Protein AF-A0A952WKA3-F1 (afdb_monomer)

Foldseek 3Di:
DPPPPPVNVVVVVVVVVVVVVVVVVQVVVLVVCVVVVVDDLQDDDPPADVLSVVLNVCRVCSVVSLVVLVVVLVVCVVVLVLVVNLNSLSSSCSSCVQPLVSLLVNLCSQQPRVLVVDDDLVSSLVSNVVSLQSLQVRNCVSVVQALVSLLSSLCSLCPRQVHDPDPSNLVNLQVLLLLVCLLQNDQDDFAPVLVDLVVLLVSLLVSLVLLQPADQDVVVLCVVPVCLVVLQVLCCVQQVAGQDDDPDLVSNLVRLSVLSSLLRLLVLLVPFLCNVVVQVPDDSNSVSVNCLNPDPSCPSSCSRSSSNSSNSNCCNRRVHRSVLLSVCCVQQTNADSSHSLSSSLSSLVSSLVSNVVPDDPVCVVVDPLLSSVVSNLSSLLSCQAFRDWDFSNNCVVVVHAGFIDGDGDLSRVVSSVVCLVVNQVSDPQQHQPDLDGPSQVVNLVSLLVSLLVCVLLVVNVVSVVSLVCNLPPSSHNNPDPCSVVLSPDPSVVNNVVVCVVQCVPVVSLVVQLLVLLLQLLVCLLNVNPSSNVSSLVSSVVSLVVCCVPQQDADPVGNLDSPPPPAPNDVLVRSLVSLLVSLVSDDPVSNLSSLVSDDLSNLLSNLVVCCVVPPDPVDQQSQSNDNGPCRSNPNRPPSVVVVVVVVVVVVVVVVSVVVVVVVD

Structure (mmCIF, N/CA/C/O backbone):
data_AF-A0A952WKA3-F1
#
_entry.id   AF-A0A952WKA3-F1
#
loop_
_atom_site.group_PDB
_atom_site.id
_atom_site.type_symbol
_atom_site.label_atom_id
_atom_site.label_alt_id
_atom_site.label_comp_id
_atom_site.label_asym_id
_atom_site.label_entity_id
_atom_site.label_seq_id
_atom_site.pdbx_PDB_ins_code
_atom_site.Cartn_x
_atom_site.Cartn_y
_atom_site.Cartn_z
_atom_site.occupancy
_atom_site.B_iso_or_equiv
_atom_site.auth_seq_id
_atom_site.auth_comp_id
_atom_site.auth_asym_id
_atom_site.auth_atom_id
_atom_site.pdbx_PDB_model_num
ATOM 1 N N . MET A 1 1 ? -50.814 57.203 -11.820 1.00 44.84 1 MET A N 1
ATOM 2 C CA . MET A 1 1 ? -51.387 55.930 -11.328 1.00 44.84 1 MET A CA 1
ATOM 3 C C . MET A 1 1 ? -52.062 55.213 -12.488 1.00 44.84 1 MET A C 1
ATOM 5 O O . MET A 1 1 ? -53.184 55.545 -12.850 1.00 44.84 1 MET A O 1
ATOM 9 N N . THR A 1 2 ? -51.354 54.297 -13.146 1.00 53.69 2 THR A N 1
ATOM 10 C CA . THR A 1 2 ? -51.919 53.442 -14.196 1.00 53.69 2 THR A CA 1
ATOM 11 C C . THR A 1 2 ? -52.885 52.453 -13.548 1.00 53.69 2 THR A C 1
ATOM 13 O O . THR A 1 2 ? -52.509 51.707 -12.647 1.00 53.69 2 THR A O 1
ATOM 16 N N . ARG A 1 3 ? -54.160 52.487 -13.958 1.00 57.69 3 ARG A N 1
ATOM 17 C CA . ARG A 1 3 ? -55.196 51.559 -13.488 1.00 57.69 3 ARG A CA 1
ATOM 18 C C . ARG A 1 3 ? -54.732 50.133 -13.789 1.00 57.69 3 ARG A C 1
ATOM 20 O O . ARG A 1 3 ? -54.676 49.741 -14.953 1.00 57.69 3 ARG A O 1
ATOM 27 N N . PHE A 1 4 ? -54.376 49.367 -12.761 1.00 57.72 4 PHE A N 1
ATOM 28 C CA . PHE A 1 4 ? -54.222 47.924 -12.901 1.00 57.72 4 PHE A CA 1
ATOM 29 C C . PHE A 1 4 ? -55.569 47.377 -13.381 1.00 57.72 4 PHE A C 1
ATOM 31 O O . PHE A 1 4 ? -56.570 47.472 -12.675 1.00 57.72 4 PHE A O 1
ATOM 38 N N . THR A 1 5 ? -55.622 46.888 -14.621 1.00 74.00 5 THR A N 1
ATOM 39 C CA . THR A 1 5 ? -56.833 46.290 -15.186 1.00 74.00 5 THR A CA 1
ATOM 40 C C . THR A 1 5 ? -57.279 45.125 -14.295 1.00 74.00 5 THR A C 1
ATOM 42 O O . THR A 1 5 ? -56.412 44.378 -13.833 1.00 74.00 5 THR A O 1
ATOM 45 N N . PRO A 1 6 ? -58.590 44.911 -14.073 1.00 78.44 6 PRO A N 1
ATOM 46 C CA . PRO A 1 6 ? -59.103 43.821 -13.233 1.00 78.44 6 PRO A CA 1
ATOM 47 C C . PRO A 1 6 ? -58.492 42.456 -13.582 1.00 78.44 6 PRO A C 1
ATOM 49 O O . PRO A 1 6 ? -58.157 41.675 -12.698 1.00 78.44 6 PRO A O 1
ATOM 52 N N . ALA A 1 7 ? -58.223 42.222 -14.871 1.00 79.50 7 ALA A N 1
ATOM 53 C CA . ALA A 1 7 ? -57.543 41.030 -15.372 1.00 79.50 7 ALA A CA 1
ATOM 54 C C . ALA A 1 7 ? -56.129 40.816 -14.795 1.00 79.50 7 ALA A C 1
ATOM 56 O O . ALA A 1 7 ? -55.753 39.681 -14.524 1.00 79.50 7 ALA A O 1
ATOM 57 N N . LYS A 1 8 ? -55.344 41.879 -14.559 1.00 78.75 8 LYS A N 1
ATOM 58 C CA . LYS A 1 8 ? -54.000 41.773 -13.959 1.00 78.75 8 LYS A CA 1
ATOM 59 C C . LYS A 1 8 ? -54.063 41.427 -12.473 1.00 78.75 8 LYS A C 1
ATOM 61 O O . LYS A 1 8 ? -53.216 40.684 -11.993 1.00 78.75 8 LYS A O 1
ATOM 66 N N . ILE A 1 9 ? -55.071 41.938 -11.763 1.00 84.88 9 ILE A N 1
ATOM 67 C CA . ILE A 1 9 ? -55.302 41.621 -10.346 1.00 84.88 9 ILE A CA 1
ATOM 68 C C . ILE A 1 9 ? -55.754 40.165 -10.207 1.00 84.88 9 ILE A C 1
ATOM 70 O O . ILE A 1 9 ? -55.213 39.441 -9.378 1.00 84.88 9 ILE A O 1
ATOM 74 N N . VAL A 1 10 ? -56.678 39.714 -11.061 1.00 88.00 10 VAL A N 1
ATOM 75 C CA . VAL A 1 10 ? -57.117 38.310 -11.103 1.00 88.00 10 VAL A CA 1
ATOM 76 C C . VAL A 1 10 ? -55.957 37.384 -11.469 1.00 88.00 10 VAL A C 1
ATOM 78 O O . VAL A 1 10 ? -55.745 36.393 -10.782 1.00 88.00 10 VAL A O 1
ATOM 81 N N . ALA A 1 11 ? -55.148 37.725 -12.478 1.00 86.81 11 ALA A N 1
ATOM 82 C CA . ALA A 1 11 ? -53.971 36.935 -12.837 1.00 86.81 11 ALA A CA 1
ATOM 83 C C . ALA A 1 11 ? -52.955 36.850 -11.684 1.00 86.81 11 ALA A C 1
ATOM 85 O O . ALA A 1 11 ? -52.460 35.765 -11.387 1.00 86.81 11 ALA A O 1
ATOM 86 N N . LEU A 1 12 ? -52.684 37.965 -10.994 1.00 88.69 12 LEU A N 1
ATOM 87 C CA . LEU A 1 12 ? -51.803 37.979 -9.825 1.00 88.69 12 LEU A CA 1
ATOM 88 C C . LEU A 1 12 ? -52.368 37.123 -8.683 1.00 88.69 12 LEU A C 1
ATOM 90 O O . LEU A 1 12 ? -51.629 36.345 -8.088 1.00 88.69 12 LEU A O 1
ATOM 94 N N . LEU A 1 13 ? -53.673 37.209 -8.411 1.00 91.38 13 LEU A N 1
ATOM 95 C CA . LEU A 1 13 ? -54.349 36.366 -7.423 1.00 91.38 13 LEU A CA 1
ATOM 96 C C . LEU A 1 13 ? -54.277 34.882 -7.792 1.00 91.38 13 LEU A C 1
ATOM 98 O O . LEU A 1 13 ? -53.996 34.067 -6.921 1.00 91.38 13 LEU A O 1
ATOM 102 N N . CYS A 1 14 ? -54.464 34.520 -9.063 1.00 91.69 14 CYS A N 1
ATOM 103 C CA . CYS A 1 14 ? -54.314 33.141 -9.529 1.00 91.69 14 CYS A CA 1
ATOM 104 C C . CYS A 1 14 ? -52.879 32.630 -9.347 1.00 91.69 14 CYS A C 1
ATOM 106 O O . CYS A 1 14 ? -52.698 31.506 -8.890 1.00 91.69 14 CYS A O 1
ATOM 108 N N . VAL A 1 15 ? -51.864 33.449 -9.645 1.00 91.31 15 VAL A N 1
ATOM 109 C CA . VAL A 1 15 ? -50.453 33.091 -9.419 1.00 91.31 15 VAL A CA 1
ATOM 110 C C . VAL A 1 15 ? -50.164 32.925 -7.927 1.00 91.31 15 VAL A C 1
ATOM 112 O O . VAL A 1 15 ? -49.537 31.943 -7.541 1.00 91.31 15 VAL A O 1
ATOM 115 N N . LEU A 1 16 ? -50.651 33.834 -7.078 1.00 89.44 16 LEU A N 1
ATOM 116 C CA . LEU A 1 16 ? -50.468 33.749 -5.627 1.00 89.44 16 LEU A CA 1
ATOM 117 C C . LEU A 1 16 ? -51.198 32.541 -5.024 1.00 89.44 16 LEU A C 1
ATOM 119 O O . LEU A 1 16 ? -50.631 31.860 -4.175 1.00 89.44 16 LEU A O 1
ATOM 123 N N . LEU A 1 17 ? -52.411 32.230 -5.487 1.00 91.12 17 LEU A N 1
ATOM 124 C CA . LEU A 1 17 ? -53.164 31.042 -5.072 1.00 91.12 17 LEU A CA 1
ATOM 125 C C . LEU A 1 17 ? -52.497 29.751 -5.548 1.00 91.12 17 LEU A C 1
ATOM 127 O O . LEU A 1 17 ? -52.406 28.803 -4.775 1.00 91.12 17 LEU A O 1
ATOM 131 N N . ALA A 1 18 ? -51.990 29.710 -6.781 1.00 85.62 18 ALA A N 1
ATOM 132 C CA . ALA A 1 18 ? -51.237 28.566 -7.288 1.00 85.62 18 ALA A CA 1
ATOM 133 C C . ALA A 1 18 ? -49.919 28.378 -6.522 1.00 85.62 18 ALA A C 1
ATOM 135 O O . ALA A 1 18 ? -49.569 27.252 -6.173 1.00 85.62 18 ALA A O 1
ATOM 136 N N . ALA A 1 19 ? -49.216 29.467 -6.196 1.00 79.38 19 ALA A N 1
ATOM 137 C CA . ALA A 1 19 ? -48.011 29.431 -5.372 1.00 79.38 19 ALA A CA 1
ATOM 138 C C . ALA A 1 19 ? -48.320 28.948 -3.946 1.00 79.38 19 ALA A C 1
ATOM 140 O O . ALA A 1 19 ? -47.652 28.043 -3.454 1.00 79.38 19 ALA A O 1
ATOM 141 N N . ALA A 1 20 ? -49.367 29.479 -3.308 1.00 82.31 20 ALA A N 1
ATOM 142 C CA . ALA A 1 20 ? -49.801 29.051 -1.980 1.00 82.31 20 ALA A CA 1
ATOM 143 C C . ALA A 1 20 ? -50.251 27.580 -1.970 1.00 82.31 20 ALA A C 1
ATOM 145 O O . ALA A 1 20 ? -49.834 26.813 -1.104 1.00 82.31 20 ALA A O 1
ATOM 146 N N . GLY A 1 21 ? -51.036 27.158 -2.966 1.00 82.94 21 GLY A N 1
ATOM 147 C CA . GLY A 1 21 ? -51.453 25.767 -3.143 1.00 82.94 21 GLY A CA 1
ATOM 148 C C . GLY A 1 21 ? -50.268 24.827 -3.370 1.00 82.94 21 GLY A C 1
ATOM 149 O O . GLY A 1 21 ? -50.201 23.765 -2.756 1.00 82.94 21 GLY A O 1
ATOM 150 N N . SER A 1 22 ? -49.287 25.247 -4.173 1.00 77.06 22 SER A N 1
ATOM 151 C CA . SER A 1 22 ? -48.039 24.509 -4.389 1.00 77.06 22 SER A CA 1
ATOM 152 C C . SER A 1 22 ? -47.227 24.360 -3.099 1.00 77.06 22 SER A C 1
ATOM 154 O O . SER A 1 22 ? -46.741 23.267 -2.808 1.00 77.06 22 SER A O 1
ATOM 156 N N . VAL A 1 23 ? -47.134 25.413 -2.276 1.00 75.62 23 VAL A N 1
ATOM 157 C CA . VAL A 1 23 ? -46.470 25.356 -0.962 1.00 75.62 23 VAL A CA 1
ATOM 158 C C . VAL A 1 23 ? -47.182 24.369 -0.036 1.00 75.62 23 VAL A C 1
ATOM 160 O O . VAL A 1 23 ? -46.529 23.489 0.522 1.00 75.62 23 VAL A O 1
ATOM 163 N N . VAL A 1 24 ? -48.511 24.450 0.087 1.00 78.12 24 VAL A N 1
ATOM 164 C CA . VAL A 1 24 ? -49.297 23.534 0.936 1.00 78.12 24 VAL A CA 1
ATOM 165 C C . VAL A 1 24 ? -49.144 22.082 0.476 1.00 78.12 24 VAL A C 1
ATOM 167 O O . VAL A 1 24 ? -48.866 21.205 1.296 1.00 78.12 24 VAL A O 1
ATOM 170 N N . PHE A 1 25 ? -49.261 21.824 -0.829 1.00 77.56 25 PHE A N 1
ATOM 171 C CA . PHE A 1 25 ? -49.114 20.482 -1.390 1.00 77.56 25 PHE A CA 1
ATOM 172 C C . PHE A 1 25 ? -47.690 19.940 -1.208 1.00 77.56 25 PHE A C 1
ATOM 174 O O . PHE A 1 25 ? -47.511 18.782 -0.838 1.00 77.56 25 PHE A O 1
ATOM 181 N N . SER A 1 26 ? -46.673 20.787 -1.382 1.00 69.06 26 SER A N 1
ATOM 182 C CA . SER A 1 26 ? -45.270 20.424 -1.153 1.00 69.06 26 SER A CA 1
ATOM 183 C C . SER A 1 26 ? -45.000 20.072 0.309 1.00 69.06 26 SER A C 1
ATOM 185 O O . SER A 1 26 ? -44.316 19.088 0.576 1.00 69.06 26 SER A O 1
ATOM 187 N N . VAL A 1 27 ? -45.562 20.823 1.264 1.00 70.94 27 VAL A N 1
ATOM 188 C CA . VAL A 1 27 ? -45.443 20.528 2.704 1.00 70.94 27 VAL A CA 1
ATOM 189 C C . VAL A 1 27 ? -46.147 19.218 3.053 1.00 70.94 27 VAL A C 1
ATOM 191 O O . VAL A 1 27 ? -45.582 18.386 3.765 1.00 70.94 27 VAL A O 1
ATOM 194 N N . GLN A 1 28 ? -47.348 18.982 2.520 1.00 75.00 28 GLN A N 1
ATOM 195 C CA . GLN A 1 28 ? -48.050 17.713 2.715 1.00 75.00 28 GLN A CA 1
ATOM 196 C C . GLN A 1 28 ? -47.264 16.541 2.119 1.00 75.00 28 GLN A C 1
ATOM 198 O O . GLN A 1 28 ? -47.066 15.539 2.806 1.00 75.00 28 GLN A O 1
ATOM 203 N N . MET A 1 29 ? -46.738 16.676 0.901 1.00 70.94 29 MET A N 1
ATOM 204 C CA . MET A 1 29 ? -45.910 15.647 0.269 1.00 70.94 29 MET A CA 1
ATOM 205 C C . MET A 1 29 ? -44.605 15.393 1.016 1.00 70.94 29 MET A C 1
ATOM 207 O O . MET A 1 29 ? -44.256 14.233 1.224 1.00 70.94 29 MET A O 1
ATOM 211 N N . ALA A 1 30 ? -43.931 16.435 1.501 1.00 64.88 30 ALA A N 1
ATOM 212 C CA . ALA A 1 30 ? -42.759 16.293 2.359 1.00 64.88 30 ALA A CA 1
ATOM 213 C C . ALA A 1 30 ? -43.105 15.572 3.672 1.00 64.88 30 ALA A C 1
ATOM 215 O O . ALA A 1 30 ? -42.369 14.687 4.101 1.00 64.88 30 ALA A O 1
ATOM 216 N N . SER A 1 31 ? -44.259 15.874 4.279 1.00 66.50 31 SER A N 1
ATOM 217 C CA . SER A 1 31 ? -44.715 15.193 5.497 1.00 66.50 31 SER A CA 1
ATOM 218 C C . SER A 1 31 ? -45.029 13.711 5.262 1.00 66.50 31 SER A C 1
ATOM 220 O O . SER A 1 31 ? -44.702 12.871 6.098 1.00 66.50 31 SER A O 1
ATOM 222 N N . VAL A 1 32 ? -45.616 13.368 4.110 1.00 72.12 32 VAL A N 1
ATOM 223 C CA . VAL A 1 32 ? -45.908 11.983 3.711 1.00 72.12 32 VAL A CA 1
ATOM 224 C C . VAL A 1 32 ? -44.614 11.237 3.398 1.00 72.12 32 VAL A C 1
ATOM 226 O O . VAL A 1 32 ? -44.437 10.111 3.863 1.00 72.12 32 VAL A O 1
ATOM 229 N N . ALA A 1 33 ? -43.692 11.864 2.665 1.00 66.00 33 ALA A N 1
ATOM 230 C CA . ALA A 1 33 ? -42.370 11.313 2.403 1.00 66.00 33 ALA A CA 1
ATOM 231 C C . ALA A 1 33 ? -41.619 11.053 3.715 1.00 66.00 33 ALA A C 1
ATOM 233 O O . ALA A 1 33 ? -41.071 9.971 3.893 1.00 66.00 33 ALA A O 1
ATOM 234 N N . SER A 1 34 ? -41.686 11.983 4.669 1.00 61.16 34 SER A N 1
ATOM 235 C CA . SER A 1 34 ? -41.036 11.838 5.970 1.00 61.16 34 SER A CA 1
ATOM 236 C C . SER A 1 34 ? -41.652 10.745 6.843 1.00 61.16 34 SER A C 1
ATOM 238 O O . SER A 1 34 ? -40.937 9.892 7.372 1.00 61.16 34 SER A O 1
ATOM 240 N N . ARG A 1 35 ? -42.989 10.684 6.943 1.00 66.44 35 ARG A N 1
ATOM 241 C CA . ARG A 1 35 ? -43.696 9.617 7.682 1.00 66.44 35 ARG A CA 1
ATOM 242 C C . ARG A 1 35 ? -43.373 8.227 7.144 1.00 66.44 35 ARG A C 1
ATOM 244 O O . ARG A 1 35 ? -43.214 7.294 7.924 1.00 66.44 35 ARG A O 1
ATOM 251 N N . ASN A 1 36 ? -43.242 8.109 5.826 1.00 68.75 36 ASN A N 1
ATOM 252 C CA . ASN A 1 36 ? -42.905 6.856 5.157 1.00 68.75 36 ASN A CA 1
ATOM 253 C C . ASN A 1 36 ? -41.390 6.619 5.032 1.00 68.75 36 ASN A C 1
ATOM 255 O O . ASN A 1 36 ? -40.990 5.653 4.386 1.00 68.75 36 ASN A O 1
ATOM 259 N N . LYS A 1 37 ? -40.545 7.473 5.634 1.00 58.47 37 LYS A N 1
ATOM 260 C CA . LYS A 1 37 ? -39.072 7.399 5.564 1.00 58.47 37 LYS A CA 1
ATOM 261 C C . LYS A 1 37 ? -38.532 7.351 4.126 1.00 58.47 37 LYS A C 1
ATOM 263 O O . LYS A 1 37 ? -37.528 6.705 3.840 1.00 58.47 37 LYS A O 1
ATOM 268 N N . LEU A 1 38 ? -39.228 8.022 3.213 1.00 61.34 38 LEU A N 1
ATOM 269 C CA . LEU A 1 38 ? -38.865 8.150 1.801 1.00 61.34 38 LEU A CA 1
ATOM 270 C C . LEU A 1 38 ? -37.894 9.314 1.561 1.00 61.34 38 LEU A C 1
ATOM 272 O O . LEU A 1 38 ? -37.333 9.421 0.471 1.00 61.34 38 LEU A O 1
ATOM 276 N N . ALA A 1 39 ? -37.683 10.174 2.561 1.00 58.75 39 ALA A N 1
ATOM 277 C CA . ALA A 1 39 ? -36.680 11.225 2.540 1.00 58.75 39 ALA A CA 1
ATOM 278 C C . ALA A 1 39 ? -35.553 10.923 3.556 1.00 58.75 39 ALA A C 1
ATOM 280 O O . ALA A 1 39 ? -35.739 10.262 4.575 1.00 58.75 39 ALA A O 1
ATOM 281 N N . TYR A 1 40 ? -34.325 11.305 3.187 1.00 55.66 40 TYR A N 1
ATOM 282 C CA . TYR A 1 40 ? -33.087 10.937 3.897 1.00 55.66 40 TYR A CA 1
ATOM 283 C C . TYR A 1 40 ? -32.636 11.983 4.930 1.00 55.66 40 TYR A C 1
ATOM 285 O O . TYR A 1 40 ? -31.631 11.792 5.602 1.00 55.66 40 TYR A O 1
ATOM 293 N N . THR A 1 41 ? -33.317 13.126 5.017 1.00 58.53 41 THR A N 1
ATOM 294 C CA . THR A 1 41 ? -32.848 14.320 5.751 1.00 58.53 41 THR A CA 1
ATOM 295 C C . THR A 1 41 ? -34.056 15.060 6.271 1.00 58.53 41 THR A C 1
ATOM 297 O O . THR A 1 41 ? -34.457 16.109 5.769 1.00 58.53 41 THR A O 1
ATOM 300 N N . ASP A 1 42 ? -34.671 14.419 7.248 1.00 55.66 42 ASP A N 1
ATOM 301 C CA . ASP A 1 42 ? -36.005 14.777 7.709 1.00 55.66 42 ASP A CA 1
ATOM 302 C C . ASP A 1 42 ? -35.962 15.235 9.168 1.00 55.66 42 ASP A C 1
ATOM 304 O O . ASP A 1 42 ? -36.981 15.600 9.751 1.00 55.66 42 ASP A O 1
ATOM 308 N N . ARG A 1 43 ? -34.772 15.178 9.777 1.00 57.00 43 ARG A N 1
ATOM 309 C CA . ARG A 1 43 ? -34.518 15.526 11.167 1.00 57.00 43 ARG A CA 1
ATOM 310 C C . ARG A 1 43 ? -33.216 16.303 11.267 1.00 57.00 43 ARG A C 1
ATOM 312 O O . ARG A 1 43 ? -32.192 15.885 10.733 1.00 57.00 43 ARG A O 1
ATOM 319 N N . VAL A 1 44 ? -33.300 17.437 11.951 1.00 58.25 44 VAL A N 1
ATOM 320 C CA . VAL A 1 44 ? -32.140 18.188 12.426 1.00 58.25 44 VAL A CA 1
ATOM 321 C C . VAL A 1 44 ? -31.635 17.461 13.667 1.00 58.25 44 VAL A C 1
ATOM 323 O O . VAL A 1 44 ? -32.405 17.238 14.599 1.00 58.25 44 VAL A O 1
ATOM 326 N N . GLU A 1 45 ? -30.376 17.043 13.654 1.00 62.28 45 GLU A N 1
ATOM 327 C CA . GLU A 1 45 ? -29.716 16.470 14.833 1.00 62.28 45 GLU A CA 1
ATOM 328 C C . GLU A 1 45 ? -29.001 17.572 15.628 1.00 62.28 45 GLU A C 1
ATOM 330 O O . GLU A 1 45 ? -28.836 18.703 15.164 1.00 62.28 45 GLU A O 1
ATOM 335 N N . GLU A 1 46 ? -28.569 17.259 16.842 1.00 48.66 46 GLU A N 1
ATOM 336 C CA . GLU A 1 46 ? -27.810 18.195 17.666 1.00 48.66 46 GLU A CA 1
ATOM 337 C C . GLU A 1 46 ? -26.381 18.359 17.102 1.00 48.66 46 GLU A C 1
ATOM 339 O O . GLU A 1 46 ? -25.735 17.379 16.729 1.00 48.66 46 GLU A O 1
ATOM 344 N N . GLY A 1 47 ? -25.898 19.602 16.967 1.00 62.31 47 GLY A N 1
ATOM 345 C CA . GLY A 1 47 ? -24.553 19.910 16.449 1.00 62.31 47 GLY A CA 1
ATOM 346 C C . GLY A 1 47 ? -24.396 19.986 14.919 1.00 62.31 47 GLY A C 1
ATOM 347 O O . GLY A 1 47 ? -23.268 20.045 14.432 1.00 62.31 47 GLY A O 1
ATOM 348 N N . GLN A 1 48 ? -25.482 19.987 14.134 1.00 68.56 48 GLN A N 1
ATOM 349 C CA . GLN A 1 48 ? -25.386 20.134 12.670 1.00 68.56 48 GLN A CA 1
ATOM 350 C C . GLN A 1 48 ? -25.110 21.588 12.232 1.00 68.56 48 GLN A C 1
ATOM 352 O O . GLN A 1 48 ? -25.551 22.516 12.916 1.00 68.56 48 GLN A O 1
ATOM 357 N N . PRO A 1 49 ? -24.459 21.813 11.066 1.00 75.44 49 PRO A N 1
ATOM 358 C CA . PRO A 1 49 ? -24.312 23.156 10.510 1.00 75.44 49 PRO A CA 1
ATOM 359 C C . PRO A 1 49 ? -25.679 23.851 10.346 1.00 75.44 49 PRO A C 1
ATOM 361 O O . PRO A 1 49 ? -26.622 23.204 9.869 1.00 75.44 49 PRO A O 1
ATOM 364 N N . PRO A 1 50 ? -25.815 25.148 10.689 1.00 79.19 50 PRO A N 1
ATOM 365 C CA . PRO A 1 50 ? -27.083 25.881 10.592 1.00 79.19 50 PRO A CA 1
ATOM 366 C C . PRO A 1 50 ? -27.723 25.827 9.198 1.00 79.19 50 PRO A C 1
ATOM 368 O O . PRO A 1 50 ? -28.948 25.807 9.063 1.00 79.19 50 PRO A O 1
ATOM 371 N N . GLU A 1 51 ? -26.900 25.744 8.152 1.00 80.88 51 GLU A N 1
ATOM 372 C CA . GLU A 1 51 ? -27.332 25.596 6.766 1.00 80.88 51 GLU A CA 1
ATOM 373 C C . GLU A 1 51 ? -28.152 24.319 6.547 1.00 80.88 51 GLU A C 1
ATOM 375 O O . GLU A 1 51 ? -29.074 24.320 5.736 1.00 80.88 51 GLU A O 1
ATOM 380 N N . VAL A 1 52 ? -27.872 23.233 7.276 1.00 75.06 52 VAL A N 1
ATOM 381 C CA . VAL A 1 52 ? -28.628 21.978 7.155 1.00 75.06 52 VAL A CA 1
ATOM 382 C C . VAL A 1 52 ? -30.045 22.157 7.690 1.00 75.06 52 VAL A C 1
ATOM 384 O O . VAL A 1 52 ? -31.005 21.798 7.007 1.00 75.06 52 VAL A O 1
ATOM 387 N N . ALA A 1 53 ? -30.190 22.778 8.864 1.00 75.69 53 ALA A N 1
ATOM 388 C CA . ALA A 1 53 ? -31.496 23.065 9.450 1.00 75.69 53 ALA A CA 1
ATOM 389 C C . ALA A 1 53 ? -32.328 23.987 8.547 1.00 75.69 53 ALA A C 1
ATOM 391 O O . ALA A 1 53 ? -33.499 23.708 8.280 1.00 75.69 53 ALA A O 1
ATOM 392 N N . LEU A 1 54 ? -31.702 25.037 8.004 1.00 75.38 54 LEU A N 1
ATOM 393 C CA . LEU A 1 54 ? -32.349 25.947 7.062 1.00 75.38 54 LEU A CA 1
ATOM 394 C C . LEU A 1 54 ? -32.737 25.237 5.757 1.00 75.38 54 LEU A C 1
ATOM 396 O O . LEU A 1 54 ? -33.858 25.388 5.277 1.00 75.38 54 LEU A O 1
ATOM 400 N N . GLY A 1 55 ? -31.848 24.414 5.199 1.00 74.38 55 GLY A N 1
ATOM 401 C CA . GLY A 1 55 ? -32.113 23.658 3.978 1.00 74.38 55 GLY A CA 1
ATOM 402 C C . GLY A 1 55 ? -33.249 22.642 4.130 1.00 74.38 55 GLY A C 1
ATOM 403 O O . GLY A 1 55 ? -34.027 22.463 3.194 1.00 74.38 55 GLY A O 1
ATOM 404 N N . ILE A 1 56 ? -33.385 22.014 5.304 1.00 72.25 56 ILE A N 1
ATOM 405 C CA . ILE A 1 56 ? -34.524 21.145 5.637 1.00 72.25 56 ILE A CA 1
ATOM 406 C C . ILE A 1 56 ? -35.812 21.977 5.751 1.00 72.25 56 ILE A C 1
ATOM 408 O O . ILE A 1 56 ? -36.823 21.612 5.149 1.00 72.25 56 ILE A O 1
ATOM 412 N N . ALA A 1 57 ? -35.771 23.119 6.447 1.00 70.75 57 ALA A N 1
ATOM 413 C CA . ALA A 1 57 ? -36.926 24.004 6.621 1.00 70.75 57 ALA A CA 1
ATOM 414 C C . ALA A 1 57 ? -37.466 24.568 5.292 1.00 70.75 57 ALA A C 1
ATOM 416 O O . ALA A 1 57 ? -38.670 24.771 5.146 1.00 70.75 57 ALA A O 1
ATOM 417 N N . LEU A 1 58 ? -36.593 24.784 4.304 1.00 72.56 58 LEU A N 1
ATOM 418 C CA . LEU A 1 58 ? -36.961 25.316 2.988 1.00 72.56 58 LEU A CA 1
ATOM 419 C C . LEU A 1 58 ? -37.728 24.324 2.092 1.00 72.56 58 LEU A C 1
ATOM 421 O O . LEU A 1 58 ? -38.262 24.735 1.058 1.00 72.56 58 LEU A O 1
ATOM 425 N N . GLY A 1 59 ? -37.809 23.038 2.455 1.00 71.69 59 GLY A N 1
ATOM 426 C CA . GLY A 1 59 ? -38.623 22.040 1.751 1.00 71.69 59 GLY A CA 1
ATOM 427 C C . GLY A 1 59 ? -38.344 21.989 0.242 1.00 71.69 59 GLY A C 1
ATOM 428 O O . GLY A 1 59 ? -37.232 21.683 -0.184 1.00 71.69 59 GLY A O 1
ATOM 429 N N . ALA A 1 60 ? -39.343 22.321 -0.583 1.00 70.38 60 ALA A N 1
ATOM 430 C CA . ALA A 1 60 ? -39.224 22.335 -2.047 1.00 70.38 60 ALA A CA 1
ATOM 431 C C . ALA A 1 60 ? -38.162 23.321 -2.583 1.00 70.38 60 ALA A C 1
ATOM 433 O O . ALA A 1 60 ? -37.601 23.099 -3.655 1.00 70.38 60 ALA A O 1
ATOM 434 N N . PHE A 1 61 ? -37.826 24.376 -1.832 1.00 76.50 61 PHE A N 1
ATOM 435 C CA . PHE A 1 61 ? -36.791 25.347 -2.212 1.00 76.50 61 PHE A CA 1
ATOM 436 C C . PHE A 1 61 ? -35.367 24.904 -1.855 1.00 76.50 61 PHE A C 1
ATOM 438 O O . PHE A 1 61 ? -34.403 25.581 -2.219 1.00 76.50 61 PHE A O 1
ATOM 445 N N . ARG A 1 62 ? -35.202 23.746 -1.201 1.00 79.25 62 ARG A N 1
ATOM 446 C CA . ARG A 1 62 ? -33.895 23.189 -0.830 1.00 79.25 62 ARG A CA 1
ATOM 447 C C . ARG A 1 62 ? -32.926 23.107 -2.007 1.00 79.25 62 ARG A C 1
ATOM 449 O O . ARG A 1 62 ? -31.751 23.395 -1.832 1.00 79.25 62 ARG A O 1
ATOM 456 N N . GLY A 1 63 ? -33.400 22.761 -3.206 1.00 77.25 63 GLY A N 1
ATOM 457 C CA . GLY A 1 63 ? -32.547 22.689 -4.399 1.00 77.25 63 GLY A CA 1
ATOM 458 C C . GLY A 1 63 ? -31.906 24.033 -4.768 1.00 77.25 63 GLY A C 1
ATOM 459 O O . GLY A 1 63 ? -30.708 24.092 -5.035 1.00 77.25 63 GLY A O 1
ATOM 460 N N . VAL A 1 64 ? -32.677 25.125 -4.716 1.00 84.81 64 VAL A N 1
ATOM 461 C CA . VAL A 1 64 ? -32.176 26.486 -4.986 1.00 84.81 64 VAL A CA 1
ATOM 462 C C . VAL A 1 64 ? -31.192 26.919 -3.904 1.00 84.81 64 VAL A C 1
ATOM 464 O O . VAL A 1 64 ? -30.127 27.451 -4.211 1.00 84.81 64 VAL A O 1
ATOM 467 N N . PHE A 1 65 ? -31.516 26.637 -2.642 1.00 85.31 65 PHE A N 1
ATOM 468 C CA . PHE A 1 65 ? -30.633 26.940 -1.523 1.00 85.31 65 PHE A CA 1
ATOM 469 C C . PHE A 1 65 ? -29.297 26.199 -1.627 1.00 85.31 65 PHE A C 1
ATOM 471 O O . PHE A 1 65 ? -28.245 26.812 -1.483 1.00 85.31 65 PHE A O 1
ATOM 478 N N . VAL A 1 66 ? -29.309 24.908 -1.964 1.00 85.44 66 VAL A N 1
ATOM 479 C CA . VAL A 1 66 ? -28.065 24.150 -2.142 1.00 85.44 66 VAL A CA 1
ATOM 480 C C . VAL A 1 66 ? -27.247 24.669 -3.329 1.00 85.44 66 VAL A C 1
ATOM 482 O O . VAL A 1 66 ? -26.026 24.725 -3.226 1.00 85.44 66 VAL A O 1
ATOM 485 N N . ASN A 1 67 ? -27.874 25.128 -4.418 1.00 86.00 67 ASN A N 1
ATOM 486 C CA . ASN A 1 67 ? -27.144 25.795 -5.506 1.00 86.00 67 ASN A CA 1
ATOM 487 C C . ASN A 1 67 ? -26.448 27.083 -5.034 1.00 86.00 67 ASN A C 1
ATOM 489 O O . ASN A 1 67 ? -25.312 27.340 -5.426 1.00 86.00 67 ASN A O 1
ATOM 493 N N . PHE A 1 68 ? -27.086 27.867 -4.161 1.00 90.25 68 PHE A N 1
ATOM 494 C CA . PHE A 1 68 ? -26.442 29.022 -3.531 1.00 90.25 68 PHE A CA 1
ATOM 495 C C . PHE A 1 68 ? -25.241 28.606 -2.665 1.00 90.25 68 PHE A C 1
ATOM 497 O O . PHE A 1 68 ? -24.169 29.202 -2.780 1.00 90.25 68 PHE A O 1
ATOM 504 N N . LEU A 1 69 ? -25.379 27.546 -1.858 1.00 89.81 69 LEU A N 1
ATOM 505 C CA . LEU A 1 69 ? -24.253 26.999 -1.090 1.00 89.81 69 LEU A CA 1
ATOM 506 C C . LEU A 1 69 ? -23.113 26.536 -2.009 1.00 89.81 69 LEU A C 1
ATOM 508 O O . LEU A 1 69 ? -21.951 26.735 -1.675 1.00 89.81 69 LEU A O 1
ATOM 512 N N . TRP A 1 70 ? -23.424 25.969 -3.176 1.00 87.44 70 TRP A N 1
ATOM 513 C CA . TRP A 1 70 ? -22.429 25.574 -4.175 1.00 87.44 70 TRP A CA 1
ATOM 514 C C . TRP A 1 70 ? -21.663 26.752 -4.774 1.00 87.44 70 TRP A C 1
ATOM 516 O O . TRP A 1 70 ? -20.447 26.652 -4.926 1.00 87.44 70 TRP A O 1
ATOM 526 N N . ILE A 1 71 ? -22.344 27.858 -5.089 1.00 89.44 71 ILE A N 1
ATOM 527 C CA . ILE A 1 71 ? -21.688 29.085 -5.568 1.00 89.44 71 ILE A CA 1
ATOM 528 C C . ILE A 1 71 ? -20.710 29.580 -4.501 1.00 89.44 71 ILE A C 1
ATOM 530 O O . ILE A 1 71 ? -19.519 29.700 -4.773 1.00 89.44 71 ILE A O 1
ATOM 534 N N . ARG A 1 72 ? -21.175 29.710 -3.252 1.00 92.19 72 ARG A N 1
ATOM 535 C CA . ARG A 1 72 ? -20.323 30.106 -2.123 1.00 92.19 72 ARG A CA 1
ATOM 536 C C . ARG A 1 72 ? -19.151 29.140 -1.908 1.00 92.19 72 ARG A C 1
ATOM 538 O O . ARG A 1 72 ? -18.041 29.576 -1.626 1.00 92.19 72 ARG A O 1
ATOM 545 N N . ALA A 1 73 ? -19.369 27.833 -2.047 1.00 86.88 73 ALA A N 1
ATOM 546 C CA . ALA A 1 73 ? -18.312 26.829 -1.937 1.00 86.88 73 ALA A CA 1
ATOM 547 C C . ALA A 1 73 ? -17.261 26.976 -3.049 1.00 86.88 73 ALA A C 1
ATOM 549 O O . ALA A 1 73 ? -16.067 26.796 -2.808 1.00 86.88 73 ALA A O 1
ATOM 550 N N . ASN A 1 74 ? -17.682 27.317 -4.266 1.00 84.94 74 ASN A N 1
ATOM 551 C CA . ASN A 1 74 ? -16.763 27.590 -5.361 1.00 84.94 74 ASN A CA 1
ATOM 552 C C . ASN A 1 74 ? -15.963 28.882 -5.130 1.00 84.94 74 ASN A C 1
ATOM 554 O O . ASN A 1 74 ? -14.753 28.874 -5.349 1.00 84.94 74 ASN A O 1
ATOM 558 N N . ASP A 1 75 ? -16.598 29.939 -4.622 1.00 90.19 75 ASP A N 1
ATOM 559 C CA . ASP A 1 75 ? -15.927 31.203 -4.291 1.00 90.19 75 ASP A CA 1
ATOM 560 C C . ASP A 1 75 ? -14.869 30.988 -3.195 1.00 90.19 75 ASP A C 1
ATOM 562 O O . ASP A 1 75 ? -13.698 31.311 -3.385 1.00 90.19 75 ASP A O 1
ATOM 566 N N . LEU A 1 76 ? -15.225 30.299 -2.101 1.00 88.69 76 LEU A N 1
ATOM 567 C CA . LEU A 1 76 ? -14.279 29.934 -1.034 1.00 88.69 76 LEU A CA 1
ATOM 568 C C . LEU A 1 76 ? -13.106 29.091 -1.550 1.00 88.69 76 LEU A C 1
ATOM 570 O O . LEU A 1 76 ? -11.976 29.246 -1.083 1.00 88.69 76 LEU A O 1
ATOM 574 N N . LYS A 1 77 ? -13.358 28.197 -2.516 1.00 80.75 77 LYS A N 1
ATOM 575 C CA . LYS A 1 77 ? -12.308 27.404 -3.164 1.00 80.75 77 LYS A CA 1
ATOM 576 C C . LYS A 1 77 ? -11.357 28.289 -3.972 1.00 80.75 77 LYS A C 1
ATOM 578 O O . LYS A 1 77 ? -10.152 28.074 -3.895 1.00 80.75 77 LYS A O 1
ATOM 583 N N . GLN A 1 78 ? -11.877 29.250 -4.736 1.00 84.81 78 GLN A N 1
ATOM 584 C CA . GLN A 1 78 ? -11.060 30.194 -5.509 1.00 84.81 78 GLN A CA 1
ATOM 585 C C . GLN A 1 78 ? -10.249 31.130 -4.601 1.00 84.81 78 GLN A C 1
ATOM 587 O O . GLN A 1 78 ? -9.105 31.441 -4.916 1.00 84.81 78 GLN A O 1
ATOM 592 N N . GLU A 1 79 ? -10.805 31.510 -3.451 1.00 88.25 79 GLU A N 1
ATOM 593 C CA . GLU A 1 79 ? -10.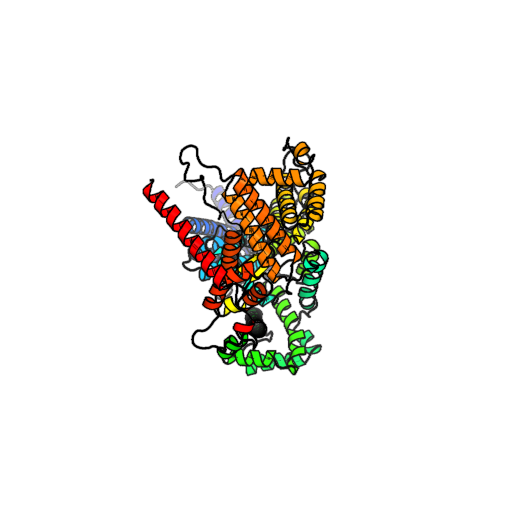140 32.328 -2.428 1.00 88.25 79 GLU A CA 1
ATOM 594 C C . GLU A 1 79 ? -9.136 31.546 -1.558 1.00 88.25 79 GLU A C 1
ATOM 596 O O . GLU A 1 79 ? -8.437 32.142 -0.740 1.00 88.25 79 GLU A O 1
ATOM 601 N N . GLY A 1 80 ? -9.066 30.214 -1.683 1.00 82.88 80 GLY A N 1
ATOM 602 C CA . GLY A 1 80 ? -8.188 29.364 -0.869 1.00 82.88 80 GLY A CA 1
ATOM 603 C C . GLY A 1 80 ? -8.637 29.177 0.589 1.00 82.88 80 GLY A C 1
ATOM 604 O O . GLY A 1 80 ? -7.878 28.667 1.413 1.00 82.88 80 GLY A O 1
ATOM 605 N N . LYS A 1 81 ? -9.876 29.549 0.937 1.00 87.31 81 LYS A N 1
ATOM 606 C CA . LYS A 1 81 ? -10.445 29.443 2.295 1.00 87.31 81 LYS A CA 1
ATOM 607 C C . LYS A 1 81 ? -10.955 28.030 2.588 1.00 87.31 81 LYS A C 1
ATOM 609 O O . LYS A 1 81 ? -12.148 27.791 2.790 1.00 87.31 81 LYS A O 1
ATOM 614 N N . PHE A 1 82 ? -10.047 27.057 2.600 1.00 83.25 82 PHE A N 1
ATOM 615 C CA . PHE A 1 82 ? -10.438 25.646 2.595 1.00 83.25 82 PHE A CA 1
ATOM 616 C C . PHE A 1 82 ? -11.080 25.137 3.901 1.00 83.25 82 PHE A C 1
ATOM 618 O O . PHE A 1 82 ? -11.871 24.197 3.851 1.00 83.25 82 PHE A O 1
ATOM 625 N N . PHE A 1 83 ? -10.814 25.755 5.058 1.00 82.25 83 PHE A N 1
ATOM 626 C CA . PHE A 1 83 ? -11.469 25.380 6.325 1.00 82.25 83 PHE A CA 1
ATOM 627 C C . PHE A 1 83 ? -12.950 25.782 6.363 1.00 82.25 83 PHE A C 1
ATOM 629 O O . PHE A 1 83 ? -13.797 24.979 6.755 1.00 82.25 83 PHE A O 1
ATOM 636 N N . GLU A 1 84 ? -13.281 26.990 5.900 1.00 84.50 84 GLU A N 1
ATOM 637 C CA . GLU A 1 84 ? -14.673 27.437 5.746 1.00 84.50 84 GLU A CA 1
ATOM 638 C C . GLU A 1 84 ? -15.392 26.602 4.679 1.00 84.50 84 GLU A C 1
ATOM 640 O O . GLU A 1 84 ? -16.523 26.152 4.880 1.00 84.50 84 GLU A O 1
ATOM 645 N N . LEU A 1 85 ? -14.698 26.311 3.571 1.00 84.88 85 LEU A N 1
ATOM 646 C CA . LEU A 1 85 ? -15.189 25.404 2.536 1.00 84.88 85 LEU A CA 1
ATOM 647 C C . LEU A 1 85 ? -15.517 24.018 3.101 1.00 84.88 85 LEU A C 1
ATOM 649 O O . LEU A 1 85 ? -16.506 23.416 2.694 1.00 84.88 85 LEU A O 1
ATOM 653 N N . ASN A 1 86 ? -14.709 23.509 4.034 1.00 84.94 86 ASN A N 1
ATOM 654 C CA . ASN A 1 86 ? -14.918 22.202 4.648 1.00 84.94 86 ASN A CA 1
ATOM 655 C C . ASN A 1 86 ? -16.247 22.139 5.421 1.00 84.94 86 ASN A C 1
ATOM 657 O O . ASN A 1 86 ? -16.996 21.181 5.253 1.00 84.94 86 ASN A O 1
ATOM 661 N N . GLN A 1 87 ? -16.570 23.171 6.207 1.00 84.38 87 GLN A N 1
ATOM 662 C CA . GLN A 1 87 ? -17.840 23.252 6.945 1.00 84.38 87 GLN A CA 1
ATOM 663 C C . GLN A 1 87 ? -19.042 23.321 5.993 1.00 84.38 87 GLN A C 1
ATOM 665 O O . GLN A 1 87 ? -20.032 22.606 6.155 1.00 84.38 87 GLN A O 1
ATOM 670 N N . LEU A 1 88 ? -18.929 24.143 4.947 1.00 84.94 88 LEU A N 1
ATOM 671 C CA . LEU A 1 88 ? -19.982 24.301 3.948 1.00 84.94 88 LEU A CA 1
ATOM 672 C C . LEU A 1 88 ? -20.200 23.018 3.133 1.00 84.94 88 LEU A C 1
ATOM 674 O O . LEU A 1 88 ? -21.336 22.633 2.857 1.00 84.94 88 LEU A O 1
ATOM 678 N N . ALA A 1 89 ? -19.122 22.324 2.773 1.00 84.19 89 ALA A N 1
ATOM 679 C CA . ALA A 1 89 ? -19.188 21.059 2.057 1.00 84.19 89 ALA A CA 1
ATOM 680 C C . ALA A 1 89 ? -19.812 19.940 2.911 1.00 84.19 89 ALA A C 1
ATOM 682 O O . ALA A 1 89 ? -20.573 19.128 2.378 1.00 84.19 89 ALA A O 1
ATOM 683 N N . GLU A 1 90 ? -19.596 19.932 4.230 1.00 85.31 90 GLU A N 1
ATOM 684 C CA . GLU A 1 90 ? -20.318 19.032 5.134 1.00 85.31 90 GLU A CA 1
ATOM 685 C C . GLU A 1 90 ? -21.831 19.295 5.086 1.00 85.31 90 GLU A C 1
ATOM 687 O O . GLU A 1 90 ? -22.616 18.356 4.916 1.00 85.31 90 GLU A O 1
ATOM 692 N N . ALA A 1 91 ? -22.254 20.561 5.133 1.00 85.69 91 ALA A N 1
ATOM 693 C CA . ALA A 1 91 ? -23.666 20.909 4.995 1.00 85.69 91 ALA A CA 1
ATOM 694 C C . ALA A 1 91 ? -24.242 20.451 3.642 1.00 85.69 91 ALA A C 1
ATOM 696 O O . ALA A 1 91 ? -25.315 19.847 3.597 1.00 85.69 91 ALA A O 1
ATOM 697 N N . ILE A 1 92 ? -23.512 20.665 2.542 1.00 86.19 92 ILE A N 1
ATOM 698 C CA . ILE A 1 92 ? -23.928 20.244 1.195 1.00 86.19 92 ILE A CA 1
ATOM 699 C C . ILE A 1 92 ? -24.054 18.715 1.102 1.00 86.19 92 ILE A C 1
ATOM 701 O O . ILE A 1 92 ? -25.052 18.227 0.574 1.00 86.19 92 ILE A O 1
ATOM 705 N N . THR A 1 93 ? -23.097 17.942 1.631 1.00 87.62 93 THR A N 1
ATOM 706 C CA . THR A 1 93 ? -23.164 16.465 1.593 1.00 87.62 93 THR A CA 1
ATOM 707 C C . THR A 1 93 ? -24.373 15.920 2.349 1.00 87.62 93 THR A C 1
ATOM 709 O O . THR A 1 93 ? -25.038 15.005 1.861 1.00 87.62 93 THR A O 1
ATOM 712 N N . ARG A 1 94 ? -24.732 16.527 3.488 1.00 84.31 94 ARG A N 1
ATOM 713 C CA . ARG A 1 94 ? -25.973 16.196 4.202 1.00 84.31 94 ARG A CA 1
ATOM 714 C C . ARG A 1 94 ? -27.202 16.632 3.415 1.00 84.31 94 ARG A C 1
ATOM 716 O O . ARG A 1 94 ? -28.168 15.884 3.336 1.00 84.31 94 ARG A O 1
ATOM 723 N N . LEU A 1 95 ? -27.173 17.802 2.780 1.00 85.19 95 LEU A N 1
ATOM 724 C CA . LEU A 1 95 ? -28.297 18.304 1.994 1.00 85.19 95 LEU A CA 1
ATOM 725 C C . LEU A 1 95 ? -28.476 17.601 0.633 1.00 85.19 95 LEU A C 1
ATOM 727 O O . LEU A 1 95 ? -29.565 17.677 0.061 1.00 85.19 95 LEU A O 1
ATOM 731 N N . GLN A 1 96 ? -27.480 16.888 0.112 1.00 86.69 96 GLN A N 1
ATOM 732 C CA . GLN A 1 96 ? -27.568 16.144 -1.151 1.00 86.69 96 GLN A CA 1
ATOM 733 C C . GLN A 1 96 ? -26.837 14.790 -1.075 1.00 86.69 96 GLN A C 1
ATOM 735 O O . GLN A 1 96 ? -25.926 14.524 -1.861 1.00 86.69 96 GLN A O 1
ATOM 740 N N . PRO A 1 97 ? -27.253 13.869 -0.187 1.00 88.25 97 PRO A N 1
ATOM 741 C CA . PRO A 1 97 ? -26.482 12.657 0.086 1.00 88.25 97 PRO A CA 1
ATOM 742 C C . PRO A 1 97 ? -26.463 11.689 -1.102 1.00 88.25 97 PRO A C 1
ATOM 744 O O . PRO A 1 97 ? -25.534 10.898 -1.241 1.00 88.25 97 PRO A O 1
ATOM 747 N N . ARG A 1 98 ? -27.459 11.777 -1.993 1.00 87.06 98 ARG A N 1
ATOM 748 C CA . ARG A 1 98 ? -27.595 10.954 -3.204 1.00 87.06 98 ARG A CA 1
ATOM 749 C C . ARG A 1 98 ? -26.946 11.557 -4.455 1.00 87.06 98 ARG A C 1
ATOM 751 O O . ARG A 1 98 ? -27.196 11.075 -5.554 1.00 87.06 98 ARG A O 1
ATOM 758 N N . PHE A 1 99 ? -26.169 12.634 -4.317 1.00 89.56 99 PHE A N 1
ATOM 759 C CA . PHE A 1 99 ? -25.485 13.265 -5.445 1.00 89.56 99 PHE A CA 1
ATOM 760 C C . PHE A 1 99 ? -23.966 13.035 -5.356 1.00 89.56 99 PHE A C 1
ATOM 762 O O . PHE A 1 99 ? -23.270 13.827 -4.731 1.00 89.56 99 PHE A O 1
ATOM 769 N N . PRO A 1 100 ? -23.413 11.983 -5.989 1.00 91.00 100 PRO A N 1
ATOM 770 C CA . PRO A 1 100 ? -22.012 11.562 -5.855 1.00 91.00 100 PRO A CA 1
ATOM 771 C C . PRO A 1 100 ? -20.969 12.683 -5.940 1.00 91.00 100 PRO A C 1
ATOM 773 O O . PRO A 1 100 ? -20.024 12.726 -5.153 1.00 91.00 100 PRO A O 1
ATOM 776 N N . ARG A 1 101 ? -21.170 13.646 -6.846 1.00 90.75 101 ARG A N 1
ATOM 777 C CA . ARG A 1 101 ? -20.235 14.757 -7.072 1.00 90.75 101 ARG A CA 1
ATOM 778 C C . ARG A 1 101 ? -19.994 15.621 -5.828 1.00 90.75 101 ARG A C 1
ATOM 780 O O . ARG A 1 101 ? -18.903 16.174 -5.714 1.00 90.75 101 ARG A O 1
ATOM 787 N N . VAL A 1 102 ? -20.946 15.711 -4.889 1.00 91.00 102 VAL A N 1
ATOM 788 C CA . VAL A 1 102 ? -20.756 16.484 -3.643 1.00 91.00 102 VAL A CA 1
ATOM 789 C C . VAL A 1 102 ? -19.706 15.831 -2.746 1.00 91.00 102 VAL A C 1
ATOM 791 O O . VAL A 1 102 ? -18.856 16.515 -2.179 1.00 91.00 102 VAL A O 1
ATOM 794 N N . TRP A 1 103 ? -19.718 14.498 -2.679 1.00 95.00 103 TRP A N 1
ATOM 795 C CA . TRP A 1 103 ? -18.768 13.714 -1.896 1.00 95.00 103 TRP A CA 1
ATOM 796 C C . TRP A 1 103 ? -17.374 13.777 -2.508 1.00 95.00 103 TRP A C 1
ATOM 798 O O . TRP A 1 103 ? -16.411 14.026 -1.787 1.00 95.00 103 TRP A O 1
ATOM 808 N N . VAL A 1 104 ? -17.279 13.626 -3.836 1.00 95.19 104 VAL A N 1
ATOM 809 C CA . VAL A 1 104 ? -16.015 13.759 -4.581 1.00 95.19 104 VAL A CA 1
ATOM 810 C C . VAL A 1 104 ? -15.401 15.129 -4.354 1.00 95.19 104 VAL A C 1
ATOM 812 O O . VAL A 1 104 ? -14.248 15.219 -3.950 1.00 95.19 104 VAL A O 1
ATOM 815 N N . PHE A 1 105 ? -16.173 16.197 -4.562 1.00 91.50 105 PHE A N 1
ATOM 816 C CA . PHE A 1 105 ? -15.688 17.561 -4.377 1.00 91.50 105 PHE A CA 1
ATOM 817 C C . PHE A 1 105 ? -15.135 17.776 -2.967 1.00 91.50 105 PHE A C 1
ATOM 819 O O . PHE A 1 105 ? -14.040 18.311 -2.799 1.00 91.50 105 PHE A O 1
ATOM 826 N N . HIS A 1 106 ? -15.870 17.330 -1.949 1.00 93.38 106 HIS A N 1
ATOM 827 C CA . HIS A 1 106 ? -15.460 17.509 -0.566 1.00 93.38 106 HIS A CA 1
ATOM 828 C C . HIS A 1 106 ? -14.209 16.693 -0.214 1.00 93.38 106 HIS A C 1
ATOM 830 O O . HIS A 1 106 ? -13.263 17.245 0.349 1.00 93.38 106 HIS A O 1
ATOM 836 N N . ALA A 1 107 ? -14.170 15.416 -0.598 1.00 96.12 107 ALA A N 1
ATOM 837 C CA . ALA A 1 107 ? -13.027 14.544 -0.355 1.00 96.12 107 ALA A CA 1
ATOM 838 C C . ALA A 1 107 ? -11.770 15.034 -1.077 1.00 96.12 107 ALA A C 1
ATOM 840 O O . ALA A 1 107 ? -10.686 15.034 -0.497 1.00 96.12 107 ALA A O 1
ATOM 841 N N . TRP A 1 108 ? -11.923 15.506 -2.315 1.00 94.31 108 TRP A N 1
ATOM 842 C CA . TRP A 1 108 ? -10.828 16.060 -3.102 1.00 94.31 108 TRP A CA 1
ATOM 843 C C . TRP A 1 108 ? -10.274 17.335 -2.462 1.00 94.31 108 TRP A C 1
ATOM 845 O O . TRP A 1 108 ? -9.063 17.482 -2.332 1.00 94.31 108 TRP A O 1
ATOM 855 N N . ASN A 1 109 ? -11.140 18.228 -1.967 1.00 91.81 109 ASN A N 1
ATOM 856 C CA . ASN A 1 109 ? -10.684 19.406 -1.228 1.00 91.81 109 ASN A CA 1
ATOM 857 C C . ASN A 1 109 ? -9.899 19.028 0.035 1.00 91.81 109 ASN A C 1
ATOM 859 O O . ASN A 1 109 ? -8.866 19.638 0.287 1.00 91.81 109 ASN A O 1
ATOM 863 N N . MET A 1 110 ? -10.321 18.015 0.798 1.00 94.31 110 MET A N 1
ATOM 864 C CA . MET A 1 110 ? -9.538 17.548 1.950 1.00 94.31 110 MET A CA 1
ATOM 865 C C . MET A 1 110 ? -8.182 16.974 1.525 1.00 94.31 110 MET A C 1
ATOM 867 O O . MET A 1 110 ? -7.145 17.408 2.023 1.00 94.31 110 MET A O 1
ATOM 871 N N . ALA A 1 111 ? -8.188 16.026 0.586 1.00 95.75 111 ALA A N 1
ATOM 872 C CA . ALA A 1 111 ? -7.005 15.253 0.227 1.00 95.75 111 ALA A CA 1
ATOM 873 C C . ALA A 1 111 ? -5.986 16.020 -0.627 1.00 95.75 111 ALA A C 1
ATOM 875 O O . ALA A 1 111 ? -4.812 15.666 -0.607 1.00 95.75 111 ALA A O 1
ATOM 876 N N . TYR A 1 112 ? -6.402 17.043 -1.380 1.00 93.62 112 TYR A N 1
ATOM 877 C CA . TYR A 1 112 ? -5.510 17.788 -2.274 1.00 93.62 112 TYR A CA 1
ATOM 878 C C . TYR A 1 112 ? -5.289 19.231 -1.841 1.00 93.62 112 TYR A C 1
ATOM 880 O O . TYR A 1 112 ? -4.152 19.680 -1.889 1.00 93.62 112 TYR A O 1
ATOM 888 N N . ASN A 1 113 ? -6.324 19.943 -1.390 1.00 91.88 113 ASN A N 1
ATOM 889 C CA . ASN A 1 113 ? -6.216 21.379 -1.119 1.00 91.88 113 ASN A CA 1
ATOM 890 C C . ASN A 1 113 ? -5.890 21.676 0.349 1.00 91.88 113 ASN A C 1
ATOM 892 O O . ASN A 1 113 ? -4.893 22.331 0.641 1.00 91.88 113 ASN A O 1
ATOM 896 N N . ILE A 1 114 ? -6.692 21.156 1.286 1.00 90.81 114 ILE A N 1
ATOM 897 C CA . ILE A 1 114 ? -6.458 21.368 2.721 1.00 90.81 114 ILE A CA 1
ATOM 898 C C . ILE A 1 114 ? -5.138 20.721 3.116 1.00 90.81 114 ILE A C 1
ATOM 900 O O . ILE A 1 114 ? -4.315 21.371 3.754 1.00 90.81 114 ILE A O 1
ATOM 904 N N . SER A 1 115 ? -4.892 19.485 2.674 1.00 93.38 115 SER A N 1
ATOM 905 C CA . SER A 1 115 ? -3.669 18.768 3.024 1.00 93.38 115 SER A CA 1
ATOM 906 C C . SER A 1 115 ? -2.408 19.584 2.687 1.00 93.38 115 SER A C 1
ATOM 908 O O . SER A 1 115 ? -1.524 19.740 3.518 1.00 93.38 115 SER A O 1
ATOM 910 N N . VAL A 1 116 ? -2.294 20.139 1.475 1.00 90.88 116 VAL A N 1
ATOM 911 C CA . VAL A 1 116 ? -1.053 20.833 1.078 1.00 90.88 116 VAL A CA 1
ATOM 912 C C . VAL A 1 116 ? -0.892 22.194 1.756 1.00 90.88 116 VAL A C 1
ATOM 914 O O . VAL A 1 116 ? 0.218 22.709 1.803 1.00 90.88 116 VAL A O 1
ATOM 917 N N . SER A 1 117 ? -1.969 22.745 2.329 1.00 88.50 117 SER A N 1
ATOM 918 C CA . SER A 1 117 ? -1.923 23.976 3.127 1.00 88.50 117 SER A CA 1
ATOM 919 C C . SER A 1 117 ? -1.428 23.772 4.569 1.00 88.50 117 SER A C 1
ATOM 921 O O . SER A 1 117 ? -1.132 24.751 5.256 1.00 88.50 117 SER A O 1
ATOM 923 N N . THR A 1 118 ? -1.327 22.524 5.048 1.00 88.50 118 THR A N 1
ATOM 924 C CA . THR A 1 118 ? -0.824 22.230 6.401 1.00 88.50 118 THR A CA 1
ATOM 925 C C . THR A 1 118 ? 0.698 22.264 6.472 1.00 88.50 118 THR A C 1
ATOM 927 O O . THR A 1 118 ? 1.382 22.088 5.465 1.00 88.50 118 THR A O 1
ATOM 930 N N . GLN A 1 119 ? 1.236 22.410 7.683 1.00 88.75 119 GLN A N 1
ATOM 931 C CA . GLN A 1 119 ? 2.671 22.622 7.897 1.00 88.75 119 GLN A CA 1
ATOM 932 C C . GLN A 1 119 ? 3.446 21.326 8.165 1.00 88.75 119 GLN A C 1
ATOM 934 O O . GLN A 1 119 ? 4.662 21.292 7.995 1.00 88.75 119 GLN A O 1
ATOM 9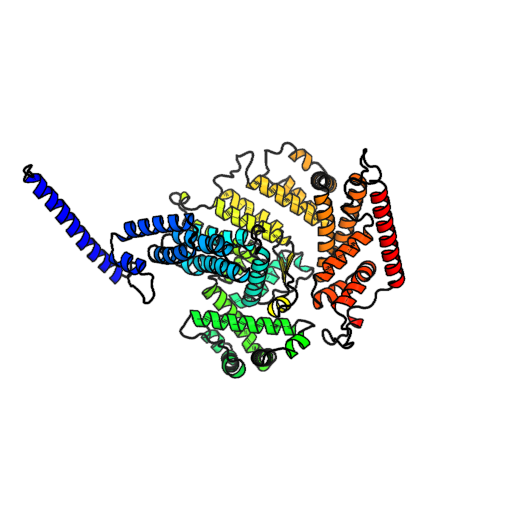39 N N . THR A 1 120 ? 2.770 20.244 8.567 1.00 93.06 120 THR A N 1
ATOM 940 C CA . THR A 1 120 ? 3.434 18.974 8.899 1.00 93.06 120 THR A CA 1
ATOM 941 C C . THR A 1 120 ? 2.945 17.802 8.046 1.00 93.06 120 THR A C 1
ATOM 943 O O . THR A 1 120 ? 1.779 17.727 7.653 1.00 93.06 120 THR A O 1
ATOM 946 N N . ARG A 1 121 ? 3.830 16.818 7.814 1.00 94.19 121 ARG A N 1
ATOM 947 C CA . ARG A 1 121 ? 3.489 15.552 7.131 1.00 94.19 121 ARG A CA 1
ATOM 948 C C . ARG A 1 121 ? 2.345 14.791 7.822 1.00 94.19 121 ARG A C 1
ATOM 950 O O . ARG A 1 121 ? 1.523 14.175 7.146 1.00 94.19 121 ARG A O 1
ATOM 957 N N . ALA A 1 122 ? 2.259 14.888 9.153 1.00 93.88 122 ALA A N 1
ATOM 958 C CA . ALA A 1 122 ? 1.227 14.251 9.971 1.00 93.88 122 ALA A CA 1
ATOM 959 C C . ALA A 1 122 ? -0.159 14.892 9.790 1.00 93.88 122 ALA A C 1
ATOM 961 O O . ALA A 1 122 ? -1.127 14.184 9.516 1.00 93.88 122 ALA A O 1
ATOM 962 N N . GLU A 1 123 ? -0.259 16.222 9.874 1.00 93.62 123 GLU A N 1
ATOM 963 C CA . GLU A 1 123 ? -1.511 16.946 9.597 1.00 93.62 123 GLU A CA 1
ATOM 964 C C . GLU A 1 123 ? -1.962 16.735 8.153 1.00 93.62 123 GLU A C 1
ATOM 966 O O . GLU A 1 123 ? -3.148 16.543 7.875 1.00 93.62 123 GLU A O 1
ATOM 971 N N . ARG A 1 124 ? -1.003 16.708 7.224 1.00 95.38 124 ARG A N 1
ATOM 972 C CA . ARG A 1 124 ? -1.290 16.454 5.821 1.00 95.38 124 ARG A CA 1
ATOM 973 C C . ARG A 1 124 ? -1.909 15.070 5.626 1.00 95.38 124 ARG A C 1
ATOM 975 O O . ARG A 1 124 ? -2.944 14.952 4.971 1.00 95.38 124 ARG A O 1
ATOM 982 N N . TRP A 1 125 ? -1.308 14.039 6.225 1.00 96.56 125 TRP A N 1
ATOM 983 C CA . TRP A 1 125 ? -1.851 12.679 6.213 1.00 96.56 125 TRP A CA 1
ATOM 984 C C . TRP A 1 125 ? -3.248 12.610 6.834 1.00 96.56 125 TRP A C 1
ATOM 986 O O . TRP A 1 125 ? -4.127 11.971 6.261 1.00 96.56 125 TRP A O 1
ATOM 996 N N . TYR A 1 126 ? -3.487 13.311 7.947 1.00 95.69 126 TYR A N 1
ATOM 997 C CA . TYR A 1 126 ? -4.808 13.378 8.575 1.00 95.69 126 TYR A CA 1
ATOM 998 C C . TYR A 1 126 ? -5.888 13.839 7.584 1.00 95.69 126 TYR A C 1
ATOM 1000 O O . TYR A 1 126 ? -6.920 13.181 7.451 1.00 95.69 126 TYR A O 1
ATOM 1008 N N . TRP A 1 127 ? -5.645 14.908 6.820 1.00 95.56 127 TRP A N 1
ATOM 1009 C CA . TRP A 1 127 ? -6.610 15.391 5.824 1.00 95.5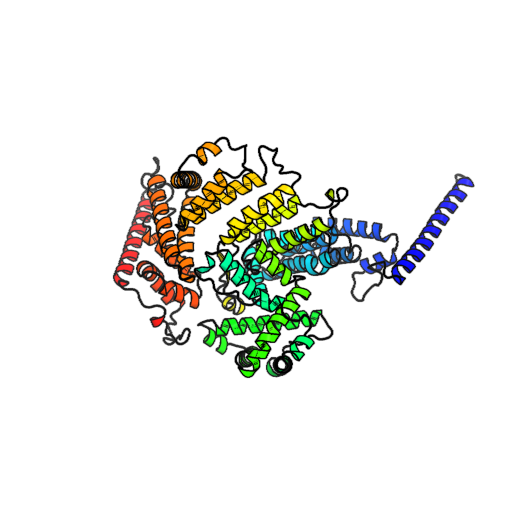6 127 TRP A CA 1
ATOM 1010 C C . TRP A 1 127 ? -6.784 14.452 4.627 1.00 95.56 127 TRP A C 1
ATOM 1012 O O . TRP A 1 127 ? -7.911 14.263 4.162 1.00 95.56 127 TRP A O 1
ATOM 1022 N N . VAL A 1 128 ? -5.709 13.807 4.163 1.00 97.62 128 VAL A N 1
ATOM 1023 C CA . VAL A 1 128 ? -5.800 12.749 3.141 1.00 97.62 128 VAL A CA 1
ATOM 1024 C C . VAL A 1 128 ? -6.682 11.600 3.638 1.00 97.62 128 VAL A C 1
ATOM 1026 O O . VAL A 1 128 ? -7.614 11.190 2.943 1.00 97.62 128 VAL A O 1
ATOM 1029 N N . GLN A 1 129 ? -6.463 11.140 4.872 1.00 97.06 129 GLN A N 1
ATOM 1030 C CA . GLN A 1 129 ? -7.247 10.075 5.490 1.00 97.06 129 GLN A CA 1
ATOM 1031 C C . GLN A 1 129 ? -8.717 10.484 5.670 1.00 97.06 129 GLN A C 1
ATOM 1033 O O . GLN A 1 129 ? -9.608 9.675 5.407 1.00 97.06 129 GLN A O 1
ATOM 1038 N N . LYS A 1 130 ? -9.004 11.741 6.040 1.00 95.75 130 LYS A N 1
ATOM 1039 C CA . LYS A 1 130 ? -10.383 12.257 6.119 1.00 95.75 130 LYS A CA 1
ATOM 1040 C C . LYS A 1 130 ? -11.088 12.254 4.764 1.00 95.75 130 LYS A C 1
ATOM 1042 O O . LYS A 1 130 ? -12.251 11.856 4.706 1.00 95.75 130 LYS A O 1
ATOM 1047 N N . GLY A 1 131 ? -10.396 12.605 3.679 1.00 97.25 131 GLY A N 1
ATOM 1048 C CA . GLY A 1 131 ? -10.940 12.498 2.321 1.00 97.25 131 GLY A CA 1
ATOM 1049 C C . GLY A 1 131 ? -11.282 11.052 1.936 1.00 97.25 131 GLY A C 1
ATOM 1050 O O . GLY A 1 131 ? -12.384 10.781 1.455 1.00 97.25 131 GLY A O 1
ATOM 1051 N N . ILE A 1 132 ? -10.379 10.110 2.228 1.00 98.19 132 ILE A N 1
ATOM 1052 C CA . ILE A 1 132 ? -10.585 8.665 2.011 1.00 98.19 132 ILE A CA 1
ATOM 1053 C C . ILE A 1 132 ? -11.787 8.159 2.811 1.00 98.19 132 ILE A C 1
ATOM 1055 O O . ILE A 1 132 ? -12.692 7.544 2.246 1.00 98.19 132 ILE A O 1
ATOM 1059 N N . GLN A 1 133 ? -11.827 8.447 4.115 1.00 96.06 133 GLN A N 1
ATOM 1060 C CA . GLN A 1 133 ? -12.918 8.050 5.007 1.00 96.06 133 GLN A CA 1
ATOM 1061 C C . GLN A 1 133 ? -14.252 8.658 4.570 1.00 96.06 133 GLN A C 1
ATOM 1063 O O . GLN A 1 133 ? -15.275 7.983 4.641 1.00 96.06 133 GLN A O 1
ATOM 1068 N N . LEU A 1 134 ? -14.270 9.902 4.078 1.00 96.12 134 LEU A N 1
ATOM 1069 C CA . LEU A 1 134 ? -15.494 10.518 3.574 1.00 96.12 134 LEU A CA 1
ATOM 1070 C C . LEU A 1 134 ? -16.070 9.726 2.395 1.00 96.12 134 LEU A C 1
ATOM 1072 O O . LEU A 1 134 ? -17.253 9.383 2.419 1.00 96.12 134 LEU A O 1
ATOM 1076 N N . LEU A 1 135 ? -15.257 9.419 1.378 1.00 97.38 135 LEU A N 1
ATOM 1077 C CA . LEU A 1 135 ? -15.722 8.646 0.223 1.00 97.38 135 LEU A CA 1
ATOM 1078 C C . LEU A 1 135 ? -16.119 7.233 0.632 1.00 97.38 135 LEU A C 1
ATOM 1080 O O . LEU A 1 135 ? -17.226 6.796 0.328 1.00 97.38 135 LEU A O 1
ATOM 1084 N N . ARG A 1 136 ? -15.239 6.537 1.348 1.00 96.75 136 ARG A N 1
ATOM 1085 C CA . ARG A 1 136 ? -15.393 5.122 1.682 1.00 96.75 136 ARG A CA 1
ATOM 1086 C C . ARG A 1 136 ? -16.515 4.866 2.679 1.00 96.75 136 ARG A C 1
ATOM 1088 O O . ARG A 1 136 ? -17.333 3.979 2.457 1.00 96.75 136 ARG A O 1
ATOM 1095 N N . ASN A 1 137 ? -16.575 5.648 3.754 1.00 93.62 137 ASN A N 1
ATOM 1096 C CA . ASN A 1 137 ? -17.442 5.365 4.899 1.00 93.62 137 ASN A CA 1
ATOM 1097 C C . ASN A 1 137 ? -18.784 6.100 4.818 1.00 93.62 137 ASN A C 1
ATOM 1099 O O . ASN A 1 137 ? -19.738 5.679 5.463 1.00 93.62 137 ASN A O 1
ATOM 1103 N N . LYS A 1 138 ? -18.886 7.181 4.029 1.00 91.75 138 LYS A N 1
ATOM 1104 C CA . LYS A 1 138 ? -20.135 7.950 3.881 1.00 91.75 138 LYS A CA 1
ATOM 1105 C C . LYS A 1 138 ? -20.629 7.988 2.438 1.00 91.75 138 LYS A C 1
ATOM 1107 O O . LYS A 1 138 ? -21.757 7.582 2.173 1.00 91.75 138 LYS A O 1
ATOM 1112 N N . GLY A 1 139 ? -19.789 8.423 1.500 1.00 94.38 139 GLY A N 1
ATOM 1113 C CA . GLY A 1 139 ? -20.170 8.606 0.098 1.00 94.38 139 GLY A CA 1
ATOM 1114 C C . GLY A 1 139 ? -20.656 7.316 -0.561 1.00 94.38 139 GLY A C 1
ATOM 1115 O O . GLY A 1 139 ? -21.783 7.271 -1.057 1.00 94.38 139 GLY A O 1
ATOM 1116 N N . ILE A 1 140 ? -19.826 6.268 -0.546 1.00 94.31 140 ILE A N 1
ATOM 1117 C CA . ILE A 1 140 ? -20.130 4.952 -1.124 1.00 94.31 140 ILE A CA 1
ATOM 1118 C C . ILE A 1 140 ? -21.284 4.298 -0.368 1.00 94.31 140 ILE A C 1
ATOM 1120 O O . ILE A 1 140 ? -22.161 3.725 -0.996 1.00 94.31 140 ILE A O 1
ATOM 1124 N N . VAL A 1 141 ? -21.370 4.436 0.955 1.00 91.44 141 VAL A N 1
ATOM 1125 C CA . VAL A 1 141 ? -22.513 3.907 1.721 1.00 91.44 141 VAL A CA 1
ATOM 1126 C C . VAL A 1 141 ? -23.828 4.572 1.289 1.00 91.44 141 VAL A C 1
ATOM 1128 O O . VAL A 1 141 ? -24.835 3.894 1.087 1.00 91.44 141 VAL A O 1
ATOM 1131 N N . ALA A 1 142 ? -23.821 5.890 1.065 1.00 89.62 142 ALA A N 1
ATOM 1132 C CA . ALA A 1 142 ? -24.981 6.625 0.563 1.00 89.62 142 ALA A CA 1
ATOM 1133 C C . ALA A 1 142 ? -25.272 6.352 -0.927 1.00 89.62 142 ALA A C 1
ATOM 1135 O O . ALA A 1 142 ? -26.424 6.435 -1.364 1.00 89.62 142 ALA A O 1
ATOM 1136 N N . ASN A 1 143 ? -24.251 6.009 -1.717 1.00 89.94 143 ASN A N 1
ATOM 1137 C CA . ASN A 1 143 ? -24.335 5.775 -3.161 1.00 89.94 143 ASN A CA 1
ATOM 1138 C C . ASN A 1 143 ? -23.587 4.488 -3.549 1.00 89.94 143 ASN A C 1
ATOM 1140 O O . ASN A 1 143 ? -22.613 4.542 -4.302 1.00 89.94 143 ASN A O 1
ATOM 1144 N N . PRO A 1 144 ? -24.045 3.305 -3.095 1.00 85.75 144 PRO A N 1
ATOM 1145 C CA . PRO A 1 144 ? -23.272 2.058 -3.195 1.00 85.75 144 PRO A CA 1
ATOM 1146 C C . PRO A 1 144 ? -23.060 1.578 -4.626 1.00 85.75 144 PRO A C 1
ATOM 1148 O O . PRO A 1 144 ? -22.314 0.636 -4.866 1.00 85.75 144 PRO A O 1
ATOM 1151 N N . ASN A 1 145 ? -23.744 2.209 -5.567 1.00 82.38 145 ASN A N 1
ATOM 1152 C CA . ASN A 1 145 ? -23.901 1.792 -6.947 1.00 82.38 145 ASN A CA 1
ATOM 1153 C C . ASN A 1 145 ? -23.246 2.770 -7.918 1.00 82.38 145 ASN A C 1
ATOM 1155 O O . ASN A 1 145 ? -23.253 2.527 -9.120 1.00 82.38 145 ASN A O 1
ATOM 1159 N N . ASP A 1 146 ? -22.748 3.888 -7.395 1.00 86.69 146 ASP A N 1
ATOM 1160 C CA . ASP A 1 146 ? -22.121 4.918 -8.192 1.00 86.69 146 ASP A CA 1
ATOM 1161 C C . ASP A 1 146 ? -20.647 4.576 -8.416 1.00 86.69 146 ASP A C 1
ATOM 1163 O O . ASP A 1 146 ? -19.873 4.399 -7.471 1.00 86.69 146 ASP A O 1
ATOM 1167 N N . MET A 1 147 ? -20.262 4.463 -9.684 1.00 90.94 147 MET A N 1
ATOM 1168 C CA . MET A 1 147 ? -18.895 4.112 -10.058 1.00 90.94 147 MET A CA 1
ATOM 1169 C C . MET A 1 147 ? -17.925 5.285 -9.877 1.00 90.94 147 MET A C 1
ATOM 1171 O O . MET A 1 147 ? -16.747 5.055 -9.609 1.00 90.94 147 MET A O 1
ATOM 1175 N N . LEU A 1 148 ? -18.400 6.533 -9.969 1.00 92.31 148 LEU A N 1
ATOM 1176 C CA . LEU A 1 148 ? -17.550 7.712 -9.817 1.00 92.31 148 LEU A CA 1
ATOM 1177 C C . LEU A 1 148 ? -16.918 7.751 -8.419 1.00 92.31 148 LEU A C 1
ATOM 1179 O O . LEU A 1 148 ? -15.713 7.949 -8.317 1.00 92.31 148 LEU A O 1
ATOM 1183 N N . LEU A 1 149 ? -17.673 7.485 -7.349 1.00 95.31 149 LEU A N 1
ATOM 1184 C CA . LEU A 1 149 ? -17.103 7.459 -5.992 1.00 95.31 149 LEU A CA 1
ATOM 1185 C C . LEU A 1 149 ? -15.985 6.424 -5.825 1.00 95.31 149 LEU A C 1
ATOM 1187 O O . LEU A 1 149 ? -14.982 6.695 -5.168 1.00 95.31 149 LEU A O 1
ATOM 1191 N N . HIS A 1 150 ? -16.157 5.249 -6.429 1.00 96.25 150 HIS A N 1
ATOM 1192 C CA . HIS A 1 150 ? -15.174 4.169 -6.402 1.00 96.25 150 HIS A CA 1
ATOM 1193 C C . HIS A 1 150 ? -13.905 4.547 -7.173 1.00 96.25 150 HIS A C 1
ATOM 1195 O O . HIS A 1 150 ? -12.797 4.373 -6.667 1.00 96.25 150 HIS A O 1
ATOM 1201 N N . LYS A 1 151 ? -14.074 5.116 -8.373 1.00 96.12 151 LYS A N 1
ATOM 1202 C CA . LYS A 1 151 ? -12.989 5.635 -9.212 1.00 96.12 151 LYS A CA 1
ATOM 1203 C C . LYS A 1 151 ? -12.181 6.709 -8.479 1.00 96.12 151 LYS A C 1
ATOM 1205 O O . LYS A 1 151 ? -10.959 6.638 -8.460 1.00 96.12 151 LYS A O 1
ATOM 1210 N N . GLU A 1 152 ? -12.845 7.682 -7.863 1.00 97.62 152 GLU A N 1
ATOM 1211 C CA . GLU A 1 152 ? -12.176 8.797 -7.179 1.00 97.62 152 GLU A CA 1
ATOM 1212 C C . GLU A 1 152 ? -11.465 8.346 -5.899 1.00 97.62 152 GLU A C 1
ATOM 1214 O O . GLU A 1 152 ? -10.351 8.786 -5.619 1.00 97.62 152 GLU A O 1
ATOM 1219 N N . LEU A 1 153 ? -12.053 7.406 -5.152 1.00 98.25 153 LEU A N 1
ATOM 1220 C CA . LEU A 1 153 ? -11.373 6.775 -4.023 1.00 98.25 153 LEU A CA 1
ATOM 1221 C C . LEU A 1 153 ? -10.107 6.040 -4.484 1.00 98.25 153 LEU A C 1
ATOM 1223 O O . LEU A 1 153 ? -9.042 6.220 -3.894 1.00 98.25 153 LEU A O 1
ATOM 1227 N N . ALA A 1 154 ? -10.203 5.266 -5.567 1.00 98.25 154 ALA A N 1
ATOM 1228 C CA . ALA A 1 154 ? -9.059 4.582 -6.156 1.00 98.25 154 ALA A CA 1
ATOM 1229 C C . ALA A 1 154 ? -7.983 5.564 -6.655 1.00 98.25 154 ALA A C 1
ATOM 1231 O O . ALA A 1 154 ? -6.793 5.327 -6.451 1.00 98.25 154 ALA A O 1
ATOM 1232 N N . TRP A 1 155 ? -8.390 6.692 -7.243 1.00 97.75 155 TRP A N 1
ATOM 1233 C CA . TRP A 1 155 ? -7.480 7.741 -7.700 1.00 97.75 155 TRP A CA 1
ATOM 1234 C C . TRP A 1 155 ? -6.701 8.389 -6.552 1.00 97.75 155 TRP A C 1
ATOM 1236 O O . TRP A 1 155 ? -5.506 8.628 -6.699 1.00 97.75 155 TRP A O 1
ATOM 1246 N N . ILE A 1 156 ? -7.323 8.619 -5.389 1.00 98.19 156 ILE A N 1
ATOM 1247 C CA . ILE A 1 156 ? -6.603 9.125 -4.209 1.00 98.19 156 ILE A CA 1
ATOM 1248 C C . ILE A 1 156 ? -5.491 8.146 -3.806 1.00 98.19 156 ILE A C 1
ATOM 1250 O O . ILE A 1 156 ? -4.348 8.562 -3.620 1.00 98.19 156 ILE A O 1
ATOM 1254 N N . PHE A 1 157 ? -5.784 6.847 -3.718 1.00 98.50 157 PHE A N 1
ATOM 1255 C CA . PHE A 1 157 ? -4.756 5.857 -3.387 1.00 98.50 157 PHE A CA 1
ATOM 1256 C C . PHE A 1 157 ? -3.629 5.824 -4.420 1.00 98.50 157 PHE A C 1
ATOM 1258 O O . PHE A 1 157 ? -2.458 5.877 -4.050 1.00 98.50 157 PHE A O 1
ATOM 1265 N N . LEU A 1 158 ? -3.972 5.795 -5.706 1.00 96.50 158 LEU A N 1
ATOM 1266 C CA . LEU A 1 158 ? -2.995 5.687 -6.782 1.00 96.50 158 LEU A CA 1
ATOM 1267 C C . LEU A 1 158 ? -2.140 6.956 -6.919 1.00 96.50 158 LEU A C 1
ATOM 1269 O O . LEU A 1 158 ? -0.917 6.904 -6.867 1.00 96.50 158 LEU A O 1
ATOM 1273 N N . HIS A 1 159 ? -2.780 8.117 -7.049 1.00 96.38 159 HIS A N 1
ATOM 1274 C CA . HIS A 1 159 ? -2.109 9.373 -7.373 1.00 96.38 159 HIS A CA 1
ATOM 1275 C C . HIS A 1 159 ? -1.596 10.117 -6.138 1.00 96.38 159 HIS A C 1
ATOM 1277 O O . HIS A 1 159 ? -0.485 10.637 -6.158 1.00 96.38 159 HIS A O 1
ATOM 1283 N N . LYS A 1 160 ? -2.406 10.245 -5.077 1.00 96.62 160 LYS A N 1
ATOM 1284 C CA . LYS A 1 160 ? -2.030 11.054 -3.902 1.00 96.62 160 LYS A CA 1
ATOM 1285 C C . LYS A 1 160 ? -1.088 10.306 -2.961 1.00 96.62 160 LYS A C 1
ATOM 1287 O O . LYS A 1 160 ? -0.206 10.938 -2.388 1.00 96.62 160 LYS A O 1
ATOM 1292 N N . ILE A 1 161 ? -1.287 8.998 -2.788 1.00 97.31 161 ILE A N 1
ATOM 1293 C CA . ILE A 1 161 ? -0.464 8.166 -1.895 1.00 97.31 161 ILE A CA 1
ATOM 1294 C C . ILE A 1 161 ? 0.632 7.435 -2.679 1.00 97.31 161 ILE A C 1
ATOM 1296 O O . ILE A 1 161 ? 1.799 7.516 -2.305 1.00 97.31 161 ILE A O 1
ATOM 1300 N N . GLY A 1 162 ? 0.271 6.723 -3.751 1.00 94.62 162 GLY A N 1
ATOM 1301 C CA . GLY A 1 162 ? 1.215 5.949 -4.564 1.00 94.62 162 GLY A CA 1
ATOM 1302 C C . GLY A 1 162 ? 2.179 6.811 -5.384 1.00 94.62 162 GLY A C 1
ATOM 1303 O O . GLY A 1 162 ? 3.361 6.478 -5.498 1.00 94.62 162 GLY A O 1
ATOM 1304 N N . GLY A 1 163 ? 1.684 7.932 -5.915 1.00 91.25 163 GLY A N 1
ATOM 1305 C CA . GLY A 1 163 ? 2.445 8.866 -6.739 1.00 91.25 163 GLY A CA 1
ATOM 1306 C C . GLY A 1 163 ? 3.539 9.628 -5.985 1.00 91.25 163 GLY A C 1
ATOM 1307 O O . GLY A 1 163 ? 3.541 9.732 -4.763 1.00 91.25 163 GLY A O 1
ATOM 1308 N N . ILE A 1 164 ? 4.470 10.208 -6.744 1.00 88.00 164 ILE A N 1
ATOM 1309 C CA . ILE A 1 164 ? 5.656 10.911 -6.217 1.00 88.00 164 ILE A CA 1
ATOM 1310 C C . ILE A 1 164 ? 5.522 12.441 -6.218 1.00 88.00 164 ILE A C 1
ATOM 1312 O O . ILE A 1 164 ? 6.470 13.145 -5.889 1.00 88.00 164 ILE A O 1
ATOM 1316 N N . THR A 1 165 ? 4.368 12.971 -6.627 1.00 85.31 165 THR A N 1
ATOM 1317 C CA . THR A 1 165 ? 4.172 14.416 -6.834 1.00 85.31 165 THR A CA 1
ATOM 1318 C C . THR A 1 165 ? 3.985 15.204 -5.539 1.00 85.31 165 THR A C 1
ATOM 1320 O O . THR A 1 165 ? 4.170 16.414 -5.541 1.00 85.31 165 THR A O 1
ATOM 1323 N N . ASP A 1 166 ? 3.577 14.545 -4.452 1.00 90.00 166 ASP A N 1
ATOM 1324 C CA . ASP A 1 166 ? 3.466 15.162 -3.126 1.00 90.00 166 ASP A CA 1
ATOM 1325 C C . ASP A 1 166 ? 4.757 14.919 -2.336 1.00 90.00 166 ASP A C 1
ATOM 1327 O O . ASP A 1 166 ? 5.205 13.781 -2.229 1.00 90.00 166 ASP A O 1
ATOM 1331 N N . ASP A 1 167 ? 5.350 15.949 -1.743 1.00 89.12 167 ASP A N 1
ATOM 1332 C CA . ASP A 1 167 ? 6.577 15.859 -0.937 1.00 89.12 167 ASP A CA 1
ATOM 1333 C C . ASP A 1 167 ? 6.428 14.964 0.309 1.00 89.12 167 ASP A C 1
ATOM 1335 O O . ASP A 1 167 ? 7.411 14.392 0.781 1.00 89.12 167 ASP A O 1
ATOM 1339 N N . ALA A 1 168 ? 5.203 14.758 0.804 1.00 92.88 168 ALA A N 1
ATOM 1340 C CA . ALA A 1 168 ? 4.913 13.859 1.917 1.00 92.88 168 ALA A CA 1
ATOM 1341 C C . ALA A 1 168 ? 4.520 12.432 1.479 1.00 92.88 168 ALA A C 1
ATOM 1343 O O . ALA A 1 168 ? 4.176 11.619 2.341 1.00 92.88 168 ALA A O 1
ATOM 1344 N N . ASN A 1 169 ? 4.596 12.084 0.183 1.00 91.50 169 ASN A N 1
ATOM 1345 C CA . ASN A 1 169 ? 4.142 10.778 -0.325 1.00 91.50 169 ASN A CA 1
ATOM 1346 C C . ASN A 1 169 ? 4.763 9.586 0.423 1.00 91.50 169 ASN A C 1
ATOM 1348 O O . ASN A 1 169 ? 4.050 8.670 0.834 1.00 91.50 169 ASN A O 1
ATOM 1352 N N . ARG A 1 170 ? 6.075 9.631 0.700 1.00 91.38 170 ARG A N 1
ATOM 1353 C CA . ARG A 1 170 ? 6.777 8.552 1.411 1.00 91.38 170 ARG A CA 1
ATOM 1354 C C . ARG A 1 170 ? 6.216 8.353 2.817 1.00 91.38 170 ARG A C 1
ATOM 1356 O O . ARG A 1 170 ? 6.046 7.221 3.258 1.00 91.38 170 ARG A O 1
ATOM 1363 N N . TYR A 1 171 ? 5.875 9.446 3.500 1.00 93.25 171 TYR A N 1
ATOM 1364 C CA . TYR A 1 171 ? 5.238 9.382 4.812 1.00 93.25 171 TYR A CA 1
ATOM 1365 C C . TYR A 1 171 ? 3.853 8.728 4.737 1.00 93.25 171 TYR A C 1
ATOM 1367 O O . TYR A 1 171 ? 3.536 7.889 5.575 1.00 93.25 171 TYR A O 1
ATOM 1375 N N . TYR A 1 172 ? 3.050 9.037 3.716 1.00 96.38 172 TYR A N 1
ATOM 1376 C CA . TYR A 1 172 ? 1.739 8.402 3.540 1.00 96.38 172 TYR A CA 1
ATOM 1377 C C . TYR A 1 172 ? 1.843 6.903 3.309 1.00 96.38 172 TYR A C 1
ATOM 1379 O O . TYR A 1 172 ? 1.088 6.141 3.905 1.00 96.38 172 TYR A O 1
ATOM 1387 N N . LYS A 1 173 ? 2.787 6.482 2.463 1.00 96.00 173 LYS A N 1
ATOM 1388 C CA . LYS A 1 173 ? 3.047 5.071 2.179 1.00 96.00 173 LYS A CA 1
ATOM 1389 C C . LYS A 1 173 ? 3.422 4.307 3.451 1.00 96.00 173 LYS A C 1
ATOM 1391 O O . LYS A 1 173 ? 2.852 3.256 3.718 1.00 96.00 173 LYS A O 1
ATOM 1396 N N . MET A 1 174 ? 4.286 4.880 4.293 1.00 95.00 174 MET A N 1
ATOM 1397 C CA . MET A 1 174 ? 4.644 4.295 5.593 1.00 95.00 174 MET A CA 1
ATOM 1398 C C . MET A 1 174 ? 3.466 4.247 6.569 1.00 95.00 174 MET A C 1
ATOM 1400 O O . MET A 1 174 ? 3.267 3.233 7.230 1.00 95.00 174 MET A O 1
ATOM 1404 N N . LYS A 1 175 ? 2.645 5.304 6.640 1.00 96.31 175 LYS A N 1
ATOM 1405 C CA . LYS A 1 175 ? 1.431 5.301 7.474 1.00 96.31 175 LYS A CA 1
ATOM 1406 C C . LYS A 1 175 ? 0.407 4.277 6.996 1.00 96.31 175 LYS A C 1
ATOM 1408 O O . LYS A 1 175 ? -0.204 3.615 7.827 1.00 96.31 175 LYS A O 1
ATOM 1413 N N . LEU A 1 176 ? 0.246 4.112 5.683 1.00 97.69 176 LEU A N 1
ATOM 1414 C CA . LEU A 1 176 ? -0.609 3.073 5.119 1.00 97.69 176 LEU A CA 1
ATOM 1415 C C . LEU A 1 176 ? -0.063 1.678 5.448 1.00 97.69 176 LEU A C 1
ATOM 1417 O O . LEU A 1 176 ? -0.832 0.819 5.868 1.00 97.69 176 LEU A O 1
ATOM 1421 N N . ALA A 1 177 ? 1.250 1.467 5.325 1.00 96.88 177 ALA A N 1
ATOM 1422 C CA . ALA A 1 177 ? 1.886 0.203 5.673 1.00 96.88 177 ALA A CA 1
ATOM 1423 C C . ALA A 1 177 ? 1.761 -0.130 7.170 1.00 96.88 177 ALA A C 1
ATOM 1425 O O . ALA A 1 177 ? 1.444 -1.270 7.507 1.00 96.88 177 ALA A O 1
ATOM 1426 N N . GLU A 1 178 ? 1.931 0.848 8.066 1.00 96.19 178 GLU A N 1
ATOM 1427 C CA . GLU A 1 178 ? 1.681 0.707 9.512 1.00 96.19 178 GLU A CA 1
ATOM 1428 C C . GLU A 1 178 ? 0.225 0.330 9.795 1.00 96.19 178 GLU A C 1
ATOM 1430 O O . GLU A 1 178 ? -0.044 -0.637 10.512 1.00 96.19 178 GLU A O 1
ATOM 1435 N N . GLU A 1 179 ? -0.717 1.062 9.202 1.00 97.12 179 GLU A N 1
ATOM 1436 C CA . GLU A 1 179 ? -2.148 0.826 9.374 1.00 97.12 179 GLU A CA 1
ATOM 1437 C C . GLU A 1 179 ? -2.538 -0.577 8.892 1.00 97.12 179 GLU A C 1
ATOM 1439 O O . GLU A 1 179 ? -3.202 -1.316 9.611 1.00 97.12 179 GLU A O 1
ATOM 1444 N N . TRP A 1 180 ? -2.070 -1.005 7.720 1.00 97.88 180 TRP A N 1
ATOM 1445 C CA . TRP A 1 180 ? -2.444 -2.305 7.156 1.00 97.88 180 TRP A CA 1
ATOM 1446 C C . TRP A 1 180 ? -1.697 -3.491 7.756 1.00 97.88 180 TRP A C 1
ATOM 1448 O O . TRP A 1 180 ? -2.263 -4.581 7.821 1.00 97.88 180 TRP A O 1
ATOM 1458 N N . THR A 1 181 ? -0.491 -3.276 8.287 1.00 96.94 181 THR A N 1
ATOM 1459 C CA . THR A 1 181 ? 0.168 -4.265 9.153 1.00 96.94 181 THR A CA 1
ATOM 1460 C C . THR A 1 181 ? -0.603 -4.422 10.464 1.00 96.94 181 THR A C 1
ATOM 1462 O O . THR A 1 181 ? -0.760 -5.537 10.943 1.00 96.94 181 THR A O 1
ATOM 1465 N N . THR A 1 182 ? -1.171 -3.341 11.011 1.00 96.88 182 THR A N 1
ATOM 1466 C CA . THR A 1 182 ? -2.064 -3.417 12.181 1.00 96.88 182 THR A CA 1
ATOM 1467 C C . THR A 1 182 ? -3.357 -4.175 11.860 1.00 96.88 182 THR A C 1
ATOM 1469 O O . THR A 1 182 ? -3.790 -5.029 12.631 1.00 96.88 182 THR A O 1
ATOM 1472 N N . VAL A 1 183 ? -3.985 -3.869 10.720 1.00 97.56 183 VAL A N 1
ATOM 1473 C CA . VAL A 1 183 ? -5.290 -4.431 10.332 1.00 97.56 183 VAL A CA 1
ATOM 1474 C C . VAL A 1 183 ? -5.207 -5.913 9.988 1.00 97.56 183 VAL A C 1
ATOM 1476 O O . VAL A 1 183 ? -6.096 -6.664 10.375 1.00 97.56 183 VAL A O 1
ATOM 1479 N N . LEU A 1 184 ? -4.183 -6.349 9.252 1.00 97.19 184 LEU A N 1
ATOM 1480 C CA . LEU A 1 184 ? -4.087 -7.737 8.785 1.00 97.19 184 LEU A CA 1
ATOM 1481 C C . LEU A 1 184 ? -3.082 -8.581 9.574 1.00 97.19 184 LEU A C 1
ATOM 1483 O O . LEU A 1 184 ? -3.186 -9.806 9.572 1.00 97.19 184 LEU A O 1
ATOM 1487 N N . GLY A 1 185 ? -2.155 -7.944 10.284 1.00 94.44 185 GLY A N 1
ATOM 1488 C CA . GLY A 1 185 ? -0.948 -8.574 10.807 1.00 94.44 185 GLY A CA 1
ATOM 1489 C C . GLY A 1 185 ? 0.203 -8.548 9.800 1.00 94.44 185 GLY A C 1
ATOM 1490 O O . GLY A 1 185 ? 0.051 -8.134 8.648 1.00 94.44 185 GLY A O 1
ATOM 1491 N N . GLN A 1 186 ? 1.378 -8.998 10.245 1.00 89.56 186 GLN A N 1
ATOM 1492 C CA . GLN A 1 186 ? 2.540 -9.161 9.368 1.00 89.56 186 GLN A CA 1
ATOM 1493 C C . GLN A 1 186 ? 2.229 -10.213 8.285 1.00 89.56 186 GLN A C 1
ATOM 1495 O O . GLN A 1 186 ? 1.879 -11.343 8.645 1.00 89.56 186 GLN A O 1
ATOM 1500 N N . PRO A 1 187 ? 2.367 -9.890 6.985 1.00 88.19 187 PRO A N 1
ATOM 1501 C CA . PRO A 1 187 ? 2.194 -10.889 5.940 1.00 88.19 187 PRO A CA 1
ATOM 1502 C C . PRO A 1 187 ? 3.281 -11.973 6.038 1.00 88.19 187 PRO A C 1
ATOM 1504 O O . PRO A 1 187 ? 4.347 -11.721 6.616 1.00 88.19 187 PRO A O 1
ATOM 1507 N N . PRO A 1 188 ? 3.037 -13.173 5.481 1.00 86.19 188 PRO A N 1
ATOM 1508 C CA . PRO A 1 188 ? 4.036 -14.235 5.427 1.00 86.19 188 PRO A CA 1
ATOM 1509 C C . PRO A 1 188 ? 5.368 -13.740 4.848 1.00 86.19 188 PRO A C 1
ATOM 1511 O O . PRO A 1 188 ? 5.390 -12.937 3.913 1.00 86.19 188 PRO A O 1
ATOM 1514 N N . ALA A 1 189 ? 6.482 -14.205 5.422 1.00 79.25 189 ALA A N 1
ATOM 1515 C CA . ALA A 1 189 ? 7.802 -13.928 4.870 1.00 79.25 189 ALA A CA 1
ATOM 1516 C C . ALA A 1 189 ? 7.925 -14.582 3.491 1.00 79.25 189 ALA A C 1
ATOM 1518 O O . ALA A 1 189 ? 7.458 -15.708 3.300 1.00 79.25 189 ALA A O 1
ATOM 1519 N N . ARG A 1 190 ? 8.562 -13.876 2.554 1.00 73.69 190 ARG A N 1
ATOM 1520 C CA . ARG A 1 190 ? 8.776 -14.416 1.216 1.00 73.69 190 ARG A CA 1
ATOM 1521 C C . ARG A 1 190 ? 9.802 -15.534 1.244 1.00 73.69 190 ARG A C 1
ATOM 1523 O O . ARG A 1 190 ? 10.792 -15.449 1.971 1.00 73.69 190 ARG A O 1
ATOM 1530 N N . ASP A 1 191 ? 9.586 -16.529 0.400 1.00 76.12 191 ASP A N 1
ATOM 1531 C CA . ASP A 1 191 ? 10.581 -17.550 0.104 1.00 76.12 191 ASP A CA 1
ATOM 1532 C C . ASP A 1 191 ? 10.739 -17.748 -1.415 1.00 76.12 191 ASP A C 1
ATOM 1534 O O . ASP A 1 191 ? 9.988 -17.206 -2.230 1.00 76.12 191 ASP A O 1
ATOM 1538 N N . PHE A 1 192 ? 11.756 -18.507 -1.827 1.00 74.56 192 PHE A N 1
ATOM 1539 C CA . PHE A 1 192 ? 12.061 -18.725 -3.246 1.00 74.56 192 PHE A CA 1
ATOM 1540 C C . PHE A 1 192 ? 10.908 -19.375 -4.042 1.00 74.56 192 PHE A C 1
ATOM 1542 O O . PHE A 1 192 ? 10.876 -19.277 -5.271 1.00 74.56 192 PHE A O 1
ATOM 1549 N N . LYS A 1 193 ? 9.953 -20.047 -3.383 1.00 82.31 193 LYS A N 1
ATOM 1550 C CA . LYS A 1 193 ? 8.786 -20.662 -4.034 1.00 82.31 193 LYS A CA 1
ATOM 1551 C C . LYS A 1 193 ? 7.781 -19.613 -4.489 1.00 82.31 193 LYS A C 1
ATOM 1553 O O . LYS A 1 193 ? 7.026 -19.892 -5.419 1.00 82.31 193 LYS A O 1
ATOM 1558 N N . ASP A 1 194 ? 7.826 -18.400 -3.936 1.00 80.06 194 ASP A N 1
ATOM 1559 C CA . ASP A 1 194 ? 7.012 -17.265 -4.386 1.00 80.06 194 ASP A CA 1
ATOM 1560 C C . ASP A 1 194 ? 7.396 -16.768 -5.790 1.00 80.06 194 ASP A C 1
ATOM 1562 O O . ASP A 1 194 ? 6.734 -15.887 -6.336 1.00 80.06 194 ASP A O 1
ATOM 1566 N N . ARG A 1 195 ? 8.439 -17.339 -6.416 1.00 77.19 195 ARG A N 1
ATOM 1567 C CA . ARG A 1 195 ? 8.660 -17.230 -7.869 1.00 77.19 195 ARG A CA 1
ATOM 1568 C C . ARG A 1 195 ? 7.503 -17.841 -8.670 1.00 77.19 195 ARG A C 1
ATOM 1570 O O . ARG A 1 195 ? 7.229 -17.391 -9.782 1.00 77.19 195 ARG A O 1
ATOM 1577 N N . SER A 1 196 ? 6.823 -18.860 -8.134 1.00 87.81 196 SER A N 1
ATOM 1578 C CA . SER A 1 196 ? 5.563 -19.343 -8.699 1.00 87.81 196 SER A CA 1
ATOM 1579 C C . SER A 1 196 ? 4.442 -18.398 -8.297 1.00 87.81 196 SER A C 1
ATOM 1581 O O . SER A 1 196 ? 4.117 -18.246 -7.118 1.00 87.81 196 SER A O 1
ATOM 1583 N N . ARG A 1 197 ? 3.792 -17.822 -9.311 1.00 90.25 197 ARG A N 1
ATOM 1584 C CA . ARG A 1 197 ? 2.595 -17.000 -9.138 1.00 90.25 197 ARG A CA 1
ATOM 1585 C C . ARG A 1 197 ? 1.506 -17.753 -8.374 1.00 90.25 197 ARG A C 1
ATOM 1587 O O . ARG A 1 197 ? 0.856 -17.177 -7.510 1.00 90.25 197 ARG A O 1
ATOM 1594 N N . GLU A 1 198 ? 1.301 -19.029 -8.683 1.00 94.00 198 GLU A N 1
ATOM 1595 C CA . GLU A 1 198 ? 0.294 -19.873 -8.043 1.00 94.00 198 GLU A CA 1
ATOM 1596 C C . GLU A 1 198 ? 0.598 -20.041 -6.555 1.00 94.00 198 GLU A C 1
ATOM 1598 O O . GLU A 1 198 ? -0.289 -19.828 -5.732 1.00 94.00 198 GLU A O 1
ATOM 1603 N N . HIS A 1 199 ? 1.851 -20.343 -6.201 1.00 93.88 199 HIS A N 1
ATOM 1604 C CA . HIS A 1 199 ? 2.261 -20.459 -4.803 1.00 93.88 199 HIS A CA 1
ATOM 1605 C C . HIS A 1 199 ? 2.034 -19.156 -4.026 1.00 93.88 199 HIS A C 1
ATOM 1607 O O . HIS A 1 199 ? 1.400 -19.186 -2.972 1.00 93.88 199 HIS A O 1
ATOM 1613 N N . ALA A 1 200 ? 2.460 -18.016 -4.579 1.00 93.12 200 ALA A N 1
ATOM 1614 C CA . ALA A 1 200 ? 2.288 -16.712 -3.941 1.00 93.12 200 ALA A CA 1
ATOM 1615 C C . ALA A 1 200 ? 0.799 -16.354 -3.741 1.00 93.12 200 ALA A C 1
ATOM 1617 O O . ALA A 1 200 ? 0.406 -15.821 -2.696 1.00 93.12 200 ALA A O 1
ATOM 1618 N N . ILE A 1 201 ? -0.063 -16.683 -4.716 1.00 96.06 201 ILE A N 1
ATOM 1619 C CA . ILE A 1 201 ? -1.521 -16.528 -4.591 1.00 96.06 201 ILE A CA 1
ATOM 1620 C C . ILE A 1 201 ? -2.050 -17.403 -3.451 1.00 96.06 201 ILE A C 1
ATOM 1622 O O . ILE A 1 201 ? -2.787 -16.900 -2.605 1.00 96.06 201 ILE A O 1
ATOM 1626 N N . GLU A 1 202 ? -1.693 -18.690 -3.410 1.00 96.62 202 GLU A N 1
ATOM 1627 C CA . GLU A 1 202 ? -2.150 -19.605 -2.354 1.00 96.62 202 GLU A CA 1
ATOM 1628 C C . GLU A 1 202 ? -1.696 -19.152 -0.967 1.00 96.62 202 GLU A C 1
ATOM 1630 O O . GLU A 1 202 ? -2.493 -19.168 -0.031 1.00 96.62 202 GLU A O 1
ATOM 1635 N N . GLN A 1 203 ? -0.452 -18.691 -0.832 1.00 95.19 203 GLN A N 1
ATOM 1636 C CA . GLN A 1 203 ? 0.086 -18.183 0.426 1.00 95.19 203 GLN A CA 1
ATOM 1637 C C . GLN A 1 203 ? -0.686 -16.939 0.898 1.00 95.19 203 GLN A C 1
ATOM 1639 O O . GLN A 1 203 ? -1.094 -16.854 2.060 1.00 95.19 203 GLN A O 1
ATOM 1644 N N . THR A 1 204 ? -0.973 -16.009 -0.020 1.00 95.88 204 THR A N 1
ATOM 1645 C CA . THR A 1 204 ? -1.767 -14.805 0.271 1.00 95.88 204 THR A CA 1
ATOM 1646 C C . THR A 1 204 ? -3.214 -15.157 0.633 1.00 95.88 204 THR A C 1
ATOM 1648 O O . THR A 1 204 ? -3.790 -14.575 1.554 1.00 95.88 204 THR A O 1
ATOM 1651 N N . VAL A 1 205 ? -3.821 -16.134 -0.050 1.00 97.94 205 VAL A N 1
ATOM 1652 C CA . VAL A 1 205 ? -5.167 -16.609 0.298 1.00 97.94 205 VAL A CA 1
ATOM 1653 C C . VAL A 1 205 ? -5.172 -17.286 1.660 1.00 97.94 205 VAL A C 1
ATOM 1655 O O . VAL A 1 205 ? -6.029 -16.957 2.472 1.00 97.94 205 VAL A O 1
ATOM 1658 N N . ALA A 1 206 ? -4.209 -18.158 1.953 1.00 97.38 206 ALA A N 1
ATOM 1659 C CA . ALA A 1 206 ? -4.092 -18.816 3.251 1.00 97.38 206 ALA A CA 1
ATOM 1660 C C . ALA A 1 206 ? -3.941 -17.809 4.403 1.00 97.38 206 ALA A C 1
ATOM 1662 O O . ALA A 1 206 ? -4.471 -18.038 5.487 1.00 97.38 206 ALA A O 1
ATOM 1663 N N . PHE A 1 207 ? -3.282 -16.673 4.160 1.00 97.00 207 PHE A N 1
ATOM 1664 C CA . PHE A 1 207 ? -3.181 -15.576 5.122 1.00 97.00 207 PHE A CA 1
ATOM 1665 C C . PHE A 1 207 ? -4.528 -14.877 5.388 1.00 97.00 207 PHE A C 1
ATOM 1667 O O . PHE A 1 207 ? -4.848 -14.560 6.533 1.00 97.00 207 PHE A O 1
ATOM 1674 N N . LEU A 1 208 ? -5.351 -14.667 4.355 1.00 98.19 208 LEU A N 1
ATOM 1675 C CA . LEU A 1 208 ? -6.649 -13.987 4.475 1.00 98.19 208 LEU A CA 1
ATOM 1676 C C . LEU A 1 208 ? -7.802 -14.921 4.878 1.00 98.19 208 LEU A C 1
ATOM 1678 O O . LEU A 1 208 ? -8.801 -14.459 5.433 1.00 98.19 208 LEU A O 1
ATOM 1682 N N . GLN A 1 209 ? -7.687 -16.221 4.604 1.00 98.25 209 GLN A N 1
ATOM 1683 C CA . GLN A 1 209 ? -8.764 -17.197 4.776 1.00 98.25 209 GLN A CA 1
ATOM 1684 C C . GLN A 1 209 ? -9.301 -17.259 6.218 1.00 98.25 209 GLN A C 1
ATOM 1686 O O . GLN A 1 209 ? -10.519 -17.171 6.380 1.00 98.25 209 GLN A O 1
ATOM 1691 N N . PRO A 1 210 ? -8.464 -17.284 7.280 1.00 98.12 210 PRO A N 1
ATOM 1692 C CA . PRO A 1 210 ? -8.966 -17.263 8.654 1.00 98.12 210 PRO A CA 1
ATOM 1693 C C . PRO A 1 210 ? -9.827 -16.033 8.962 1.00 98.12 210 PRO A C 1
ATOM 1695 O O . PRO A 1 210 ? -10.797 -16.134 9.707 1.00 98.12 210 PRO A O 1
ATOM 1698 N N . ILE A 1 211 ? -9.493 -14.875 8.379 1.00 98.31 211 ILE A N 1
ATOM 1699 C CA . ILE A 1 211 ? -10.248 -13.626 8.552 1.00 98.31 211 ILE A CA 1
ATOM 1700 C C . ILE A 1 211 ? -11.602 -13.729 7.837 1.00 98.31 211 ILE A C 1
ATOM 1702 O O . ILE A 1 211 ? -12.626 -13.325 8.383 1.00 98.31 211 ILE A O 1
ATOM 1706 N N . ALA A 1 212 ? -11.628 -14.296 6.628 1.00 98.12 212 ALA A N 1
ATOM 1707 C CA . ALA A 1 212 ? -12.862 -14.493 5.870 1.00 98.12 212 ALA A CA 1
ATOM 1708 C C . ALA A 1 212 ? -13.819 -15.507 6.520 1.00 98.12 212 ALA A C 1
ATOM 1710 O O . ALA A 1 212 ? -15.037 -15.302 6.484 1.00 98.12 212 ALA A O 1
ATOM 1711 N N . ASP A 1 213 ? -13.274 -16.549 7.148 1.00 97.81 213 ASP A N 1
ATOM 1712 C CA . ASP A 1 213 ? -14.036 -17.617 7.804 1.00 97.81 213 ASP A CA 1
ATOM 1713 C C . ASP A 1 213 ? -14.461 -17.273 9.240 1.00 97.81 213 ASP A C 1
ATOM 1715 O O . ASP A 1 213 ? -15.315 -17.954 9.814 1.00 97.81 213 ASP A O 1
ATOM 1719 N N . ALA A 1 214 ? -13.888 -16.222 9.836 1.00 97.00 214 ALA A N 1
ATOM 1720 C CA . ALA A 1 214 ? -14.223 -15.798 11.190 1.00 97.00 214 ALA A CA 1
ATOM 1721 C C . ALA A 1 214 ? -15.718 -15.445 11.305 1.00 97.00 214 ALA A C 1
ATOM 1723 O O . ALA A 1 214 ? -16.247 -14.790 10.404 1.00 97.00 214 ALA A O 1
ATOM 1724 N N . PRO A 1 215 ? -16.423 -15.812 12.391 1.00 95.25 215 PRO A N 1
ATOM 1725 C CA . PRO A 1 215 ? -17.803 -15.375 12.605 1.00 95.25 215 PRO A CA 1
ATOM 1726 C C . PRO A 1 215 ? -17.947 -13.848 12.509 1.00 95.25 215 PRO A C 1
ATOM 1728 O O . PRO A 1 215 ? -17.005 -13.113 12.776 1.00 95.25 215 PRO A O 1
ATOM 1731 N N . ARG A 1 216 ? -19.130 -13.349 12.136 1.00 91.62 216 ARG A N 1
ATOM 1732 C CA . ARG A 1 216 ? -19.411 -11.897 12.118 1.00 91.62 216 ARG A CA 1
ATOM 1733 C C . ARG A 1 216 ? -19.780 -11.326 13.482 1.00 91.62 216 ARG A C 1
ATOM 1735 O O . ARG A 1 216 ? -19.777 -10.114 13.659 1.00 91.62 216 ARG A O 1
ATOM 1742 N N . ASP A 1 217 ? -20.117 -12.199 14.420 1.00 90.75 217 ASP A N 1
ATOM 1743 C CA . ASP A 1 217 ? -20.611 -11.833 15.736 1.00 90.75 217 ASP A CA 1
ATOM 1744 C C . ASP A 1 217 ? -19.691 -12.372 16.834 1.00 90.75 217 ASP A C 1
ATOM 1746 O O . ASP A 1 217 ? -19.257 -13.527 16.781 1.00 90.75 217 ASP A O 1
ATOM 1750 N N . LEU A 1 218 ? -19.397 -11.529 17.827 1.00 92.31 218 LEU A N 1
ATOM 1751 C CA . LEU A 1 218 ? -18.476 -11.869 18.910 1.00 92.31 218 LEU A CA 1
ATOM 1752 C C . LEU A 1 218 ? -19.048 -12.979 19.800 1.00 92.31 218 LEU A C 1
ATOM 1754 O O . LEU A 1 218 ? -18.289 -13.830 20.265 1.00 92.31 218 LEU A O 1
ATOM 1758 N N . SER A 1 219 ? -20.368 -13.020 20.009 1.00 92.75 219 SER A N 1
ATOM 1759 C CA . SER A 1 219 ? -20.991 -14.066 20.824 1.00 92.75 219 SER A CA 1
ATOM 1760 C C . SER A 1 219 ? -20.827 -15.441 20.183 1.00 92.75 219 SER A C 1
ATOM 1762 O O . SER A 1 219 ? -20.506 -16.388 20.894 1.00 92.75 219 SER A O 1
ATOM 1764 N N . ALA A 1 220 ? -20.909 -15.548 18.854 1.00 95.25 220 ALA A N 1
ATOM 1765 C CA . ALA A 1 220 ? -20.616 -16.797 18.145 1.00 95.25 220 ALA A CA 1
ATOM 1766 C C . ALA A 1 220 ? -19.146 -17.250 18.298 1.00 95.25 220 ALA A C 1
ATOM 1768 O O . ALA A 1 220 ? -18.861 -18.448 18.357 1.00 95.25 220 ALA A O 1
ATOM 1769 N N . VAL A 1 221 ? -18.197 -16.308 18.384 1.00 96.12 221 VAL A N 1
ATOM 1770 C CA . VAL A 1 221 ? -16.783 -16.625 18.663 1.00 96.12 221 VAL A CA 1
ATOM 1771 C C . VAL A 1 221 ? -16.620 -17.146 20.092 1.00 96.12 221 VAL A C 1
ATOM 1773 O O . VAL A 1 221 ? -15.943 -18.152 20.294 1.00 96.12 221 VAL A O 1
ATOM 1776 N N . ILE A 1 222 ? -17.257 -16.495 21.069 1.00 96.00 222 ILE A N 1
ATOM 1777 C CA . ILE A 1 222 ? -17.214 -16.887 22.486 1.00 96.00 222 ILE A CA 1
ATOM 1778 C C . ILE A 1 222 ? -17.904 -18.237 22.706 1.00 96.00 222 ILE A C 1
ATOM 1780 O O . ILE A 1 222 ? -17.391 -19.067 23.446 1.00 96.00 222 ILE A O 1
ATOM 1784 N N . GLU A 1 223 ? -19.030 -18.495 22.044 1.00 96.31 223 GLU A N 1
ATOM 1785 C CA . GLU A 1 223 ? -19.731 -19.778 22.129 1.00 96.31 223 GLU A CA 1
ATOM 1786 C C . GLU A 1 223 ? -18.845 -20.930 21.637 1.00 96.31 223 GLU A C 1
ATOM 1788 O O . GLU A 1 223 ? -18.746 -21.970 22.289 1.00 96.31 223 GLU A O 1
ATOM 1793 N N . LYS A 1 224 ? -18.138 -20.726 20.517 1.00 96.44 224 LYS A N 1
ATOM 1794 C CA . LYS A 1 224 ? -17.201 -21.715 19.967 1.00 96.44 224 LYS A CA 1
ATOM 1795 C C . LYS A 1 224 ? -15.923 -21.848 20.803 1.00 96.44 224 LYS A C 1
ATOM 1797 O O . LYS A 1 224 ? -15.394 -22.952 20.931 1.00 96.44 224 LYS A O 1
ATOM 1802 N N . THR A 1 225 ? -15.435 -20.741 21.361 1.00 97.31 225 THR A N 1
ATOM 1803 C CA . THR A 1 225 ? -14.190 -20.669 22.134 1.00 97.31 225 THR A CA 1
ATOM 1804 C C . THR A 1 225 ? -14.402 -19.833 23.407 1.00 97.31 225 THR A C 1
ATOM 1806 O O . THR A 1 225 ? -14.045 -18.652 23.435 1.00 97.31 225 THR A O 1
ATOM 1809 N N . PRO A 1 226 ? -14.931 -20.422 24.501 1.00 96.88 226 PRO A N 1
ATOM 1810 C CA . PRO A 1 226 ? -15.278 -19.674 25.719 1.00 96.88 226 PRO A CA 1
ATOM 1811 C C . PRO A 1 226 ? -14.110 -18.938 26.387 1.00 96.88 226 PRO A C 1
ATOM 1813 O O . PRO A 1 226 ? -14.316 -17.911 27.032 1.00 96.88 226 PRO A O 1
ATOM 1816 N N . SER A 1 227 ? -12.870 -19.403 26.190 1.00 96.81 227 SER A N 1
ATOM 1817 C CA . SER A 1 227 ? -11.661 -18.723 26.677 1.00 96.81 227 SER A CA 1
ATOM 1818 C C . SER A 1 227 ? -11.465 -17.322 26.081 1.00 96.81 227 SER A C 1
ATOM 1820 O O . SER A 1 227 ? -10.719 -16.526 26.649 1.00 96.81 227 SER A O 1
ATOM 1822 N N . VAL A 1 228 ? -12.159 -16.978 24.987 1.00 96.69 228 VAL A N 1
ATOM 1823 C CA . VAL A 1 228 ? -12.195 -15.611 24.442 1.00 96.69 228 VAL A CA 1
ATOM 1824 C C . VAL A 1 228 ? -12.807 -14.634 25.438 1.00 96.69 228 VAL A C 1
ATOM 1826 O O . VAL A 1 228 ? -12.272 -13.542 25.592 1.00 96.69 228 VAL A O 1
ATOM 1829 N N . GLN A 1 229 ? -13.852 -15.018 26.178 1.00 95.19 229 GLN A N 1
ATOM 1830 C CA . GLN A 1 229 ? -14.404 -14.145 27.218 1.00 95.19 229 GLN A CA 1
ATOM 1831 C C . GLN A 1 229 ? -13.355 -13.862 28.299 1.00 95.19 229 GLN A C 1
ATOM 1833 O O . GLN A 1 229 ? -13.113 -12.708 28.637 1.00 95.19 229 GLN A O 1
ATOM 1838 N N . THR A 1 230 ? -12.651 -14.899 28.763 1.00 95.31 230 THR A N 1
ATOM 1839 C CA . THR A 1 230 ? -11.561 -14.749 29.738 1.00 95.31 230 THR A CA 1
ATOM 1840 C C . THR A 1 230 ? -10.448 -13.838 29.222 1.00 95.31 230 THR A C 1
ATOM 1842 O O . THR A 1 230 ? -9.927 -13.019 29.976 1.00 95.31 230 THR A O 1
ATOM 1845 N N . LEU A 1 231 ? -10.083 -13.951 27.942 1.00 95.75 231 LEU A N 1
ATOM 1846 C CA . LEU A 1 231 ? -9.114 -13.055 27.316 1.00 95.75 231 LEU A CA 1
ATOM 1847 C C . LEU A 1 231 ? -9.597 -11.597 27.353 1.00 95.75 231 LEU A C 1
ATOM 1849 O O . LEU A 1 231 ? -8.839 -10.720 27.759 1.00 95.75 231 LEU A O 1
ATOM 1853 N N . LEU A 1 232 ? -10.843 -11.340 26.950 1.00 94.44 232 LEU A N 1
ATOM 1854 C CA . LEU A 1 232 ? -11.419 -9.994 26.933 1.00 94.44 232 LEU A CA 1
ATOM 1855 C C . LEU A 1 232 ? -11.482 -9.378 28.334 1.00 94.44 232 LEU A C 1
ATOM 1857 O O . LEU A 1 232 ? -11.102 -8.219 28.502 1.00 94.44 232 LEU A O 1
ATOM 1861 N N . ASP A 1 233 ? -11.880 -10.161 29.336 1.00 93.75 233 ASP A N 1
ATOM 1862 C CA . ASP A 1 233 ? -11.919 -9.723 30.732 1.00 93.75 233 ASP A CA 1
ATOM 1863 C C . ASP A 1 233 ? -10.516 -9.349 31.232 1.00 93.75 233 ASP A C 1
ATOM 1865 O O . ASP A 1 233 ? -10.334 -8.315 31.876 1.00 93.75 233 ASP A O 1
ATOM 1869 N N . ARG A 1 234 ? -9.497 -10.143 30.877 1.00 94.81 234 ARG A N 1
ATOM 1870 C CA . ARG A 1 234 ? -8.097 -9.860 31.226 1.00 94.81 234 ARG A CA 1
ATOM 1871 C C . ARG A 1 234 ? -7.513 -8.671 30.477 1.00 94.81 234 ARG A C 1
ATOM 1873 O O . ARG A 1 234 ? -6.714 -7.944 31.051 1.00 94.81 234 ARG A O 1
ATOM 1880 N N . ILE A 1 235 ? -7.908 -8.421 29.230 1.00 94.00 235 ILE A N 1
ATOM 1881 C CA . ILE A 1 235 ? -7.500 -7.202 28.514 1.00 94.00 235 ILE A CA 1
ATOM 1882 C C . ILE A 1 235 ? -8.006 -5.963 29.267 1.00 94.00 235 ILE A C 1
ATOM 1884 O O . ILE A 1 235 ? -7.245 -5.019 29.484 1.00 94.00 235 ILE A O 1
ATOM 1888 N N . VAL A 1 236 ? -9.255 -5.990 29.735 1.00 92.12 236 VAL A N 1
ATOM 1889 C CA . VAL A 1 236 ? -9.817 -4.892 30.533 1.00 92.12 236 VAL A CA 1
ATOM 1890 C C . VAL A 1 236 ? -9.109 -4.771 31.883 1.00 92.12 236 VAL A C 1
ATOM 1892 O O . VAL A 1 236 ? -8.692 -3.675 32.249 1.00 92.12 236 VAL A O 1
ATOM 1895 N N . ALA A 1 237 ? -8.946 -5.878 32.610 1.00 93.38 237 ALA A N 1
ATOM 1896 C CA . ALA A 1 237 ? -8.386 -5.866 33.960 1.00 93.38 237 ALA A CA 1
ATOM 1897 C C . ALA A 1 237 ? -6.879 -5.554 33.998 1.00 93.38 237 ALA A C 1
ATOM 1899 O O . ALA A 1 237 ? -6.443 -4.738 34.810 1.00 93.38 237 ALA A O 1
ATOM 1900 N N . ASP A 1 238 ? -6.092 -6.177 33.118 1.00 93.06 238 ASP A N 1
ATOM 1901 C CA . ASP A 1 238 ? -4.627 -6.159 33.182 1.00 93.06 238 ASP A CA 1
ATOM 1902 C C . ASP A 1 238 ? -4.034 -5.018 32.328 1.00 93.06 238 ASP A C 1
ATOM 1904 O O . ASP A 1 238 ? -3.037 -4.402 32.709 1.00 93.06 238 ASP A O 1
ATOM 1908 N N . VAL A 1 239 ? -4.633 -4.717 31.166 1.00 91.19 239 VAL A N 1
ATOM 1909 C CA . VAL A 1 239 ? -4.122 -3.713 30.204 1.00 91.19 239 VAL A CA 1
ATOM 1910 C C . VAL A 1 239 ? -4.864 -2.375 30.338 1.00 91.19 239 VAL A C 1
ATOM 1912 O O . VAL A 1 239 ? -4.285 -1.305 30.106 1.00 91.19 239 VAL A O 1
ATOM 1915 N N . GLY A 1 240 ? -6.135 -2.412 30.747 1.00 86.12 240 GLY A N 1
ATOM 1916 C CA . GLY A 1 240 ? -7.014 -1.241 30.764 1.00 86.12 240 GLY A CA 1
ATOM 1917 C C . GLY A 1 240 ? -7.460 -0.804 29.367 1.00 86.12 240 GLY A C 1
ATOM 1918 O O . GLY A 1 240 ? -7.782 0.366 29.176 1.00 86.12 240 GLY A O 1
ATOM 1919 N N . ASP A 1 241 ? -7.430 -1.722 28.399 1.00 83.19 241 ASP A N 1
ATOM 1920 C CA . ASP A 1 241 ? -7.976 -1.529 27.054 1.00 83.19 241 ASP A CA 1
ATOM 1921 C C . ASP A 1 241 ? -9.349 -2.222 26.952 1.00 83.19 241 ASP A C 1
ATOM 1923 O O . ASP A 1 241 ? -9.690 -3.090 27.755 1.00 83.19 241 ASP A O 1
ATOM 1927 N N . HIS A 1 242 ? -10.141 -1.880 25.936 1.00 75.69 242 HIS A N 1
ATOM 1928 C CA . HIS A 1 242 ? -11.405 -2.558 25.652 1.00 75.69 242 HIS A CA 1
ATOM 1929 C C . HIS A 1 242 ? -11.262 -3.413 24.389 1.00 75.69 242 HIS A C 1
ATOM 1931 O O . HIS A 1 242 ? -10.970 -2.899 23.317 1.00 75.69 242 HIS A O 1
ATOM 1937 N N . GLY A 1 243 ? -11.457 -4.728 24.507 1.00 59.44 243 GLY A N 1
ATOM 1938 C CA . GLY A 1 243 ? -11.540 -5.643 23.355 1.00 59.44 243 GLY A CA 1
ATOM 1939 C C . GLY A 1 243 ? -12.972 -6.068 23.008 1.00 59.44 243 GLY A C 1
ATOM 1940 O O . GLY A 1 243 ? -13.196 -6.730 21.993 1.00 59.44 243 GLY A O 1
ATOM 1941 N N . ALA A 1 244 ? -13.934 -5.723 23.867 1.00 62.81 244 ALA A N 1
ATOM 1942 C CA . ALA A 1 244 ? -15.335 -6.096 23.733 1.00 62.81 244 ALA A CA 1
ATOM 1943 C C . ALA A 1 244 ? -16.099 -5.113 22.836 1.00 62.81 244 ALA A C 1
ATOM 1945 O O . ALA A 1 244 ? -15.845 -3.908 22.847 1.00 62.81 244 ALA A O 1
ATOM 1946 N N . ILE A 1 245 ? -17.067 -5.643 22.089 1.00 69.69 245 ILE A N 1
ATOM 1947 C CA . ILE A 1 245 ? -17.984 -4.864 21.256 1.00 69.69 245 ILE A CA 1
ATOM 1948 C C . ILE A 1 245 ? -19.219 -4.541 22.103 1.00 69.69 245 ILE A C 1
ATOM 1950 O O . ILE A 1 245 ? -19.995 -5.432 22.441 1.00 69.69 245 ILE A O 1
ATOM 1954 N N . GLY A 1 246 ? -19.367 -3.273 22.487 1.00 63.03 246 GLY A N 1
ATOM 1955 C CA . GLY A 1 246 ? -20.540 -2.735 23.179 1.00 63.03 246 GLY A CA 1
ATOM 1956 C C . GLY A 1 246 ? -21.595 -2.188 22.210 1.00 63.03 246 GLY A C 1
ATOM 1957 O O . GLY A 1 246 ? -21.583 -2.484 21.018 1.00 63.03 246 GLY A O 1
ATOM 1958 N N . SER A 1 247 ? -22.511 -1.346 22.696 1.00 59.81 247 SER A N 1
ATOM 1959 C CA . SER A 1 247 ? -23.583 -0.766 21.868 1.00 59.81 247 SER A CA 1
ATOM 1960 C C . SER A 1 247 ? -23.132 0.371 20.939 1.00 59.81 247 SER A C 1
ATOM 1962 O O . SER A 1 247 ? -23.815 0.658 19.958 1.00 59.81 247 SER A O 1
ATOM 1964 N N . ASP A 1 248 ? -22.007 1.032 21.229 1.00 68.44 248 ASP A N 1
ATOM 1965 C CA . ASP A 1 248 ? -21.472 2.123 20.406 1.00 68.44 248 ASP A CA 1
ATOM 1966 C C . ASP A 1 248 ? -20.494 1.592 19.348 1.00 68.44 248 ASP A C 1
ATOM 1968 O O . ASP A 1 248 ? -19.322 1.330 19.618 1.00 68.44 248 ASP A O 1
ATOM 1972 N N . SER A 1 249 ? -20.981 1.475 18.111 1.00 65.56 249 SER A N 1
ATOM 1973 C CA . SER A 1 249 ? -20.200 0.967 16.977 1.00 65.56 249 SER A CA 1
ATOM 1974 C C . SER A 1 249 ? -18.903 1.739 16.687 1.00 65.56 249 SER A C 1
ATOM 1976 O O . SER A 1 249 ? -17.930 1.122 16.248 1.00 65.56 249 SER A O 1
ATOM 1978 N N . GLN A 1 250 ? -18.855 3.055 16.938 1.00 67.88 250 GLN A N 1
ATOM 1979 C CA . GLN A 1 250 ? -17.669 3.861 16.645 1.00 67.88 250 GLN A CA 1
ATOM 1980 C C . GLN A 1 250 ? -16.604 3.657 17.721 1.00 67.88 250 GLN A C 1
ATOM 1982 O O . GLN A 1 250 ? -15.449 3.383 17.386 1.00 67.88 250 GLN A O 1
ATOM 1987 N N . ALA A 1 251 ? -17.004 3.710 18.994 1.00 76.38 251 ALA A N 1
ATOM 1988 C CA . ALA A 1 251 ? -16.115 3.388 20.106 1.00 76.38 251 ALA A CA 1
ATOM 1989 C C . ALA A 1 251 ? -15.557 1.959 19.972 1.00 76.38 251 ALA A C 1
ATOM 1991 O O . ALA A 1 251 ? -14.368 1.731 20.181 1.00 76.38 251 ALA A O 1
ATOM 1992 N N . ASN A 1 252 ? -16.380 1.005 19.523 1.00 84.56 252 ASN A N 1
ATOM 1993 C CA . ASN A 1 252 ? -15.951 -0.374 19.286 1.00 84.56 252 ASN A CA 1
ATOM 1994 C C . ASN A 1 252 ? -14.833 -0.479 18.238 1.00 84.56 252 ASN A C 1
ATOM 1996 O O . ASN A 1 252 ? -13.863 -1.202 18.449 1.00 84.56 252 ASN A O 1
ATOM 2000 N N . ALA A 1 253 ? -14.945 0.227 17.109 1.00 87.25 253 ALA A N 1
ATOM 2001 C CA . ALA A 1 253 ? -13.927 0.183 16.059 1.00 87.25 253 ALA A CA 1
ATOM 2002 C C . ALA A 1 253 ? -12.579 0.762 16.523 1.00 87.25 253 ALA A C 1
ATOM 2004 O O . ALA A 1 253 ? -11.528 0.197 16.222 1.00 87.25 253 ALA A O 1
ATOM 2005 N N . GLU A 1 254 ? -12.596 1.860 17.280 1.00 89.31 254 GLU A N 1
ATOM 2006 C CA . GLU A 1 254 ? -11.380 2.461 17.840 1.00 89.31 254 GLU A CA 1
ATOM 2007 C C . GLU A 1 254 ? -10.717 1.556 18.888 1.00 89.31 254 GLU A C 1
ATOM 2009 O O . GLU A 1 254 ? -9.498 1.359 18.868 1.00 89.31 254 GLU A O 1
ATOM 2014 N N . ASN A 1 255 ? -11.529 0.946 19.749 1.00 90.06 255 ASN A N 1
ATOM 2015 C CA . ASN A 1 255 ? -11.100 -0.010 20.763 1.00 90.06 255 ASN A CA 1
ATOM 2016 C C . ASN A 1 255 ? -10.423 -1.240 20.137 1.00 90.06 255 ASN A C 1
ATOM 2018 O O . ASN A 1 255 ? -9.277 -1.560 20.465 1.00 90.06 255 ASN A O 1
ATOM 2022 N N . VAL A 1 256 ? -11.082 -1.874 19.160 1.00 93.38 256 VAL A N 1
ATOM 2023 C CA . VAL A 1 256 ? -10.539 -3.045 18.455 1.00 93.38 256 VAL A CA 1
ATOM 2024 C C . VAL A 1 256 ? -9.264 -2.687 17.684 1.00 93.38 256 VAL A C 1
ATOM 2026 O O . VAL A 1 256 ? -8.280 -3.421 17.759 1.00 93.38 256 VAL A O 1
ATOM 2029 N N . MET A 1 257 ? -9.226 -1.540 16.994 1.00 93.75 257 MET A N 1
ATOM 2030 C CA . MET A 1 257 ? -8.020 -1.083 16.291 1.00 93.75 257 MET A CA 1
ATOM 2031 C C . MET A 1 257 ? -6.850 -0.842 17.255 1.00 93.75 257 MET A C 1
ATOM 2033 O O . MET A 1 257 ? -5.710 -1.206 16.962 1.00 93.75 257 MET A O 1
ATOM 2037 N N . THR A 1 258 ? -7.119 -0.244 18.417 1.00 93.31 258 THR A N 1
ATOM 2038 C CA . THR A 1 258 ? -6.101 -0.006 19.449 1.00 93.31 258 THR A CA 1
ATOM 2039 C C . THR A 1 258 ? -5.528 -1.322 19.964 1.00 93.31 258 THR A C 1
ATOM 2041 O O . THR A 1 258 ? -4.305 -1.462 20.048 1.00 93.31 258 THR A O 1
ATOM 2044 N N . LEU A 1 259 ? -6.391 -2.303 20.238 1.00 94.25 259 LEU A N 1
ATOM 2045 C CA . LEU A 1 259 ? -5.976 -3.631 20.674 1.00 94.25 259 LEU A CA 1
ATOM 2046 C C . LEU A 1 259 ? -5.125 -4.343 19.614 1.00 94.25 259 LEU A C 1
ATOM 2048 O O . LEU A 1 259 ? -4.056 -4.858 19.946 1.00 94.25 259 LEU A O 1
ATOM 2052 N N . LEU A 1 260 ? -5.548 -4.323 18.343 1.00 95.94 260 LEU A N 1
ATOM 2053 C CA . LEU A 1 260 ? -4.770 -4.878 17.231 1.00 95.94 260 LEU A CA 1
ATOM 2054 C C . LEU A 1 260 ? -3.394 -4.210 17.125 1.00 95.94 260 LEU A C 1
ATOM 2056 O O . LEU A 1 260 ? -2.388 -4.910 17.050 1.00 95.94 260 LEU A O 1
ATOM 2060 N N . ARG A 1 261 ? -3.316 -2.873 17.219 1.00 95.31 261 ARG A N 1
ATOM 2061 C CA . ARG A 1 261 ? -2.032 -2.148 17.165 1.00 95.31 261 ARG A CA 1
ATOM 2062 C C . ARG A 1 261 ? -1.082 -2.611 18.265 1.00 95.31 261 ARG A C 1
ATOM 2064 O O . ARG A 1 261 ? 0.101 -2.830 18.003 1.00 95.31 261 ARG A O 1
ATOM 2071 N N . ARG A 1 262 ? -1.582 -2.767 19.496 1.00 93.88 262 ARG A N 1
ATOM 2072 C CA . ARG A 1 262 ? -0.765 -3.260 20.617 1.00 93.88 262 ARG A CA 1
ATOM 2073 C C . ARG A 1 262 ? -0.332 -4.697 20.416 1.00 93.88 262 ARG A C 1
ATOM 2075 O O . ARG A 1 262 ? 0.830 -5.002 20.668 1.00 93.88 262 ARG A O 1
ATOM 2082 N N . TYR A 1 263 ? -1.248 -5.553 19.973 1.00 95.81 263 TYR A N 1
ATOM 2083 C CA . TYR A 1 263 ? -0.952 -6.950 19.699 1.00 95.81 263 TYR A CA 1
ATOM 2084 C C . TYR A 1 263 ? 0.159 -7.068 18.651 1.00 95.81 263 TYR A C 1
ATOM 2086 O O . TYR A 1 263 ? 1.169 -7.716 18.910 1.00 95.81 263 TYR A O 1
ATOM 2094 N N . GLU A 1 264 ? 0.036 -6.372 17.519 1.00 95.81 264 GLU A N 1
ATOM 2095 C CA . GLU A 1 264 ? 1.039 -6.413 16.451 1.00 95.81 264 GLU A CA 1
ATOM 2096 C C . GLU A 1 264 ? 2.371 -5.783 16.865 1.00 95.81 264 GLU A C 1
ATOM 2098 O O . GLU A 1 264 ? 3.427 -6.280 16.479 1.00 95.81 264 GLU A O 1
ATOM 2103 N N . LEU A 1 265 ? 2.360 -4.748 17.714 1.00 93.12 265 LEU A N 1
ATOM 2104 C CA . LEU A 1 265 ? 3.592 -4.197 18.283 1.00 93.12 265 LEU A CA 1
ATOM 2105 C C . LEU A 1 265 ? 4.294 -5.203 19.204 1.00 93.12 265 LEU A C 1
ATOM 2107 O O . LEU A 1 265 ? 5.505 -5.372 19.098 1.00 93.12 265 LEU A O 1
ATOM 2111 N N . ILE A 1 266 ? 3.551 -5.911 20.061 1.00 94.38 266 ILE A N 1
ATOM 2112 C CA . ILE A 1 266 ? 4.111 -7.000 20.874 1.00 94.38 266 ILE A CA 1
ATOM 2113 C C . ILE A 1 266 ? 4.665 -8.113 19.984 1.00 94.38 266 ILE A C 1
ATOM 2115 O O . ILE A 1 266 ? 5.777 -8.576 20.217 1.00 94.38 266 ILE A O 1
ATOM 2119 N N . GLN A 1 267 ? 3.938 -8.518 18.946 1.00 93.56 267 GLN A N 1
ATOM 2120 C CA . GLN A 1 267 ? 4.408 -9.536 18.011 1.00 93.56 267 GLN A CA 1
ATOM 2121 C C . GLN A 1 267 ? 5.677 -9.103 17.268 1.00 93.56 267 GLN A C 1
ATOM 2123 O O . GLN A 1 267 ? 6.595 -9.901 17.101 1.00 93.56 267 GLN A O 1
ATOM 2128 N N . ALA A 1 268 ? 5.767 -7.837 16.858 1.00 89.62 268 ALA A N 1
ATOM 2129 C CA . ALA A 1 268 ? 6.966 -7.294 16.232 1.00 89.62 268 ALA A CA 1
ATOM 2130 C C . ALA A 1 268 ? 8.161 -7.288 17.200 1.00 89.62 268 ALA A C 1
ATOM 2132 O O . ALA A 1 268 ? 9.259 -7.677 16.811 1.00 89.62 268 ALA A O 1
ATOM 2133 N N . VAL A 1 269 ? 7.937 -6.945 18.473 1.00 88.12 269 VAL A N 1
ATOM 2134 C CA . VAL A 1 269 ? 8.962 -7.053 19.523 1.00 88.12 269 VAL A CA 1
ATOM 2135 C C . VAL A 1 269 ? 9.415 -8.498 19.722 1.00 88.12 269 VAL A C 1
ATOM 2137 O O . VAL A 1 269 ? 10.611 -8.747 19.786 1.00 88.12 269 VAL A O 1
ATOM 2140 N N . LEU A 1 270 ? 8.484 -9.453 19.778 1.00 88.00 270 LEU A N 1
ATOM 2141 C CA . LEU A 1 270 ? 8.799 -10.873 19.964 1.00 88.00 270 LEU A CA 1
ATOM 2142 C C . LEU A 1 270 ? 9.574 -11.483 18.787 1.00 88.00 270 LEU A C 1
ATOM 2144 O O . LEU A 1 270 ? 10.297 -12.456 18.988 1.00 88.00 270 LEU A O 1
ATOM 2148 N N . ARG A 1 271 ? 9.407 -10.940 17.574 1.00 82.88 271 ARG A N 1
ATOM 2149 C CA . ARG A 1 271 ? 10.134 -11.372 16.369 1.00 82.88 271 ARG A CA 1
ATOM 2150 C C . ARG A 1 271 ? 11.493 -10.697 16.200 1.00 82.88 271 ARG A C 1
ATOM 2152 O O . ARG A 1 271 ? 12.368 -11.301 15.591 1.00 82.88 271 ARG A O 1
ATOM 2159 N N . SER A 1 272 ? 11.655 -9.464 16.678 1.00 75.50 272 SER A N 1
ATOM 2160 C CA . SER A 1 272 ? 12.888 -8.704 16.465 1.00 75.50 272 SER A CA 1
ATOM 2161 C C . SER A 1 272 ? 14.006 -9.172 17.385 1.00 75.50 272 SER A C 1
ATOM 2163 O O . SER A 1 272 ? 13.801 -9.405 18.579 1.00 75.50 272 SER A O 1
ATOM 2165 N N . SER A 1 273 ? 15.230 -9.189 16.868 1.00 64.38 273 SER A N 1
ATOM 2166 C CA . SER A 1 273 ? 16.408 -9.438 17.694 1.00 64.38 273 SER A CA 1
ATOM 2167 C C . SER A 1 273 ? 16.724 -8.338 18.700 1.00 64.38 273 SER A C 1
ATOM 2169 O O . SER A 1 273 ? 17.320 -8.624 19.743 1.00 64.38 273 SER A O 1
ATOM 2171 N N . SER A 1 274 ? 16.267 -7.108 18.443 1.00 64.00 274 SER A N 1
ATOM 2172 C CA . SER A 1 274 ? 16.283 -6.000 19.407 1.00 64.00 274 SER A CA 1
ATOM 2173 C C . SER A 1 274 ? 15.132 -6.083 20.420 1.00 64.00 274 SER A C 1
ATOM 2175 O O . SER A 1 274 ? 14.974 -5.199 21.267 1.00 64.00 274 SER A O 1
ATOM 2177 N N . GLY A 1 275 ? 14.326 -7.149 20.370 1.00 68.69 275 GLY A N 1
ATOM 2178 C CA . GLY A 1 275 ? 13.111 -7.317 21.157 1.00 68.69 275 GLY A CA 1
ATOM 2179 C C . GLY A 1 275 ? 13.326 -7.183 22.662 1.00 68.69 275 GLY A C 1
ATOM 2180 O O . GLY A 1 275 ? 12.569 -6.484 23.324 1.00 68.69 275 GLY A O 1
ATOM 2181 N N . LYS A 1 276 ? 14.414 -7.738 23.213 1.00 70.44 276 LYS A N 1
ATOM 2182 C CA . LYS A 1 276 ? 14.726 -7.622 24.653 1.00 70.44 276 LYS A CA 1
ATOM 2183 C C . LYS A 1 276 ? 14.965 -6.178 25.108 1.00 70.44 276 LYS A C 1
ATOM 2185 O O . LYS A 1 276 ? 14.573 -5.819 26.217 1.00 70.44 276 LYS A O 1
ATOM 2190 N N . ILE A 1 277 ? 15.581 -5.357 24.257 1.00 70.50 277 ILE A N 1
ATOM 2191 C CA . ILE A 1 277 ? 15.800 -3.929 24.528 1.00 70.50 277 ILE A CA 1
ATOM 2192 C C . ILE A 1 277 ? 14.453 -3.205 24.488 1.00 70.50 277 ILE A C 1
ATOM 2194 O O . ILE A 1 277 ? 14.110 -2.479 25.420 1.00 70.50 277 ILE A O 1
ATOM 2198 N N . ALA A 1 278 ? 13.648 -3.474 23.455 1.00 75.12 278 ALA A N 1
ATOM 2199 C CA . ALA A 1 278 ? 12.308 -2.912 23.337 1.00 75.12 278 ALA A CA 1
ATOM 2200 C C . ALA A 1 278 ? 11.411 -3.300 24.531 1.00 75.12 278 ALA A C 1
ATOM 2202 O O . ALA A 1 278 ? 10.725 -2.437 25.075 1.00 75.12 278 ALA A O 1
ATOM 2203 N N . GLU A 1 279 ? 11.459 -4.557 24.991 1.00 82.00 279 GLU A N 1
ATOM 2204 C CA . GLU A 1 279 ? 10.741 -5.057 26.176 1.00 82.00 279 GLU A CA 1
ATOM 2205 C C . GLU A 1 279 ? 11.144 -4.326 27.462 1.00 82.00 279 GLU A C 1
ATOM 2207 O O . GLU A 1 279 ? 10.280 -3.980 28.276 1.00 82.00 279 GLU A O 1
ATOM 2212 N N . ALA A 1 280 ? 12.440 -4.063 27.656 1.00 78.62 280 ALA A N 1
ATOM 2213 C CA . ALA A 1 280 ? 12.934 -3.368 28.843 1.00 78.62 280 ALA A CA 1
ATOM 2214 C C . ALA A 1 280 ? 12.326 -1.958 28.963 1.00 78.62 280 ALA A C 1
ATOM 2216 O O . ALA A 1 280 ? 11.875 -1.567 30.047 1.00 78.62 280 ALA A O 1
ATOM 2217 N N . SER A 1 281 ? 12.230 -1.254 27.832 1.00 79.81 281 SER A N 1
ATOM 2218 C CA . SER A 1 281 ? 11.702 0.109 27.713 1.00 79.81 281 SER A CA 1
ATOM 2219 C C . SER A 1 281 ? 10.170 0.197 27.619 1.00 79.81 281 SER A C 1
ATOM 2221 O O . SER A 1 281 ? 9.628 1.300 27.542 1.00 79.81 281 SER A O 1
ATOM 2223 N N . MET A 1 282 ? 9.443 -0.928 27.647 1.00 88.19 282 MET A N 1
ATOM 2224 C CA . MET A 1 282 ? 7.977 -0.925 27.582 1.00 88.19 282 MET A CA 1
ATOM 2225 C C . MET A 1 282 ? 7.323 -0.265 28.800 1.00 88.19 282 MET A C 1
ATOM 2227 O O . MET A 1 282 ? 7.721 -0.474 29.951 1.00 88.19 282 MET A O 1
ATOM 2231 N N . SER A 1 283 ? 6.218 0.439 28.545 1.00 90.94 283 SER A N 1
ATOM 2232 C CA . SER A 1 283 ? 5.304 0.900 29.593 1.00 90.94 283 SER A CA 1
ATOM 2233 C C . SER A 1 283 ? 4.663 -0.277 30.341 1.00 90.94 283 SER A C 1
ATOM 2235 O O . SER A 1 283 ? 4.568 -1.388 29.815 1.00 90.94 283 SER A O 1
ATOM 2237 N N . ALA A 1 284 ? 4.161 -0.031 31.558 1.00 92.38 284 ALA A N 1
ATOM 2238 C CA . ALA A 1 284 ? 3.471 -1.050 32.357 1.00 92.38 284 ALA A CA 1
ATOM 2239 C C . ALA A 1 284 ? 2.314 -1.713 31.585 1.00 92.38 284 ALA A C 1
ATOM 2241 O O . ALA A 1 284 ? 2.181 -2.934 31.592 1.00 92.38 284 ALA A O 1
ATOM 2242 N N . ARG A 1 285 ? 1.549 -0.912 30.832 1.00 91.75 285 ARG A N 1
ATOM 2243 C CA . ARG A 1 285 ? 0.463 -1.391 29.968 1.00 91.75 285 ARG A CA 1
ATOM 2244 C C . ARG A 1 285 ? 0.956 -2.364 28.892 1.00 91.75 285 ARG A C 1
ATOM 2246 O O . ARG A 1 285 ? 0.361 -3.417 28.697 1.00 91.75 285 ARG A O 1
ATOM 2253 N N . MET A 1 286 ? 2.048 -2.036 28.200 1.00 92.81 286 MET A N 1
ATOM 2254 C CA . MET A 1 286 ? 2.611 -2.920 27.170 1.00 92.81 286 MET A CA 1
ATOM 2255 C C . MET A 1 286 ? 3.211 -4.196 27.780 1.00 92.81 286 MET A C 1
ATOM 2257 O O . MET A 1 286 ? 3.077 -5.261 27.188 1.00 92.81 286 MET A O 1
ATOM 2261 N N . LYS A 1 287 ? 3.784 -4.129 28.992 1.00 94.06 287 LYS A N 1
ATOM 2262 C CA . LYS A 1 287 ? 4.245 -5.319 29.734 1.00 94.06 287 LYS A CA 1
ATOM 2263 C C . LYS A 1 287 ? 3.088 -6.243 30.131 1.00 94.06 287 LYS A C 1
ATOM 2265 O O . LYS A 1 287 ? 3.228 -7.457 30.018 1.00 94.06 287 LYS A O 1
ATOM 2270 N N . ALA A 1 288 ? 1.943 -5.688 30.533 1.00 94.88 288 ALA A N 1
ATOM 2271 C CA . ALA A 1 288 ? 0.733 -6.470 30.786 1.00 94.88 288 ALA A CA 1
ATOM 2272 C C . ALA A 1 288 ? 0.235 -7.159 29.504 1.00 94.88 288 ALA A C 1
ATOM 2274 O O . ALA A 1 288 ? 0.007 -8.366 29.501 1.00 94.88 288 ALA A O 1
ATOM 2275 N N . MET A 1 289 ? 0.172 -6.427 28.385 1.00 95.62 289 MET A N 1
ATOM 2276 C CA . MET A 1 289 ? -0.189 -7.001 27.084 1.00 95.62 289 MET A CA 1
ATOM 2277 C C . MET A 1 289 ? 0.770 -8.126 26.662 1.00 95.62 289 MET A C 1
ATOM 2279 O O . MET A 1 289 ? 0.330 -9.191 26.238 1.00 95.62 289 MET A O 1
ATOM 2283 N N . LEU A 1 290 ? 2.080 -7.927 26.825 1.00 95.31 290 LEU A N 1
ATOM 2284 C CA . LEU A 1 290 ? 3.098 -8.945 26.563 1.00 95.31 290 LEU A CA 1
ATOM 2285 C C . LEU A 1 290 ? 2.864 -10.221 27.383 1.00 95.31 290 LEU A C 1
ATOM 2287 O O . LEU A 1 290 ? 2.985 -11.320 26.845 1.00 95.31 290 LEU A O 1
ATOM 2291 N N . ALA A 1 291 ? 2.508 -10.083 28.664 1.00 96.19 291 ALA A N 1
ATOM 2292 C CA . ALA A 1 291 ? 2.187 -11.219 29.522 1.00 96.19 291 ALA A CA 1
ATOM 2293 C C . ALA A 1 291 ? 0.963 -11.995 29.006 1.00 96.19 291 ALA A C 1
ATOM 2295 O O . ALA A 1 291 ? 1.010 -13.221 28.966 1.00 96.19 291 ALA A O 1
ATOM 2296 N N . LEU A 1 292 ? -0.085 -11.303 28.537 1.00 96.44 292 LEU A N 1
ATOM 2297 C CA . LEU A 1 292 ? -1.262 -11.944 27.930 1.00 96.44 292 LEU A CA 1
ATOM 2298 C C . LEU A 1 292 ? -0.941 -12.665 26.618 1.00 96.44 292 LEU A C 1
ATOM 2300 O O . LEU A 1 292 ? -1.502 -13.723 26.346 1.00 96.44 292 LEU A O 1
ATOM 2304 N N . VAL A 1 293 ? -0.068 -12.093 25.786 1.00 96.38 293 VAL A N 1
ATOM 2305 C CA . VAL A 1 293 ? 0.335 -12.700 24.506 1.00 96.38 293 VAL A CA 1
ATOM 2306 C C . VAL A 1 293 ? 1.219 -13.931 24.724 1.00 96.38 293 VAL A C 1
ATOM 2308 O O . VAL A 1 293 ? 1.117 -14.898 23.972 1.00 96.38 293 VAL A O 1
ATOM 2311 N N . ARG A 1 294 ? 2.079 -13.917 25.751 1.00 95.56 294 ARG A N 1
ATOM 2312 C CA . ARG A 1 294 ? 2.961 -15.044 26.097 1.00 95.56 294 ARG A CA 1
ATOM 2313 C C . ARG A 1 294 ? 2.257 -16.175 26.840 1.00 95.56 294 ARG A C 1
ATOM 2315 O O . ARG A 1 294 ? 2.811 -17.269 26.882 1.00 95.56 294 ARG A O 1
ATOM 2322 N N . ASP A 1 295 ? 1.094 -15.923 27.434 1.00 96.81 295 ASP A N 1
ATOM 2323 C CA . ASP A 1 295 ? 0.356 -16.912 28.217 1.00 96.81 295 ASP A CA 1
ATOM 2324 C C . ASP A 1 295 ? -0.151 -18.064 27.322 1.00 96.81 295 ASP A C 1
ATOM 2326 O O . ASP A 1 295 ? -1.074 -17.867 26.520 1.00 96.81 295 ASP A O 1
ATOM 2330 N N . PRO A 1 296 ? 0.394 -19.291 27.455 1.00 96.75 296 PRO A N 1
ATOM 2331 C CA . PRO A 1 296 ? -0.022 -20.418 26.627 1.00 96.75 296 PRO A CA 1
ATOM 2332 C C . PRO A 1 296 ? -1.500 -20.783 26.814 1.00 96.75 296 PRO A C 1
ATOM 2334 O O . PRO A 1 296 ? -2.116 -21.304 25.883 1.00 96.75 296 PRO A O 1
ATOM 2337 N N . ALA A 1 297 ? -2.089 -20.486 27.981 1.00 96.81 297 ALA A N 1
ATOM 2338 C CA . ALA A 1 297 ? -3.501 -20.748 28.254 1.00 96.81 297 ALA A CA 1
ATOM 2339 C C . ALA A 1 297 ? -4.435 -19.836 27.440 1.00 96.81 297 ALA A C 1
ATOM 2341 O O . ALA A 1 297 ? -5.570 -20.216 27.154 1.00 96.81 297 ALA A O 1
ATOM 2342 N N . LEU A 1 298 ? -3.955 -18.657 27.025 1.00 97.00 298 LEU A N 1
ATOM 2343 C CA . LEU A 1 298 ? -4.708 -17.703 26.208 1.00 97.00 298 LEU A CA 1
ATOM 2344 C C . LEU A 1 298 ? -4.471 -17.868 24.703 1.00 97.00 298 LEU A C 1
ATOM 2346 O O . LEU A 1 298 ? -5.145 -17.208 23.912 1.00 97.00 298 LEU A O 1
ATOM 2350 N N . LYS A 1 299 ? -3.563 -18.754 24.272 1.00 96.94 299 LYS A N 1
ATOM 2351 C CA . LYS A 1 299 ? -3.239 -18.930 22.847 1.00 96.94 299 LYS A CA 1
ATOM 2352 C C . LYS A 1 299 ? -4.481 -19.237 22.001 1.00 96.94 299 LYS A C 1
ATOM 2354 O O . LYS A 1 299 ? -4.706 -18.586 20.988 1.00 96.94 299 LYS A O 1
ATOM 2359 N N . SER A 1 300 ? -5.309 -20.188 22.436 1.00 97.69 300 SER A N 1
ATOM 2360 C CA . SER A 1 300 ? -6.541 -20.567 21.725 1.00 97.69 300 SER A CA 1
ATOM 2361 C C . SER A 1 300 ? -7.552 -19.419 21.638 1.00 97.69 300 SER A C 1
ATOM 2363 O O . SER A 1 300 ? -8.243 -19.281 20.631 1.00 97.69 300 SER A O 1
ATOM 2365 N N . ALA A 1 301 ? -7.611 -18.573 22.671 1.00 97.44 301 ALA A N 1
ATOM 2366 C CA . ALA A 1 301 ? -8.453 -17.386 22.691 1.00 97.44 301 ALA A CA 1
ATOM 2367 C C . ALA A 1 301 ? -7.958 -16.334 21.688 1.00 97.44 301 ALA A C 1
ATOM 2369 O O . ALA A 1 301 ? -8.758 -15.807 20.919 1.00 97.44 301 ALA A O 1
ATOM 2370 N N . TRP A 1 302 ? -6.647 -16.074 21.635 1.00 97.25 302 TRP A N 1
ATOM 2371 C CA . TRP A 1 302 ? -6.051 -15.177 20.639 1.00 97.25 302 TRP A CA 1
ATOM 2372 C C . TRP A 1 302 ? -6.269 -15.675 19.208 1.00 97.25 302 TRP A C 1
ATOM 2374 O O . TRP A 1 302 ? -6.716 -14.902 18.360 1.00 97.25 302 TRP A O 1
ATOM 2384 N N . ASP A 1 303 ? -6.015 -16.963 18.953 1.00 97.12 303 ASP A N 1
ATOM 2385 C CA . ASP A 1 303 ? -6.192 -17.585 17.634 1.00 97.12 303 ASP A CA 1
ATOM 2386 C C . ASP A 1 303 ? -7.646 -17.470 17.132 1.00 97.12 303 ASP A C 1
ATOM 2388 O O . ASP A 1 303 ? -7.876 -17.347 15.930 1.00 97.12 303 ASP A O 1
ATOM 2392 N N . ALA A 1 304 ? -8.629 -17.477 18.042 1.00 97.06 304 ALA A N 1
ATOM 2393 C CA . ALA A 1 304 ? -10.045 -17.304 17.714 1.00 97.06 304 ALA A CA 1
ATOM 2394 C C . ALA A 1 304 ? -10.469 -15.827 17.598 1.00 97.06 304 ALA A C 1
ATOM 2396 O O . ALA A 1 304 ? -11.240 -15.474 16.704 1.00 97.06 304 ALA A O 1
ATOM 2397 N N . TYR A 1 305 ? -9.976 -14.956 18.485 1.00 97.06 305 TYR A N 1
ATOM 2398 C CA . TYR A 1 305 ? -10.378 -13.550 18.548 1.00 97.06 305 TYR A CA 1
ATOM 2399 C C . TYR A 1 305 ? -9.760 -12.694 17.437 1.00 97.06 305 TYR A C 1
ATOM 2401 O O . TYR A 1 305 ? -10.436 -11.831 16.882 1.00 97.06 305 TYR A O 1
ATOM 2409 N N . LEU A 1 306 ? -8.488 -12.906 17.084 1.00 97.44 306 LEU A N 1
ATOM 2410 C CA . LEU A 1 306 ? -7.803 -12.030 16.127 1.00 97.44 306 LEU A CA 1
ATOM 2411 C C . LEU A 1 306 ? -8.439 -12.054 14.731 1.00 97.44 306 LEU A C 1
ATOM 2413 O O . LEU A 1 306 ? -8.687 -10.972 14.198 1.00 97.44 306 LEU A O 1
ATOM 2417 N N . PRO A 1 307 ? -8.763 -13.214 14.123 1.00 98.00 307 PRO A N 1
ATOM 2418 C CA . PRO A 1 307 ? -9.436 -13.221 12.826 1.00 98.00 307 PRO A CA 1
ATOM 2419 C C . PRO A 1 307 ? -10.784 -12.490 12.858 1.00 98.00 307 PRO A C 1
ATOM 2421 O O . PRO A 1 307 ? -11.094 -11.739 11.934 1.00 98.00 307 PRO A O 1
ATOM 2424 N N . PHE A 1 308 ? -11.537 -12.638 13.954 1.00 97.31 308 PHE A N 1
ATOM 2425 C CA . PHE A 1 308 ? -12.776 -11.900 14.196 1.00 97.31 308 PHE A CA 1
ATOM 2426 C C . PHE A 1 308 ? -12.544 -10.384 14.255 1.00 97.31 308 PHE A C 1
ATOM 2428 O 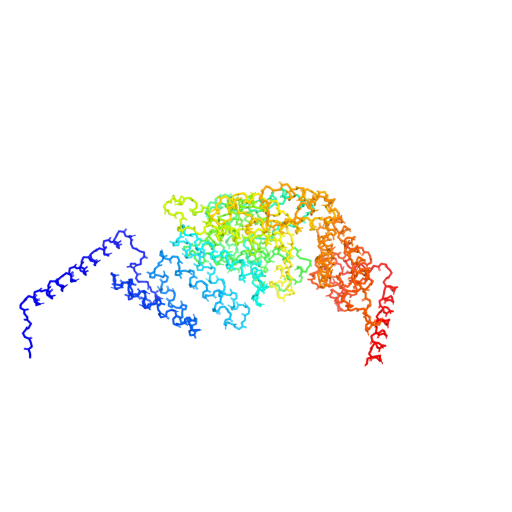O . PHE A 1 308 ? -13.183 -9.635 13.522 1.00 97.31 308 PHE A O 1
ATOM 2435 N N . ALA A 1 309 ? -11.602 -9.927 15.082 1.00 96.75 309 ALA A N 1
ATOM 2436 C CA . ALA A 1 309 ? -11.283 -8.512 15.250 1.00 96.75 309 ALA A CA 1
ATOM 2437 C C . ALA A 1 309 ? -10.851 -7.857 13.927 1.00 96.75 309 ALA A C 1
ATOM 2439 O O . ALA A 1 309 ? -11.313 -6.767 13.585 1.00 96.75 309 ALA A O 1
ATOM 2440 N N . ARG A 1 310 ? -10.008 -8.545 13.147 1.00 97.75 310 ARG A N 1
ATOM 2441 C CA . ARG A 1 310 ? -9.562 -8.079 11.826 1.00 97.75 310 ARG A CA 1
ATOM 2442 C C . ARG A 1 310 ? -10.723 -8.009 10.833 1.00 97.75 310 ARG A C 1
ATOM 2444 O O . ARG A 1 310 ? -10.869 -7.001 10.144 1.00 97.75 310 ARG A O 1
ATOM 2451 N N . ARG A 1 311 ? -11.590 -9.031 10.803 1.00 97.62 311 ARG A N 1
ATOM 2452 C CA . ARG A 1 311 ? -12.812 -9.034 9.982 1.00 97.62 311 ARG A CA 1
ATOM 2453 C C . ARG A 1 311 ? -13.729 -7.871 10.347 1.00 97.62 311 ARG A C 1
ATOM 2455 O O . ARG A 1 311 ? -14.156 -7.146 9.454 1.00 97.62 311 ARG A O 1
ATOM 2462 N N . TYR A 1 312 ? -13.991 -7.686 11.641 1.00 95.50 312 TYR A N 1
ATOM 2463 C CA . TYR A 1 312 ? -14.829 -6.608 12.156 1.00 95.50 312 TYR A CA 1
ATOM 2464 C C . TYR A 1 312 ? -14.325 -5.256 11.655 1.00 95.50 312 TYR A C 1
ATOM 2466 O O . TYR A 1 312 ? -15.074 -4.521 11.023 1.00 95.50 312 TYR A O 1
ATOM 2474 N N . ILE A 1 313 ? -13.031 -4.969 11.827 1.00 95.62 313 ILE A N 1
ATOM 2475 C CA . ILE A 1 313 ? -12.429 -3.718 11.362 1.00 95.62 313 ILE A CA 1
ATOM 2476 C C . ILE A 1 313 ? -12.557 -3.541 9.845 1.00 95.62 313 ILE A C 1
ATOM 2478 O O . ILE A 1 313 ? -12.943 -2.457 9.402 1.00 95.62 313 ILE A O 1
ATOM 2482 N N . LEU A 1 314 ? -12.271 -4.573 9.045 1.00 97.50 314 LEU A N 1
ATOM 2483 C CA . LEU A 1 314 ? -12.404 -4.511 7.585 1.00 97.50 314 LEU A CA 1
ATOM 2484 C C . LEU A 1 314 ? -13.839 -4.170 7.154 1.00 97.50 314 LEU A C 1
ATOM 2486 O O . LEU A 1 314 ? -14.039 -3.254 6.351 1.00 97.50 314 LEU A O 1
ATOM 2490 N N . GLU A 1 315 ? -14.834 -4.847 7.729 1.00 94.50 315 GLU A N 1
ATOM 2491 C CA . GLU A 1 315 ? -16.244 -4.652 7.383 1.00 94.50 315 GLU A CA 1
ATOM 2492 C C . GLU A 1 315 ? -16.768 -3.294 7.905 1.00 94.50 315 GLU A C 1
ATOM 2494 O O . GLU A 1 315 ? -17.392 -2.555 7.146 1.00 94.50 315 GLU A O 1
ATOM 2499 N N . THR A 1 316 ? -16.468 -2.894 9.150 1.00 91.12 316 THR A N 1
ATOM 2500 C CA . THR A 1 316 ? -17.054 -1.682 9.764 1.00 91.12 316 THR A CA 1
ATOM 2501 C C . THR A 1 316 ? -16.310 -0.386 9.453 1.00 91.12 316 THR A C 1
ATOM 2503 O O . THR A 1 316 ? -16.930 0.670 9.326 1.00 91.12 316 THR A O 1
ATOM 2506 N N . SER A 1 317 ? -14.978 -0.431 9.365 1.00 92.44 317 SER A N 1
ATOM 2507 C CA . SER A 1 317 ? -14.132 0.770 9.248 1.00 92.44 317 SER A CA 1
ATOM 2508 C C . SER A 1 317 ? -13.625 0.998 7.828 1.00 92.44 317 SER A C 1
ATOM 2510 O O . SER A 1 317 ? -13.359 2.146 7.439 1.00 92.44 317 SER A O 1
ATOM 2512 N N . TYR A 1 318 ? -13.475 -0.084 7.056 1.00 95.81 318 TYR A N 1
ATOM 2513 C CA . TYR A 1 318 ? -12.964 -0.047 5.687 1.00 95.81 318 TYR A CA 1
ATOM 2514 C C . TYR A 1 318 ? -14.031 -0.331 4.628 1.00 95.81 318 TYR A C 1
ATOM 2516 O O . TYR A 1 318 ? -13.794 -0.006 3.468 1.00 95.81 318 TYR A O 1
ATOM 2524 N N . ASN A 1 319 ? -15.206 -0.861 4.990 1.00 95.50 319 ASN A N 1
ATOM 2525 C CA . ASN A 1 319 ? -16.208 -1.342 4.029 1.00 95.50 319 ASN A CA 1
ATOM 2526 C C . ASN A 1 319 ? -15.599 -2.310 2.994 1.00 95.50 319 ASN A C 1
ATOM 2528 O O . ASN A 1 319 ? -15.946 -2.274 1.810 1.00 95.50 319 ASN A O 1
ATOM 2532 N N . MET A 1 320 ? -14.645 -3.132 3.438 1.00 96.81 320 MET A N 1
ATOM 2533 C CA . MET A 1 320 ? -13.962 -4.128 2.620 1.00 96.81 320 MET A CA 1
ATOM 2534 C C . MET A 1 320 ? -14.352 -5.521 3.092 1.00 96.81 320 MET A C 1
ATOM 2536 O O . MET A 1 320 ? -14.239 -5.843 4.270 1.00 96.81 320 MET A O 1
ATOM 2540 N N . GLU A 1 321 ? -14.798 -6.357 2.159 1.00 96.19 321 GLU A N 1
ATOM 2541 C CA . GLU A 1 321 ? -15.220 -7.723 2.462 1.00 96.19 321 GLU A CA 1
ATOM 2542 C C . GLU A 1 321 ? -14.030 -8.680 2.276 1.00 96.19 321 GLU A C 1
ATOM 2544 O O . GLU A 1 321 ? -13.516 -8.784 1.154 1.00 96.19 321 GLU A O 1
ATOM 2549 N N . PRO A 1 322 ? -13.607 -9.444 3.305 1.00 98.06 322 PRO A N 1
ATOM 2550 C CA . PRO A 1 322 ? -12.472 -10.366 3.180 1.00 98.06 322 PRO A CA 1
ATOM 2551 C C . PRO A 1 322 ? -12.637 -11.388 2.044 1.00 98.06 322 PRO A C 1
ATOM 2553 O O . PRO A 1 322 ? -11.689 -11.685 1.321 1.00 98.06 322 PRO A O 1
ATOM 2556 N N . GLY A 1 323 ? -13.863 -11.871 1.809 1.00 98.31 323 GLY A N 1
ATOM 2557 C CA . GLY A 1 323 ? -14.152 -12.773 0.688 1.00 98.31 323 GLY A CA 1
ATOM 2558 C C . GLY A 1 323 ? -13.930 -12.122 -0.686 1.00 98.31 323 GLY A C 1
ATOM 2559 O O . GLY A 1 323 ? -13.491 -12.783 -1.628 1.00 98.31 323 GLY A O 1
ATOM 2560 N N . GLN A 1 324 ? -14.175 -10.814 -0.812 1.00 98.12 324 GLN A N 1
ATOM 2561 C CA . GLN A 1 324 ? -13.856 -10.067 -2.029 1.00 98.12 324 GLN A CA 1
ATOM 2562 C C . GLN A 1 324 ? -12.352 -9.844 -2.176 1.00 98.12 324 GLN A C 1
ATOM 2564 O O . GLN A 1 324 ? -11.835 -9.989 -3.282 1.00 98.12 324 GLN A O 1
ATOM 2569 N N . MET A 1 325 ? -11.648 -9.558 -1.079 1.00 98.56 325 MET A N 1
ATOM 2570 C CA . MET A 1 325 ? -10.186 -9.472 -1.079 1.00 98.56 325 MET A CA 1
ATOM 2571 C C . MET A 1 325 ? -9.565 -10.782 -1.584 1.00 98.56 325 MET A C 1
ATOM 2573 O O . MET A 1 325 ? -8.742 -10.745 -2.494 1.00 98.56 325 MET A O 1
ATOM 2577 N N . ILE A 1 326 ? -10.030 -11.941 -1.096 1.00 98.69 326 ILE A N 1
ATOM 2578 C CA . ILE A 1 326 ? -9.592 -13.262 -1.580 1.00 98.69 326 ILE A CA 1
ATOM 2579 C C . ILE A 1 326 ? -9.929 -13.452 -3.063 1.00 98.69 326 ILE A C 1
ATOM 2581 O O . ILE A 1 326 ? -9.060 -13.853 -3.835 1.00 98.69 326 ILE A O 1
ATOM 2585 N N . ARG A 1 327 ? -11.155 -13.127 -3.505 1.00 98.44 327 ARG A N 1
ATOM 2586 C CA . ARG A 1 327 ? -11.530 -13.208 -4.932 1.00 98.44 327 ARG A CA 1
ATOM 2587 C C . ARG A 1 327 ? -10.588 -12.380 -5.809 1.00 98.44 327 ARG A C 1
ATOM 2589 O O . ARG A 1 327 ? -10.207 -12.825 -6.888 1.00 98.44 327 ARG A O 1
ATOM 2596 N N . PHE A 1 328 ? -10.207 -11.191 -5.353 1.00 98.44 328 PHE A N 1
ATOM 2597 C CA . PHE A 1 328 ? -9.287 -10.320 -6.079 1.00 98.44 328 PHE A CA 1
ATOM 2598 C C . PHE A 1 328 ? -7.850 -10.823 -6.040 1.00 98.44 328 PHE A C 1
ATOM 2600 O O . PHE A 1 328 ? -7.188 -10.743 -7.067 1.00 98.44 328 PHE A O 1
ATOM 2607 N N . VAL A 1 329 ? -7.400 -11.443 -4.949 1.00 98.25 329 VAL A N 1
ATOM 2608 C CA . VAL A 1 329 ? -6.111 -12.149 -4.928 1.00 98.25 329 VAL A CA 1
ATOM 2609 C C . VAL A 1 329 ? -6.095 -13.280 -5.966 1.00 98.25 329 VAL A C 1
ATOM 2611 O O . VAL A 1 329 ? -5.163 -13.403 -6.756 1.00 98.25 329 VAL A O 1
ATOM 2614 N N . ARG A 1 330 ? -7.177 -14.064 -6.062 1.00 98.00 330 ARG A N 1
ATOM 2615 C CA . ARG A 1 330 ? -7.309 -15.121 -7.081 1.00 98.00 330 ARG A CA 1
ATOM 2616 C C . ARG A 1 330 ? -7.309 -14.578 -8.509 1.00 98.00 330 ARG A C 1
ATOM 2618 O O . ARG A 1 330 ? -6.669 -15.161 -9.378 1.00 98.00 330 ARG A O 1
ATOM 2625 N N . LYS A 1 331 ? -8.036 -13.484 -8.754 1.00 97.12 331 LYS A N 1
ATOM 2626 C CA . LYS A 1 331 ? -8.166 -12.886 -10.091 1.00 97.12 331 LYS A CA 1
ATOM 2627 C C . LYS A 1 331 ? -6.886 -12.170 -10.525 1.00 97.12 331 LYS A C 1
ATOM 2629 O O . LYS A 1 331 ? -6.444 -12.346 -11.655 1.00 97.12 331 LYS A O 1
ATOM 2634 N N . TYR A 1 332 ? -6.318 -11.348 -9.648 1.00 97.38 332 TYR A N 1
ATOM 2635 C CA . TYR A 1 332 ? -5.289 -10.378 -10.011 1.00 97.38 332 TYR A CA 1
ATOM 2636 C C . TYR A 1 332 ? -3.876 -10.745 -9.544 1.00 97.38 332 TYR A C 1
ATOM 2638 O O . TYR A 1 332 ? -2.928 -10.170 -10.067 1.00 97.38 332 TYR A O 1
ATOM 2646 N N . GLY A 1 333 ? -3.690 -11.691 -8.625 1.00 95.81 333 GLY A N 1
ATOM 2647 C CA . GLY A 1 333 ? -2.367 -12.076 -8.120 1.00 95.81 333 GLY A CA 1
ATOM 2648 C C . GLY A 1 333 ? -2.191 -11.851 -6.612 1.00 95.81 333 GLY A C 1
ATOM 2649 O O . GLY A 1 333 ? -3.142 -11.476 -5.930 1.00 95.81 333 GLY A O 1
ATOM 2650 N N . PRO A 1 334 ? -0.991 -12.096 -6.066 1.00 95.69 334 PRO A N 1
ATOM 2651 C CA . PRO A 1 334 ? -0.707 -11.967 -4.634 1.00 95.69 334 PRO A CA 1
ATOM 2652 C C . PRO A 1 334 ? -0.698 -10.492 -4.193 1.00 95.69 334 PRO A C 1
ATOM 2654 O O . PRO A 1 334 ? 0.305 -9.796 -4.290 1.00 95.69 334 PRO A O 1
ATOM 2657 N N . ILE A 1 335 ? -1.846 -9.975 -3.750 1.00 96.81 335 ILE A N 1
ATOM 2658 C CA . ILE A 1 335 ? -2.005 -8.560 -3.378 1.00 96.81 335 ILE A CA 1
ATOM 2659 C C . ILE A 1 335 ? -1.501 -8.312 -1.947 1.00 96.81 335 ILE A C 1
ATOM 2661 O O . ILE A 1 335 ? -2.123 -8.766 -0.984 1.00 96.81 335 ILE A O 1
ATOM 2665 N N . ASP A 1 336 ? -0.450 -7.499 -1.799 1.00 96.12 336 ASP A N 1
ATOM 2666 C CA . ASP A 1 336 ? -0.041 -6.926 -0.512 1.00 96.12 336 ASP A CA 1
ATOM 2667 C C . ASP A 1 336 ? -0.865 -5.668 -0.191 1.00 96.12 336 ASP A C 1
ATOM 2669 O O . ASP A 1 336 ? -0.695 -4.597 -0.779 1.00 96.12 336 ASP A O 1
ATOM 2673 N N . TRP A 1 337 ? -1.778 -5.769 0.771 1.00 97.25 337 TRP A N 1
ATOM 2674 C CA . TRP A 1 337 ? -2.711 -4.690 1.121 1.00 97.25 337 TRP A CA 1
ATOM 2675 C C . TRP A 1 337 ? -2.075 -3.480 1.817 1.00 97.25 337 TRP A C 1
ATOM 2677 O O . TRP A 1 337 ? -2.755 -2.472 2.030 1.00 97.25 337 TRP A O 1
ATOM 2687 N N . ARG A 1 338 ? -0.778 -3.547 2.139 1.00 97.25 338 ARG A N 1
ATOM 2688 C CA . ARG A 1 338 ? -0.003 -2.414 2.661 1.00 97.25 338 ARG A CA 1
ATOM 2689 C C . ARG A 1 338 ? 0.359 -1.397 1.574 1.00 97.25 338 ARG A C 1
ATOM 2691 O O . ARG A 1 338 ? 0.728 -0.269 1.895 1.00 97.25 338 ARG A O 1
ATOM 2698 N N . VAL A 1 339 ? 0.224 -1.776 0.301 1.00 96.56 339 VAL A N 1
ATOM 2699 C CA . VAL A 1 339 ? 0.577 -0.946 -0.858 1.00 96.56 339 VAL A CA 1
ATOM 2700 C C . VAL A 1 339 ? -0.630 -0.130 -1.342 1.00 96.56 339 VAL A C 1
ATOM 2702 O O . VAL A 1 339 ? -1.730 -0.673 -1.459 1.00 96.56 339 VAL A O 1
ATOM 2705 N N . PRO A 1 340 ? -0.467 1.160 -1.704 1.00 97.75 340 PRO A N 1
ATOM 2706 C CA . PRO A 1 340 ? -1.580 1.983 -2.191 1.00 97.75 340 PRO A CA 1
ATOM 2707 C C . PRO A 1 340 ? -2.253 1.429 -3.457 1.00 97.75 340 PRO A C 1
ATOM 2709 O O . PRO A 1 340 ? -3.475 1.501 -3.595 1.00 97.75 340 PRO A O 1
ATOM 2712 N N . ALA A 1 341 ? -1.480 0.834 -4.369 1.00 98.25 341 ALA A N 1
ATOM 2713 C CA . ALA A 1 341 ? -1.994 0.258 -5.611 1.00 98.25 341 ALA A CA 1
ATOM 2714 C C . ALA A 1 341 ? -3.012 -0.875 -5.368 1.00 98.25 341 ALA A C 1
ATOM 2716 O O . ALA A 1 341 ? -3.986 -0.991 -6.109 1.00 98.25 341 ALA A O 1
ATOM 2717 N N . SER A 1 342 ? -2.871 -1.639 -4.281 1.00 98.44 342 SER A N 1
ATOM 2718 C CA . SER A 1 342 ? -3.823 -2.681 -3.863 1.00 98.44 342 SER A CA 1
ATOM 2719 C C . SER A 1 342 ? -5.218 -2.119 -3.595 1.00 98.44 342 SER A C 1
ATOM 2721 O O . SER A 1 342 ? -6.235 -2.688 -3.994 1.00 98.44 342 SER A O 1
ATOM 2723 N N . HIS A 1 343 ? -5.271 -0.943 -2.971 1.00 98.56 343 HIS A N 1
ATOM 2724 C CA . HIS A 1 343 ? -6.515 -0.228 -2.701 1.00 98.56 343 HIS A CA 1
ATOM 2725 C C . HIS A 1 343 ? -7.104 0.385 -3.958 1.00 98.56 343 HIS A C 1
ATOM 2727 O O . HIS A 1 343 ? -8.312 0.295 -4.180 1.00 98.56 343 HIS A O 1
ATOM 2733 N N . ALA A 1 344 ? -6.255 0.985 -4.794 1.00 98.56 344 ALA A N 1
ATOM 2734 C CA . ALA A 1 344 ? -6.680 1.505 -6.084 1.00 98.56 344 ALA A CA 1
ATOM 2735 C C . ALA A 1 344 ? -7.318 0.396 -6.934 1.00 98.56 344 ALA A C 1
ATOM 2737 O O . ALA A 1 344 ? -8.415 0.587 -7.465 1.00 98.56 344 ALA A O 1
ATOM 2738 N N . LEU A 1 345 ? -6.694 -0.784 -6.983 1.00 98.56 345 LEU A N 1
ATOM 2739 C CA . LEU A 1 345 ? -7.224 -1.966 -7.655 1.00 98.56 345 LEU A CA 1
ATOM 2740 C C . LEU A 1 345 ? -8.569 -2.400 -7.058 1.00 98.56 345 LEU A C 1
ATOM 2742 O O . LEU A 1 345 ? -9.537 -2.537 -7.802 1.00 98.56 345 LEU A O 1
ATOM 2746 N N . TYR A 1 346 ? -8.660 -2.565 -5.734 1.00 98.44 346 TYR A N 1
ATOM 2747 C CA . TYR A 1 346 ? -9.893 -3.014 -5.080 1.00 98.44 346 TYR A CA 1
ATOM 2748 C C . TYR A 1 346 ? -11.076 -2.089 -5.377 1.00 98.44 346 TYR A C 1
ATOM 2750 O O . TYR A 1 346 ? -12.127 -2.544 -5.832 1.00 98.44 346 TYR A O 1
ATOM 2758 N N . TRP A 1 347 ? -10.914 -0.783 -5.149 1.00 98.12 347 TRP A N 1
ATOM 2759 C CA . TRP A 1 347 ? -12.022 0.158 -5.289 1.00 98.12 347 TRP A CA 1
ATOM 2760 C C . TRP A 1 347 ? -12.412 0.368 -6.750 1.00 98.12 347 TRP A C 1
ATOM 2762 O O . TRP A 1 347 ? -13.605 0.350 -7.050 1.00 98.12 347 TRP A O 1
ATOM 2772 N N . SER A 1 348 ? -11.449 0.486 -7.670 1.00 97.38 348 SER A N 1
ATOM 2773 C CA . SER A 1 348 ? -11.755 0.632 -9.100 1.00 97.38 348 SER A CA 1
ATOM 2774 C C . SER A 1 348 ? -12.426 -0.620 -9.676 1.00 97.38 348 SER A C 1
ATOM 2776 O O . SER A 1 348 ? -13.478 -0.497 -10.305 1.00 97.38 348 SER A O 1
ATOM 2778 N N . ALA A 1 349 ? -11.912 -1.822 -9.385 1.00 96.69 349 ALA A N 1
ATOM 2779 C CA . ALA A 1 349 ? -12.511 -3.079 -9.835 1.00 96.69 349 ALA A CA 1
ATOM 2780 C C . ALA A 1 349 ? -13.918 -3.285 -9.252 1.00 96.69 349 ALA A C 1
ATOM 2782 O O . ALA A 1 349 ? -14.845 -3.634 -9.983 1.00 96.69 349 ALA A O 1
ATOM 2783 N N . GLN A 1 350 ? -14.119 -2.995 -7.960 1.00 95.69 350 GLN A N 1
ATOM 2784 C CA . GLN A 1 350 ? -15.449 -3.032 -7.347 1.00 95.69 350 GLN A CA 1
ATOM 2785 C C . GLN A 1 350 ? -16.413 -2.038 -8.014 1.00 95.69 350 GLN A C 1
ATOM 2787 O O . GLN A 1 350 ? -17.578 -2.370 -8.236 1.00 95.69 350 GLN A O 1
ATOM 2792 N N . GLY A 1 351 ? -15.946 -0.829 -8.340 1.00 94.06 351 GLY A N 1
ATOM 2793 C CA . GLY A 1 351 ? -16.736 0.173 -9.055 1.00 94.06 351 GLY A CA 1
ATOM 2794 C C . GLY A 1 351 ? -17.215 -0.327 -10.418 1.00 94.06 351 GLY A C 1
ATOM 2795 O O . GLY A 1 351 ? -18.399 -0.194 -10.734 1.00 94.06 351 GLY A O 1
ATOM 2796 N N . VAL A 1 352 ? -16.322 -0.963 -11.184 1.00 93.06 352 VAL A N 1
ATOM 2797 C CA . VAL A 1 352 ? -16.639 -1.564 -12.489 1.00 93.06 352 VAL A CA 1
ATOM 2798 C C . VAL A 1 352 ? -17.645 -2.703 -12.338 1.00 93.06 352 VAL A C 1
ATOM 2800 O O . VAL A 1 352 ? -18.684 -2.675 -12.993 1.00 93.06 352 VAL A O 1
ATOM 2803 N N . GLU A 1 353 ? -17.400 -3.665 -11.441 1.00 92.50 353 GLU A N 1
ATOM 2804 C CA . GLU A 1 353 ? -18.313 -4.797 -11.212 1.00 92.50 353 GLU A CA 1
ATOM 2805 C C . GLU A 1 353 ? -19.725 -4.319 -10.833 1.00 92.50 353 GLU A C 1
ATOM 2807 O O . GLU A 1 353 ? -20.722 -4.788 -11.383 1.00 92.50 353 GLU A O 1
ATOM 2812 N N . ARG A 1 354 ? -19.832 -3.327 -9.940 1.00 90.12 354 ARG A N 1
ATOM 2813 C CA . ARG A 1 354 ? -21.126 -2.763 -9.523 1.00 90.12 354 ARG A CA 1
ATOM 2814 C C . ARG A 1 354 ? -21.815 -1.954 -10.620 1.00 90.12 354 ARG A C 1
ATOM 2816 O O . ARG A 1 354 ? -23.049 -1.960 -10.678 1.00 90.12 354 ARG A O 1
ATOM 2823 N N . GLY A 1 355 ? -21.045 -1.259 -11.458 1.00 88.19 355 GLY A N 1
ATOM 2824 C CA . GLY A 1 355 ? -21.554 -0.539 -12.623 1.00 88.19 355 GLY A CA 1
ATOM 2825 C C . GLY A 1 355 ? -22.110 -1.492 -13.680 1.00 88.19 355 GLY A C 1
ATOM 2826 O O . GLY A 1 355 ? -23.227 -1.298 -14.158 1.00 88.19 355 GLY A O 1
ATOM 2827 N N . LEU A 1 356 ? -21.385 -2.574 -13.981 1.00 88.31 356 LEU A N 1
ATOM 2828 C CA . LEU A 1 356 ? -21.782 -3.581 -14.972 1.00 88.31 356 LEU A CA 1
ATOM 2829 C C . LEU A 1 356 ? -23.120 -4.247 -14.635 1.00 88.31 356 LEU A C 1
ATOM 2831 O O . LEU A 1 356 ? -23.942 -4.436 -15.525 1.00 88.31 356 LEU A O 1
ATOM 2835 N N . LEU A 1 357 ? -23.392 -4.515 -13.354 1.00 86.12 357 LEU A N 1
ATOM 2836 C CA . LEU A 1 357 ? -24.671 -5.086 -12.907 1.00 86.12 357 LEU A CA 1
ATOM 2837 C C . LEU A 1 357 ? -25.895 -4.194 -13.196 1.00 86.12 357 LEU A C 1
ATOM 2839 O O . LEU A 1 357 ? -27.029 -4.651 -13.061 1.00 86.12 357 LEU A O 1
ATOM 2843 N N . ARG A 1 358 ? -25.695 -2.916 -13.548 1.00 80.25 358 ARG A N 1
ATOM 2844 C CA . ARG A 1 358 ? -26.771 -1.937 -13.793 1.00 80.25 358 ARG A CA 1
ATOM 2845 C C . ARG A 1 358 ? -26.719 -1.266 -15.154 1.00 80.25 358 ARG A C 1
ATOM 2847 O O . ARG A 1 358 ? -27.669 -0.567 -15.519 1.00 80.25 358 ARG A O 1
ATOM 2854 N N . ALA A 1 359 ? -25.624 -1.433 -15.882 1.00 81.50 359 ALA A N 1
ATOM 2855 C CA . ALA A 1 359 ? -25.492 -0.886 -17.212 1.00 81.50 359 ALA A CA 1
ATOM 2856 C C . ALA A 1 359 ? -26.528 -1.546 -18.130 1.00 81.50 359 ALA A C 1
ATOM 2858 O O . ALA A 1 359 ? -26.558 -2.757 -18.323 1.00 81.50 359 ALA A O 1
ATOM 2859 N N . THR A 1 360 ? -27.399 -0.720 -18.694 1.00 79.50 360 THR A N 1
ATOM 2860 C CA . THR A 1 360 ? -28.293 -1.100 -19.788 1.00 79.50 360 THR A CA 1
ATOM 2861 C C . THR A 1 360 ? -27.846 -0.358 -21.036 1.00 79.50 360 THR A C 1
ATOM 2863 O O . THR A 1 360 ? -27.187 0.674 -20.928 1.00 79.50 360 THR A O 1
ATOM 2866 N N . ALA A 1 361 ? -28.295 -0.780 -22.219 1.00 76.62 361 ALA A N 1
ATOM 2867 C CA . ALA A 1 361 ? -28.019 -0.047 -23.459 1.00 76.62 361 ALA A CA 1
ATOM 2868 C C . ALA A 1 361 ? -28.409 1.451 -23.397 1.00 76.62 361 ALA A C 1
ATOM 2870 O O . ALA A 1 361 ? -27.875 2.263 -24.149 1.00 76.62 361 ALA A O 1
ATOM 2871 N N . ARG A 1 362 ? -29.331 1.836 -22.496 1.00 68.25 362 ARG A N 1
ATOM 2872 C CA . ARG A 1 362 ? -29.758 3.230 -22.286 1.00 68.25 362 ARG A CA 1
ATOM 2873 C C . ARG A 1 362 ? -28.938 3.983 -21.232 1.00 68.25 362 ARG A C 1
ATOM 2875 O O . ARG A 1 362 ? -28.771 5.184 -21.390 1.00 68.25 362 ARG A O 1
ATOM 2882 N N . SER A 1 363 ? -28.444 3.305 -20.193 1.00 73.50 363 SER A N 1
ATOM 2883 C CA . SER A 1 363 ? -27.725 3.911 -19.054 1.00 73.50 363 SER A CA 1
ATOM 2884 C C . SER A 1 363 ? -26.209 3.730 -19.107 1.00 73.50 363 SER A C 1
ATOM 2886 O O . SER A 1 363 ? -25.492 4.268 -18.276 1.00 73.50 363 SER A O 1
ATOM 2888 N N . GLU A 1 364 ? -25.682 2.986 -20.080 1.00 73.50 364 GLU A N 1
ATOM 2889 C CA . GLU A 1 364 ? -24.246 2.704 -20.185 1.00 73.50 364 GLU A CA 1
ATOM 2890 C C . GLU A 1 364 ? -23.389 3.979 -20.273 1.00 73.50 364 GLU A C 1
ATOM 2892 O O . GLU A 1 364 ? -22.279 4.013 -19.759 1.00 73.50 364 GLU A O 1
ATOM 2897 N N . LYS A 1 365 ? -23.912 5.050 -20.886 1.00 74.25 365 LYS A N 1
ATOM 2898 C CA . LYS A 1 365 ? -23.221 6.349 -20.990 1.00 74.25 365 LYS A CA 1
ATOM 2899 C C . LYS A 1 365 ? -23.071 7.069 -19.647 1.00 74.25 365 LYS A C 1
ATOM 2901 O O . LYS A 1 365 ? -22.236 7.963 -19.545 1.00 74.25 365 LYS A O 1
ATOM 2906 N N . ASP A 1 366 ? -23.851 6.678 -18.643 1.00 70.50 366 ASP A N 1
ATOM 2907 C CA . ASP A 1 366 ? -23.774 7.235 -17.292 1.00 70.50 366 ASP A CA 1
ATOM 2908 C C . ASP A 1 366 ? -22.588 6.645 -16.506 1.00 70.50 366 ASP A C 1
ATOM 2910 O O . ASP A 1 366 ? -22.220 7.160 -15.450 1.00 70.50 366 ASP A O 1
ATOM 2914 N N . PHE A 1 367 ? -21.959 5.587 -17.035 1.00 77.88 367 PHE A N 1
ATOM 2915 C CA . PHE A 1 367 ? -20.812 4.910 -16.444 1.00 77.88 367 PHE A CA 1
ATOM 2916 C C . PHE A 1 367 ? -19.540 5.169 -17.262 1.00 77.88 367 PHE A C 1
ATOM 2918 O O . PHE A 1 367 ? -19.403 4.772 -18.417 1.00 77.88 367 PHE A O 1
ATOM 2925 N N . ASP A 1 368 ? -18.554 5.794 -16.625 1.00 83.62 368 ASP A N 1
ATOM 2926 C CA . ASP A 1 368 ? -17.209 5.998 -17.170 1.00 83.62 368 ASP A CA 1
ATOM 2927 C C . ASP A 1 368 ? -16.322 4.736 -17.034 1.00 83.62 368 ASP A C 1
ATOM 2929 O O . ASP A 1 368 ? -15.363 4.705 -16.250 1.00 83.62 368 ASP A O 1
ATO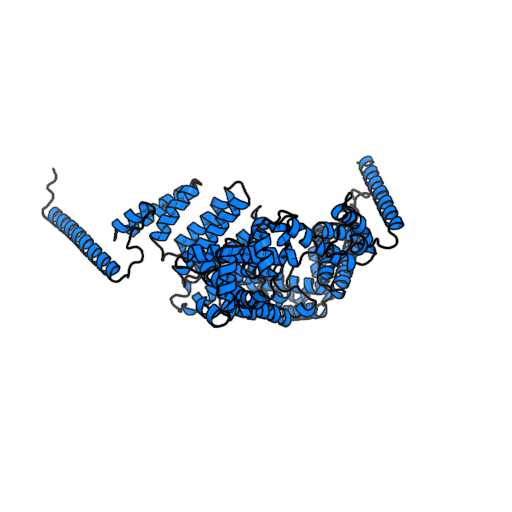M 2933 N N . PHE A 1 369 ? -16.690 3.655 -17.739 1.00 87.44 369 PHE A N 1
ATOM 2934 C CA . PHE A 1 369 ? -15.992 2.363 -17.638 1.00 87.44 369 PHE A CA 1
ATOM 2935 C C . PHE A 1 369 ? -14.540 2.489 -18.081 1.00 87.44 369 PHE A C 1
ATOM 2937 O O . PHE A 1 369 ? -13.647 2.087 -17.347 1.00 87.44 369 PHE A O 1
ATOM 2944 N N . THR A 1 370 ? -14.288 3.142 -19.220 1.00 86.56 370 THR A N 1
ATOM 2945 C CA . THR A 1 370 ? -12.938 3.275 -19.779 1.00 86.56 370 THR A CA 1
ATOM 2946 C C . THR A 1 370 ? -11.970 3.955 -18.811 1.00 86.56 370 THR A C 1
ATOM 2948 O O . THR A 1 370 ? -10.863 3.456 -18.618 1.00 86.56 370 THR A O 1
ATOM 2951 N N . ASN A 1 371 ? -12.344 5.067 -18.163 1.00 88.12 371 ASN A N 1
ATOM 2952 C CA . ASN A 1 371 ? -11.413 5.702 -17.225 1.00 88.12 371 ASN A CA 1
ATOM 2953 C C . ASN A 1 371 ? -11.282 4.933 -15.908 1.00 88.12 371 ASN A C 1
ATOM 2955 O O . ASN A 1 371 ? -10.211 4.971 -15.309 1.00 88.12 371 ASN A O 1
ATOM 2959 N N . THR A 1 372 ? -12.322 4.232 -15.453 1.00 92.88 372 THR A N 1
ATOM 2960 C CA . THR A 1 372 ? -12.210 3.380 -14.254 1.00 92.88 372 THR A CA 1
ATOM 2961 C C . THR A 1 372 ? -11.332 2.154 -14.530 1.00 92.88 372 THR A C 1
ATOM 2963 O O . THR A 1 372 ? -10.454 1.835 -13.734 1.00 92.88 372 THR A O 1
ATOM 2966 N N . ASP A 1 373 ? -11.473 1.534 -15.701 1.00 92.31 373 ASP A N 1
ATOM 2967 C CA . ASP A 1 373 ? -10.639 0.426 -16.178 1.00 92.31 373 ASP A CA 1
ATOM 2968 C C . ASP A 1 373 ? -9.171 0.849 -16.373 1.00 92.31 373 ASP A C 1
ATOM 2970 O O . ASP A 1 373 ? -8.254 0.072 -16.109 1.00 92.31 373 ASP A O 1
ATOM 2974 N N . ARG A 1 374 ? -8.909 2.104 -16.763 1.00 90.88 374 ARG A N 1
ATOM 2975 C CA . ARG A 1 374 ? -7.542 2.657 -16.782 1.00 90.88 374 ARG A CA 1
ATOM 2976 C C . ARG A 1 374 ? -6.908 2.697 -15.391 1.00 90.88 374 ARG A C 1
ATOM 2978 O O . ARG A 1 374 ? -5.717 2.421 -15.286 1.00 90.88 374 ARG A O 1
ATOM 2985 N N . ILE A 1 375 ? -7.682 2.970 -14.336 1.00 95.56 375 ILE A N 1
ATOM 2986 C CA . ILE A 1 375 ? -7.180 2.891 -12.953 1.00 95.56 375 ILE A CA 1
ATOM 2987 C C . ILE A 1 375 ? -6.863 1.439 -12.577 1.00 95.56 375 ILE A C 1
ATOM 2989 O O . ILE A 1 375 ? -5.824 1.208 -11.971 1.00 95.56 375 ILE A O 1
ATOM 2993 N N . VAL A 1 376 ? -7.689 0.463 -12.980 1.00 96.44 376 VAL A N 1
ATOM 2994 C CA . VAL A 1 376 ? -7.396 -0.971 -12.767 1.00 96.44 376 VAL A CA 1
ATOM 2995 C C . VAL A 1 376 ? -6.053 -1.344 -13.403 1.00 96.44 376 VAL A C 1
ATOM 2997 O O . VAL A 1 376 ? -5.203 -1.944 -12.752 1.00 96.44 376 VAL A O 1
ATOM 3000 N N . ILE A 1 377 ? -5.832 -0.943 -14.656 1.00 93.94 377 ILE A N 1
ATOM 3001 C CA . ILE A 1 377 ? -4.590 -1.213 -15.400 1.00 93.94 377 ILE A CA 1
ATOM 3002 C C . ILE A 1 377 ? -3.395 -0.553 -14.730 1.00 93.94 377 ILE A C 1
ATOM 3004 O O . ILE A 1 377 ? -2.373 -1.203 -14.528 1.00 93.94 377 ILE A O 1
ATOM 3008 N N . GLN A 1 378 ? -3.518 0.725 -14.378 1.00 94.62 378 GLN A N 1
ATOM 3009 C CA . GLN A 1 378 ? -2.430 1.462 -13.749 1.00 94.62 378 GLN A CA 1
ATOM 3010 C C . GLN A 1 378 ? -2.106 0.898 -12.359 1.00 94.62 378 GLN A C 1
ATOM 3012 O O . GLN A 1 378 ? -0.937 0.751 -12.025 1.00 94.62 378 GLN A O 1
ATOM 3017 N N . ALA A 1 379 ? -3.114 0.478 -11.590 1.00 97.75 379 ALA A N 1
ATOM 3018 C CA . ALA A 1 379 ? -2.908 -0.208 -10.321 1.00 97.75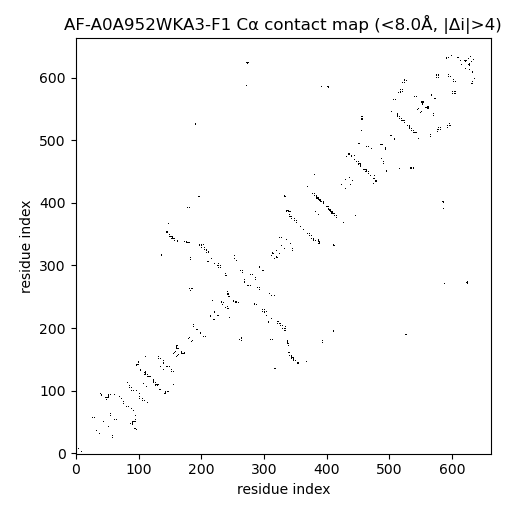 379 ALA A CA 1
ATOM 3019 C C . ALA A 1 379 ? -2.177 -1.549 -10.506 1.00 97.75 379 ALA A C 1
ATOM 3021 O O . ALA A 1 379 ? -1.255 -1.837 -9.754 1.00 97.75 379 ALA A O 1
ATOM 3022 N N . VAL A 1 380 ? -2.515 -2.345 -11.527 1.00 97.50 380 VAL A N 1
ATOM 3023 C CA . VAL A 1 380 ? -1.786 -3.591 -11.841 1.00 97.50 380 VAL A CA 1
ATOM 3024 C C . VAL A 1 380 ? -0.343 -3.309 -12.282 1.00 97.50 380 VAL A C 1
ATOM 3026 O O . VAL A 1 380 ? 0.559 -4.054 -11.906 1.00 97.50 380 VAL A O 1
ATOM 3029 N N . GLN A 1 381 ? -0.088 -2.227 -13.025 1.00 94.69 381 GLN A N 1
ATOM 3030 C CA . GLN A 1 381 ? 1.281 -1.810 -13.371 1.00 94.69 381 GLN A CA 1
ATOM 3031 C C . GLN A 1 381 ? 2.084 -1.394 -12.142 1.00 94.69 381 GLN A C 1
ATOM 3033 O O . GLN A 1 381 ? 3.253 -1.757 -12.027 1.00 94.69 381 GLN A O 1
ATOM 3038 N N . ASP A 1 382 ? 1.470 -0.653 -11.226 1.00 95.56 382 ASP A N 1
ATOM 3039 C CA . ASP A 1 382 ? 2.127 -0.231 -9.993 1.00 95.56 382 ASP A CA 1
ATOM 3040 C C . ASP A 1 382 ? 2.332 -1.414 -9.042 1.00 95.56 382 ASP A C 1
ATOM 3042 O O . ASP A 1 382 ? 3.365 -1.478 -8.389 1.00 95.56 382 ASP A O 1
ATOM 3046 N N . LEU A 1 383 ? 1.434 -2.404 -9.030 1.00 96.75 383 LEU A N 1
ATOM 3047 C CA . LEU A 1 383 ? 1.659 -3.675 -8.334 1.00 96.75 383 LEU A CA 1
ATOM 3048 C C . LEU A 1 383 ? 2.798 -4.485 -8.972 1.00 96.75 383 LEU A C 1
ATOM 3050 O O . LEU A 1 383 ? 3.609 -5.075 -8.270 1.00 96.75 383 LEU A O 1
ATOM 3054 N N . TYR A 1 384 ? 2.944 -4.464 -10.296 1.00 94.56 384 TYR A N 1
ATOM 3055 C CA . TYR A 1 384 ? 4.118 -5.062 -10.931 1.00 94.56 384 TYR A CA 1
ATOM 3056 C C . TYR A 1 384 ? 5.423 -4.361 -10.513 1.00 94.56 384 TYR A C 1
ATOM 3058 O O . TYR A 1 384 ? 6.417 -5.019 -10.214 1.00 94.56 384 TYR A O 1
ATOM 3066 N N . ARG A 1 385 ? 5.435 -3.024 -10.465 1.00 88.69 385 ARG A N 1
ATOM 3067 C CA . ARG A 1 385 ? 6.645 -2.238 -10.162 1.00 88.69 385 ARG A CA 1
ATOM 3068 C C . ARG A 1 385 ? 6.986 -2.179 -8.672 1.00 88.69 385 ARG A C 1
ATOM 3070 O O . ARG A 1 385 ? 8.165 -2.151 -8.334 1.00 88.69 385 ARG A O 1
ATOM 3077 N N . TYR A 1 386 ? 5.968 -2.137 -7.816 1.00 89.06 386 TYR A N 1
ATOM 3078 C CA . TYR A 1 386 ? 6.044 -1.774 -6.396 1.00 89.06 386 TYR A CA 1
ATOM 3079 C C . TYR A 1 386 ? 5.010 -2.530 -5.539 1.00 89.06 386 TYR A C 1
ATOM 3081 O O . TYR A 1 386 ? 4.608 -2.048 -4.481 1.00 89.06 386 TYR A O 1
ATOM 3089 N N . GLY A 1 387 ? 4.503 -3.676 -6.004 1.00 91.12 387 GLY A N 1
ATOM 3090 C CA . GLY A 1 387 ? 3.415 -4.411 -5.343 1.00 91.12 387 GLY A CA 1
ATOM 3091 C C . GLY A 1 387 ? 3.812 -5.122 -4.067 1.00 91.12 387 GLY A C 1
ATOM 3092 O O . GLY A 1 387 ? 2.946 -5.643 -3.372 1.00 91.12 387 GLY A O 1
ATOM 3093 N N . GLN A 1 388 ? 5.098 -5.109 -3.741 1.00 87.00 388 GLN A N 1
ATOM 3094 C CA . GLN A 1 388 ? 5.619 -5.613 -2.490 1.00 87.00 388 GLN A CA 1
ATOM 3095 C C . GLN A 1 388 ? 6.369 -4.525 -1.755 1.00 87.00 388 GLN A C 1
ATOM 3097 O O . GLN A 1 388 ? 6.971 -3.636 -2.360 1.00 87.00 388 GLN A O 1
ATOM 3102 N N . ILE A 1 389 ? 6.368 -4.634 -0.430 1.00 89.25 389 ILE A N 1
ATOM 3103 C CA . ILE A 1 389 ? 7.148 -3.742 0.412 1.00 89.25 389 ILE A CA 1
ATOM 3104 C C . ILE A 1 389 ? 7.916 -4.502 1.482 1.00 89.25 389 ILE A C 1
ATOM 3106 O O . ILE A 1 389 ? 7.410 -5.431 2.122 1.00 89.25 389 ILE A O 1
ATOM 3110 N N . TYR A 1 390 ? 9.123 -4.016 1.730 1.00 84.31 390 TYR A N 1
ATOM 3111 C CA . TYR A 1 390 ? 9.779 -4.183 3.009 1.00 84.31 390 TYR A CA 1
ATOM 3112 C C . TYR A 1 390 ? 9.463 -2.960 3.882 1.00 84.31 390 TYR A C 1
ATOM 3114 O O . TYR A 1 390 ? 9.663 -1.819 3.458 1.00 84.31 390 TYR A O 1
ATOM 3122 N N . PHE A 1 391 ? 8.966 -3.196 5.095 1.00 87.88 391 PHE A N 1
ATOM 3123 C CA . PHE A 1 391 ? 8.592 -2.151 6.045 1.00 87.88 391 PHE A CA 1
ATOM 3124 C C . PHE A 1 391 ? 8.956 -2.572 7.471 1.00 87.88 391 PHE A C 1
ATOM 3126 O O . PHE A 1 391 ? 8.440 -3.579 7.962 1.00 87.88 391 PHE A O 1
ATOM 3133 N N . ASP A 1 392 ? 9.811 -1.789 8.134 1.00 84.44 392 ASP A N 1
ATOM 3134 C CA . ASP A 1 392 ? 10.155 -2.002 9.543 1.00 84.44 392 ASP A CA 1
ATOM 3135 C C . ASP A 1 392 ? 9.055 -1.435 10.452 1.00 84.44 392 ASP A C 1
ATOM 3137 O O . ASP A 1 392 ? 9.081 -0.280 10.888 1.00 84.44 392 ASP A O 1
ATOM 3141 N N . TYR A 1 393 ? 8.055 -2.276 10.724 1.00 89.06 393 TYR A N 1
ATOM 3142 C CA . TYR A 1 393 ? 6.923 -1.923 11.575 1.00 89.06 393 TYR A CA 1
ATOM 3143 C C . TYR A 1 393 ? 7.352 -1.560 13.004 1.00 89.06 393 TYR A C 1
ATOM 3145 O O . TYR A 1 393 ? 6.798 -0.622 13.583 1.00 89.06 393 TYR A O 1
ATOM 3153 N N . LEU A 1 394 ? 8.316 -2.282 13.588 1.00 86.44 394 LEU A N 1
ATOM 3154 C CA . LEU A 1 394 ? 8.757 -2.018 14.958 1.00 86.44 394 LEU A CA 1
ATOM 3155 C C . LEU A 1 394 ? 9.497 -0.686 15.018 1.00 86.44 394 LEU A C 1
ATOM 3157 O O . LEU A 1 394 ? 9.107 0.180 15.802 1.00 86.44 394 LEU A O 1
ATOM 3161 N N . GLY A 1 395 ? 10.509 -0.512 14.163 1.00 81.44 395 GLY A N 1
ATOM 3162 C CA . GLY A 1 395 ? 11.323 0.694 14.097 1.00 81.44 395 GLY A CA 1
ATOM 3163 C C . GLY A 1 395 ? 10.477 1.944 13.888 1.00 81.44 395 GLY A C 1
ATOM 3164 O O . GLY A 1 395 ? 10.612 2.909 14.641 1.00 81.44 395 GLY A O 1
ATOM 3165 N N . PHE A 1 396 ? 9.510 1.886 12.967 1.00 86.69 396 PHE A N 1
ATOM 3166 C CA . PHE A 1 396 ? 8.579 2.987 12.725 1.00 86.69 396 PHE A CA 1
ATOM 3167 C C . PHE A 1 396 ? 7.766 3.372 13.973 1.00 86.69 396 PHE A C 1
ATOM 3169 O O . PHE A 1 396 ? 7.608 4.555 14.274 1.00 86.69 396 PHE A O 1
ATOM 3176 N N . ASN A 1 397 ? 7.265 2.389 14.728 1.00 86.56 397 ASN A N 1
ATOM 3177 C CA . ASN A 1 397 ? 6.421 2.639 15.900 1.00 86.56 397 ASN A CA 1
ATOM 3178 C C . ASN A 1 397 ? 7.204 3.082 17.146 1.00 86.56 397 ASN A C 1
ATOM 3180 O O . ASN A 1 397 ? 6.630 3.743 18.012 1.00 86.56 397 ASN A O 1
ATOM 3184 N N . VAL A 1 398 ? 8.495 2.748 17.249 1.00 79.19 398 VAL A N 1
ATOM 3185 C CA . VAL A 1 398 ? 9.361 3.183 18.364 1.00 79.19 398 VAL A CA 1
ATOM 3186 C C . VAL A 1 398 ? 10.192 4.429 18.036 1.00 79.19 398 VAL A C 1
ATOM 3188 O O . VAL A 1 398 ? 10.974 4.876 18.871 1.00 79.19 398 VAL A O 1
ATOM 3191 N N . GLY A 1 399 ? 10.016 5.010 16.844 1.00 75.56 399 GLY A N 1
ATOM 3192 C CA . GLY A 1 399 ? 10.743 6.203 16.404 1.00 75.56 399 GLY A CA 1
ATOM 3193 C C . GLY A 1 399 ? 12.206 5.945 16.025 1.00 75.56 399 GLY A C 1
ATOM 3194 O O . GLY A 1 399 ? 13.013 6.872 16.065 1.00 75.56 399 GLY A O 1
ATOM 3195 N N . ALA A 1 400 ? 12.552 4.701 15.681 1.00 69.31 400 ALA A N 1
ATOM 3196 C CA . ALA A 1 400 ? 13.835 4.347 15.079 1.00 69.31 400 ALA A CA 1
ATOM 3197 C C . ALA A 1 400 ? 13.824 4.615 13.557 1.00 69.31 400 ALA A C 1
ATOM 3199 O O . ALA A 1 400 ? 12.887 5.208 13.023 1.00 69.31 400 ALA A O 1
ATOM 3200 N N . ALA A 1 401 ? 14.893 4.225 12.852 1.00 63.12 401 ALA A N 1
ATOM 3201 C CA . ALA A 1 401 ? 15.061 4.505 11.425 1.00 63.12 401 ALA A CA 1
ATOM 3202 C C . ALA A 1 401 ? 13.857 4.040 10.572 1.00 63.12 401 ALA A C 1
ATOM 3204 O O . ALA A 1 401 ? 13.406 2.903 10.661 1.00 63.12 401 ALA A O 1
ATOM 3205 N N . GLU A 1 402 ? 13.351 4.939 9.721 1.00 66.69 402 GLU A N 1
ATOM 3206 C CA . GLU A 1 402 ? 12.170 4.736 8.871 1.00 66.69 402 GLU A CA 1
ATOM 3207 C C . GLU A 1 402 ? 12.522 3.890 7.622 1.00 66.69 402 GLU A C 1
ATOM 3209 O O . GLU A 1 402 ? 12.776 4.437 6.540 1.00 66.69 402 GLU A O 1
ATOM 3214 N N . MET A 1 403 ? 12.563 2.554 7.739 1.00 73.50 403 MET A N 1
ATOM 3215 C CA . MET A 1 403 ? 12.790 1.687 6.572 1.00 73.50 403 MET A CA 1
ATOM 3216 C C . MET A 1 403 ? 11.480 1.364 5.840 1.00 73.50 403 MET A C 1
ATOM 3218 O O . MET A 1 403 ? 10.592 0.690 6.360 1.00 73.50 403 MET A O 1
ATOM 3222 N N . TYR A 1 404 ? 11.399 1.823 4.591 1.00 85.19 404 TYR A N 1
ATOM 3223 C CA . TYR A 1 404 ? 10.345 1.505 3.630 1.00 85.19 404 TYR A CA 1
ATOM 3224 C C . TYR A 1 404 ? 10.987 1.356 2.253 1.00 85.19 404 TYR A C 1
ATOM 3226 O O . TYR A 1 404 ? 11.576 2.316 1.745 1.00 85.19 404 TYR A O 1
ATOM 3234 N N . LEU A 1 405 ? 10.890 0.161 1.676 1.00 83.62 405 LEU A N 1
ATOM 3235 C CA . LEU A 1 405 ? 11.434 -0.174 0.364 1.00 83.62 405 LEU A CA 1
ATOM 3236 C C . LEU A 1 405 ? 10.348 -0.850 -0.470 1.00 83.62 405 LEU A C 1
ATOM 3238 O O . LEU A 1 405 ? 9.794 -1.866 -0.060 1.00 83.62 405 LEU A O 1
ATOM 3242 N N . GLU A 1 406 ? 10.067 -0.284 -1.638 1.00 85.62 406 GLU A N 1
ATOM 3243 C CA . GLU A 1 406 ? 9.181 -0.880 -2.637 1.00 85.62 406 GLU A CA 1
ATOM 3244 C C . GLU A 1 406 ? 9.958 -1.890 -3.480 1.00 85.62 406 GLU A C 1
ATOM 3246 O O . GLU A 1 406 ? 11.084 -1.625 -3.906 1.00 85.62 406 GLU A O 1
ATOM 3251 N N . ILE A 1 407 ? 9.348 -3.047 -3.713 1.00 83.38 407 ILE A N 1
ATOM 3252 C CA . ILE A 1 407 ? 9.939 -4.183 -4.413 1.00 83.38 407 ILE A CA 1
ATOM 3253 C C . ILE A 1 407 ? 9.001 -4.567 -5.572 1.00 83.38 407 ILE A C 1
ATOM 3255 O O . ILE A 1 407 ? 7.783 -4.647 -5.371 1.00 83.38 407 ILE A O 1
ATOM 3259 N N . PRO A 1 408 ? 9.534 -4.806 -6.786 1.00 86.69 408 PRO A N 1
ATOM 3260 C CA . PRO A 1 408 ? 8.737 -5.316 -7.897 1.00 86.69 408 PRO A CA 1
ATOM 3261 C C . PRO A 1 408 ? 8.129 -6.691 -7.611 1.00 86.69 408 PRO A C 1
ATOM 3263 O O . PRO A 1 408 ? 8.801 -7.572 -7.074 1.00 86.69 408 PRO A O 1
ATOM 3266 N N . ASP A 1 409 ? 6.888 -6.898 -8.054 1.00 89.12 409 ASP A N 1
ATOM 3267 C CA . ASP A 1 409 ? 6.215 -8.195 -8.016 1.00 89.12 409 ASP A CA 1
ATOM 3268 C C . ASP A 1 409 ? 5.891 -8.686 -9.439 1.00 89.12 409 ASP A C 1
ATOM 3270 O O . ASP A 1 409 ? 4.869 -8.314 -10.033 1.00 89.12 409 ASP A O 1
ATOM 3274 N N . PRO A 1 410 ? 6.735 -9.559 -10.015 1.00 89.62 410 PRO A N 1
ATOM 3275 C CA . PRO A 1 410 ? 6.537 -10.050 -11.373 1.00 89.62 410 PRO A CA 1
ATOM 3276 C C . PRO A 1 410 ? 5.259 -10.882 -11.567 1.00 89.62 410 PRO A C 1
ATOM 3278 O O . PRO A 1 410 ? 4.849 -11.103 -12.711 1.00 89.62 410 PRO A O 1
ATOM 3281 N N . SER A 1 411 ? 4.583 -11.306 -10.492 1.00 90.94 411 SER A N 1
ATOM 3282 C CA . SER A 1 411 ? 3.333 -12.079 -10.552 1.00 90.94 411 SER A CA 1
ATOM 3283 C C . SER A 1 411 ? 2.211 -11.344 -11.296 1.00 90.94 411 SER A C 1
ATOM 3285 O O . SER A 1 411 ? 1.319 -11.975 -11.873 1.00 90.94 411 SER A O 1
ATOM 3287 N N . PHE A 1 412 ? 2.263 -10.010 -11.318 1.00 95.38 412 PHE A N 1
ATOM 3288 C CA . PHE A 1 412 ? 1.272 -9.161 -11.981 1.00 95.38 412 PHE A CA 1
ATOM 3289 C C . PHE A 1 412 ? 1.489 -9.019 -13.495 1.00 95.38 412 PHE A C 1
ATOM 3291 O O . PHE A 1 412 ? 0.584 -8.551 -14.187 1.00 95.38 412 PHE A O 1
ATOM 3298 N N . ALA A 1 413 ? 2.625 -9.470 -14.045 1.00 93.94 413 ALA A N 1
ATOM 3299 C CA . ALA A 1 413 ? 2.859 -9.447 -15.492 1.00 93.94 413 ALA A CA 1
ATOM 3300 C C . ALA A 1 413 ? 1.820 -10.291 -16.251 1.00 93.94 413 ALA A C 1
ATOM 3302 O O . ALA A 1 413 ? 1.218 -9.821 -17.217 1.00 93.94 413 ALA A O 1
ATOM 3303 N N . GLN A 1 414 ? 1.549 -11.508 -15.764 1.00 92.94 414 GLN A N 1
ATOM 3304 C CA . GLN A 1 414 ? 0.513 -12.377 -16.330 1.00 92.94 414 GLN A CA 1
ATOM 3305 C C . GLN A 1 414 ? -0.879 -11.757 -16.158 1.00 92.94 414 GLN A C 1
ATOM 3307 O O . GLN A 1 414 ? -1.659 -11.731 -17.103 1.00 92.94 414 GLN A O 1
ATOM 3312 N N . THR A 1 415 ? -1.163 -11.167 -14.994 1.00 95.31 415 THR A N 1
ATOM 3313 C CA . THR A 1 415 ? -2.440 -10.488 -14.739 1.00 95.31 415 THR A CA 1
ATOM 3314 C C . THR A 1 415 ? -2.710 -9.384 -15.752 1.00 95.31 415 THR A C 1
ATOM 3316 O O . THR A 1 415 ? -3.828 -9.285 -16.247 1.00 95.31 415 THR A O 1
ATOM 3319 N N . TYR A 1 416 ? -1.702 -8.575 -16.093 1.00 94.50 416 TYR A N 1
ATOM 3320 C CA . TYR A 1 416 ? -1.846 -7.533 -17.108 1.00 94.50 416 TYR A CA 1
ATOM 3321 C C . TYR A 1 416 ? -2.249 -8.118 -18.471 1.00 94.50 416 TYR A C 1
ATOM 3323 O O . TYR A 1 416 ? -3.089 -7.540 -19.160 1.00 94.50 416 TYR A O 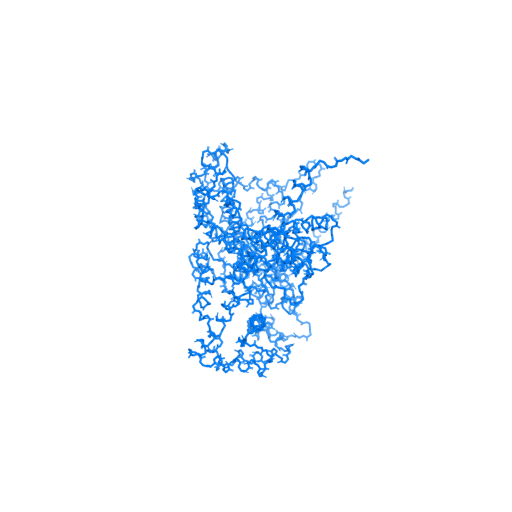1
ATOM 3331 N N . ALA A 1 417 ? -1.704 -9.280 -18.855 1.00 91.25 417 ALA A N 1
ATOM 3332 C CA . ALA A 1 417 ? -2.137 -9.982 -20.064 1.00 91.25 417 ALA A CA 1
ATOM 3333 C C . ALA A 1 417 ? -3.591 -10.464 -19.959 1.00 91.25 417 ALA A C 1
ATOM 3335 O O . ALA A 1 417 ? -4.378 -10.203 -20.870 1.00 91.25 417 ALA A O 1
ATOM 3336 N N . ASP A 1 418 ? -3.942 -11.122 -18.853 1.00 92.38 418 ASP A N 1
ATOM 3337 C CA . ASP A 1 418 ? -5.233 -11.792 -18.667 1.00 92.38 418 ASP A CA 1
ATOM 3338 C C . ASP A 1 418 ? -6.408 -10.806 -18.692 1.00 92.38 418 ASP A C 1
ATOM 3340 O O . ASP A 1 418 ? -7.450 -11.067 -19.295 1.00 92.38 418 ASP A O 1
ATOM 3344 N N . ILE A 1 419 ? -6.241 -9.638 -18.066 1.00 92.44 419 ILE A N 1
ATOM 3345 C CA . ILE A 1 419 ? -7.318 -8.646 -17.964 1.00 92.44 419 ILE A CA 1
ATOM 3346 C C . ILE A 1 419 ? -7.482 -7.820 -19.240 1.00 92.44 419 ILE A C 1
ATOM 3348 O O . ILE A 1 419 ? -8.491 -7.136 -19.402 1.00 92.44 419 ILE A O 1
ATOM 3352 N N . MET A 1 420 ? -6.515 -7.841 -20.163 1.00 88.25 420 MET A N 1
ATOM 3353 C CA . MET A 1 420 ? -6.507 -6.855 -21.239 1.00 88.25 420 MET A CA 1
ATOM 3354 C C . MET A 1 420 ? -7.620 -7.040 -22.260 1.00 88.25 420 MET A C 1
ATOM 3356 O O . MET A 1 420 ? -8.246 -6.061 -22.664 1.00 88.25 420 MET A O 1
ATOM 3360 N N . GLN A 1 421 ? -7.934 -8.282 -22.622 1.00 84.94 421 GLN A N 1
ATOM 3361 C CA . GLN A 1 421 ? -9.065 -8.552 -23.507 1.00 84.94 421 GLN A CA 1
ATOM 3362 C C . GLN A 1 421 ? -10.389 -8.091 -22.877 1.00 84.94 421 GLN A C 1
ATOM 3364 O O . GLN A 1 421 ? -11.215 -7.481 -23.555 1.00 84.94 421 GLN A O 1
ATOM 3369 N N . GLU A 1 422 ? -10.560 -8.336 -21.573 1.00 88.62 422 GLU A N 1
ATOM 3370 C CA . GLU A 1 422 ? -11.738 -7.935 -20.795 1.00 88.62 422 GLU A CA 1
ATOM 3371 C C . GLU A 1 422 ? -11.946 -6.408 -20.834 1.00 88.62 422 GLU A C 1
ATOM 3373 O O . GLU A 1 422 ? -13.061 -5.929 -21.039 1.00 88.62 422 GLU A O 1
ATOM 3378 N N . LEU A 1 423 ? -10.862 -5.645 -20.672 1.00 88.25 423 LEU A N 1
ATOM 3379 C CA . LEU A 1 423 ? -10.880 -4.184 -20.559 1.00 88.25 423 LEU A CA 1
ATOM 3380 C C . LEU A 1 423 ? -10.993 -3.488 -21.920 1.00 88.25 423 LEU A C 1
ATOM 3382 O O . LEU A 1 423 ? -11.780 -2.554 -22.073 1.00 88.25 423 LEU A O 1
ATOM 3386 N N . VAL A 1 424 ? -10.266 -3.971 -22.935 1.00 83.88 424 VAL A N 1
ATOM 3387 C CA . VAL A 1 424 ? -10.409 -3.487 -24.320 1.00 83.88 424 VAL A CA 1
ATOM 3388 C C . VAL A 1 424 ? -11.833 -3.734 -24.815 1.00 83.88 424 VAL A C 1
ATOM 3390 O O . VAL A 1 424 ? -12.433 -2.838 -25.402 1.00 83.88 424 VAL A O 1
ATOM 3393 N N . GLY A 1 425 ? -12.418 -4.897 -24.503 1.00 84.06 425 GLY A N 1
ATOM 3394 C CA . GLY A 1 425 ? -13.795 -5.234 -24.873 1.00 84.06 425 GLY A CA 1
ATOM 3395 C C . GLY A 1 425 ? -14.861 -4.298 -24.290 1.00 84.06 425 GLY A C 1
ATOM 3396 O O . GLY A 1 425 ? -15.944 -4.187 -24.859 1.00 84.06 425 GLY A O 1
ATOM 3397 N N . ARG A 1 426 ? -14.564 -3.591 -23.190 1.00 86.19 426 ARG A N 1
ATOM 3398 C CA . ARG A 1 426 ? -15.442 -2.559 -22.607 1.00 86.19 426 ARG A CA 1
ATOM 3399 C C . ARG A 1 426 ? -15.172 -1.147 -23.122 1.00 86.19 426 ARG A C 1
ATOM 3401 O O . ARG A 1 426 ? -15.945 -0.231 -22.835 1.00 86.19 426 ARG A O 1
ATOM 3408 N N . SER A 1 427 ? -14.079 -0.930 -23.846 1.00 82.94 427 SER A N 1
ATOM 3409 C CA . SER A 1 427 ? -13.710 0.401 -24.312 1.00 82.94 427 SER A CA 1
ATOM 3410 C C . SER A 1 427 ? -14.497 0.805 -25.550 1.00 82.94 427 SER A C 1
ATOM 3412 O O . SER A 1 427 ? -14.574 0.072 -26.531 1.00 82.94 427 SER A O 1
ATOM 3414 N N . LYS A 1 428 ? -15.029 2.030 -25.535 1.00 78.62 428 LYS A N 1
ATOM 3415 C CA . LYS A 1 428 ? -15.649 2.661 -26.714 1.00 78.62 428 LYS A CA 1
ATOM 3416 C C . LYS A 1 428 ? -14.678 3.524 -27.515 1.00 78.62 428 LYS A C 1
ATOM 3418 O O . LYS A 1 428 ? -15.031 4.014 -28.581 1.00 78.62 428 LYS A O 1
ATOM 3423 N N . TRP A 1 429 ? -13.485 3.751 -26.971 1.00 75.12 429 TRP A N 1
ATOM 3424 C CA . TRP A 1 429 ? -12.497 4.676 -27.521 1.00 75.12 429 TRP A CA 1
ATOM 3425 C C . TRP A 1 429 ? -11.268 3.948 -28.057 1.00 75.12 429 TRP A C 1
ATOM 3427 O O . TRP A 1 429 ? -10.682 4.380 -29.044 1.00 75.12 429 TRP A O 1
ATOM 3437 N N . ASP A 1 430 ? -10.885 2.849 -27.417 1.00 75.06 430 ASP A N 1
ATOM 3438 C CA . ASP A 1 430 ? -9.715 2.046 -27.760 1.00 75.06 430 ASP A CA 1
ATOM 3439 C C . ASP A 1 430 ? -10.186 0.732 -28.408 1.00 75.06 430 ASP A C 1
ATOM 3441 O O . ASP A 1 430 ? -10.128 -0.332 -27.796 1.00 75.06 430 ASP A O 1
ATOM 3445 N N . THR A 1 431 ? -10.730 0.836 -29.625 1.00 75.06 431 THR A N 1
ATOM 3446 C CA . THR A 1 431 ? -11.313 -0.272 -30.399 1.00 75.06 431 THR A CA 1
ATOM 3447 C C . THR A 1 431 ? -10.302 -0.903 -31.365 1.00 75.06 431 THR A C 1
ATOM 3449 O O . THR A 1 431 ? -9.341 -0.260 -31.790 1.00 75.06 431 THR A O 1
ATOM 3452 N N . ALA A 1 432 ? -10.517 -2.175 -31.719 1.00 70.88 432 ALA A N 1
ATOM 3453 C CA . ALA A 1 432 ? -9.570 -2.984 -32.499 1.00 70.88 432 ALA A CA 1
ATOM 3454 C C . ALA A 1 432 ? -9.384 -2.541 -33.966 1.00 70.88 432 ALA A C 1
ATOM 3456 O O . ALA A 1 432 ? -8.423 -2.944 -34.611 1.00 70.88 432 ALA A O 1
ATOM 3457 N N . ASP A 1 433 ? -10.289 -1.724 -34.504 1.00 75.56 433 ASP A N 1
ATOM 3458 C CA . ASP A 1 433 ? -10.214 -1.153 -35.854 1.00 75.56 433 ASP A CA 1
ATOM 3459 C C . ASP A 1 433 ? -9.250 0.043 -35.953 1.00 75.56 433 ASP A C 1
ATOM 3461 O O . ASP A 1 433 ? -8.915 0.488 -37.053 1.00 75.56 433 ASP A O 1
ATOM 3465 N N . ARG A 1 434 ? -8.778 0.577 -34.820 1.00 79.12 434 ARG A N 1
ATOM 3466 C CA . ARG A 1 434 ? -7.846 1.708 -34.803 1.00 79.12 434 ARG A CA 1
ATOM 3467 C C . ARG A 1 434 ? -6.408 1.227 -34.961 1.00 79.12 434 ARG A C 1
ATOM 3469 O O . ARG A 1 434 ? -5.944 0.368 -34.220 1.00 79.12 434 ARG A O 1
ATOM 3476 N N . ALA A 1 435 ? -5.658 1.889 -35.844 1.00 77.00 435 ALA A N 1
ATOM 3477 C CA . ALA A 1 435 ? -4.227 1.627 -36.013 1.00 77.00 435 ALA A CA 1
ATOM 3478 C C . ALA A 1 435 ? -3.397 1.926 -34.748 1.00 77.00 435 ALA A C 1
ATOM 3480 O O . ALA A 1 435 ? -2.343 1.332 -34.540 1.00 77.00 435 ALA A O 1
ATOM 3481 N N . TYR A 1 436 ? -3.881 2.839 -33.902 1.00 82.56 436 TYR A N 1
ATOM 3482 C CA . TYR A 1 436 ? -3.288 3.187 -32.616 1.00 82.56 436 TYR A CA 1
ATOM 3483 C C . TYR A 1 436 ? -4.376 3.260 -31.543 1.00 82.56 436 TYR A C 1
ATOM 3485 O O . TYR A 1 436 ? -5.396 3.933 -31.727 1.00 82.56 436 TYR A O 1
ATOM 3493 N N . THR A 1 437 ? -4.117 2.628 -30.401 1.00 82.75 437 THR A N 1
ATOM 3494 C CA . THR A 1 437 ? -4.907 2.773 -29.173 1.00 82.75 437 THR A CA 1
ATOM 3495 C C . THR A 1 437 ? -3.976 2.976 -27.986 1.00 82.75 437 THR A C 1
ATOM 3497 O O . THR A 1 437 ? -2.825 2.526 -27.999 1.00 82.75 437 THR A O 1
ATOM 3500 N N . MET A 1 438 ? -4.468 3.632 -26.932 1.00 82.31 438 MET A N 1
ATOM 3501 C CA . MET A 1 438 ? -3.664 3.806 -25.719 1.00 82.31 438 MET A CA 1
ATOM 3502 C C . MET A 1 438 ? -3.394 2.467 -25.025 1.00 82.31 438 MET A C 1
ATOM 3504 O O . MET A 1 438 ? -2.323 2.289 -24.447 1.00 82.31 438 MET A O 1
ATOM 3508 N N . TYR A 1 439 ? -4.322 1.508 -25.126 1.00 86.31 439 TYR A N 1
ATOM 3509 C CA . TYR A 1 439 ? -4.110 0.158 -24.602 1.00 86.31 439 TYR A CA 1
ATOM 3510 C C . TYR A 1 439 ? -3.030 -0.601 -25.369 1.00 86.31 439 TYR A C 1
ATOM 3512 O O . TYR A 1 439 ? -2.155 -1.165 -24.724 1.00 86.31 439 TYR A O 1
ATOM 3520 N N . ALA A 1 440 ? -3.021 -0.566 -26.707 1.00 86.12 440 ALA A N 1
ATOM 3521 C CA . ALA A 1 440 ? -1.988 -1.240 -27.497 1.00 86.12 440 ALA A CA 1
ATOM 3522 C C . ALA A 1 440 ? -0.588 -0.698 -27.194 1.00 86.12 440 ALA A C 1
ATOM 3524 O O . ALA A 1 440 ? 0.324 -1.464 -26.889 1.00 86.12 440 ALA A O 1
ATOM 3525 N N . ALA A 1 441 ? -0.432 0.628 -27.188 1.00 87.25 441 ALA A N 1
ATOM 3526 C CA . ALA A 1 441 ? 0.845 1.256 -26.864 1.00 87.25 441 ALA A CA 1
ATOM 3527 C C . ALA A 1 441 ? 1.282 0.979 -25.413 1.00 87.25 441 ALA A C 1
ATOM 3529 O O . ALA A 1 441 ? 2.448 0.681 -25.156 1.00 87.25 441 ALA A O 1
ATOM 3530 N N . GLY A 1 442 ? 0.347 1.045 -24.458 1.00 88.62 442 GLY A N 1
ATOM 3531 C CA . GLY A 1 442 ? 0.609 0.719 -23.055 1.00 88.62 442 GLY A CA 1
ATOM 3532 C C . GLY A 1 442 ? 1.040 -0.735 -22.856 1.00 88.62 442 GLY A C 1
ATOM 3533 O O . GLY A 1 442 ? 1.986 -0.991 -22.112 1.00 88.62 442 GLY A O 1
ATOM 3534 N N . TYR A 1 443 ? 0.394 -1.667 -23.559 1.00 90.44 443 TYR A N 1
ATOM 3535 C CA . TYR A 1 443 ? 0.696 -3.096 -23.527 1.00 90.44 443 TYR A CA 1
ATOM 3536 C C . TYR A 1 443 ? 2.097 -3.398 -24.055 1.00 90.44 443 TYR A C 1
ATOM 3538 O O . TYR A 1 443 ? 2.865 -4.096 -23.397 1.00 90.44 443 TYR A O 1
ATOM 3546 N N . GLU A 1 444 ? 2.457 -2.837 -25.212 1.00 90.19 444 GLU A N 1
ATOM 3547 C CA . GLU A 1 444 ? 3.780 -3.039 -25.809 1.00 90.19 444 GLU A CA 1
ATOM 3548 C C . GLU A 1 444 ? 4.901 -2.487 -24.926 1.00 90.19 444 GLU A C 1
ATOM 3550 O O . GLU A 1 444 ? 5.897 -3.177 -24.697 1.00 90.19 444 GLU A O 1
ATOM 3555 N N . ASN A 1 445 ? 4.717 -1.291 -24.361 1.00 88.75 445 ASN A N 1
ATOM 3556 C CA . ASN A 1 445 ? 5.682 -0.710 -23.429 1.00 88.75 445 ASN A CA 1
ATOM 3557 C C . ASN A 1 445 ? 5.826 -1.561 -22.161 1.00 88.75 445 ASN A C 1
ATOM 3559 O O . ASN A 1 445 ? 6.944 -1.875 -21.753 1.00 88.75 445 ASN A O 1
ATOM 3563 N N . PHE A 1 446 ? 4.703 -1.975 -21.566 1.00 92.00 446 PHE A N 1
ATOM 3564 C CA . PHE A 1 446 ? 4.703 -2.789 -20.354 1.00 92.00 446 PHE A CA 1
ATOM 3565 C C . PHE A 1 446 ? 5.385 -4.141 -20.575 1.00 92.00 446 PHE A C 1
ATOM 3567 O O . PHE A 1 446 ? 6.278 -4.502 -19.814 1.00 92.00 446 PHE A O 1
ATOM 3574 N N . PHE A 1 447 ? 5.033 -4.878 -21.632 1.00 93.81 447 PHE A N 1
ATOM 3575 C CA . PHE A 1 447 ? 5.659 -6.177 -21.880 1.00 93.81 447 PHE A CA 1
ATOM 3576 C C . PHE A 1 447 ? 7.113 -6.064 -22.326 1.00 93.81 447 PHE A C 1
ATOM 3578 O O . PHE A 1 447 ? 7.898 -6.949 -22.004 1.00 93.81 447 PHE A O 1
ATOM 3585 N N . THR A 1 448 ? 7.512 -4.964 -22.967 1.00 91.62 448 THR A N 1
ATOM 3586 C CA . THR A 1 448 ? 8.938 -4.679 -23.179 1.00 91.62 448 THR A CA 1
ATOM 3587 C C . THR A 1 448 ? 9.669 -4.549 -21.839 1.00 91.62 448 THR A C 1
ATOM 3589 O O . THR A 1 448 ? 10.713 -5.172 -21.659 1.00 91.62 448 THR A O 1
ATOM 3592 N N . ASP A 1 449 ? 9.106 -3.827 -20.861 1.00 89.44 449 ASP A N 1
ATOM 3593 C CA . ASP A 1 449 ? 9.675 -3.739 -19.507 1.00 89.44 449 ASP A CA 1
ATOM 3594 C C . ASP A 1 449 ? 9.708 -5.098 -18.788 1.00 89.44 449 ASP A C 1
ATOM 3596 O O . ASP A 1 449 ? 10.683 -5.393 -18.096 1.00 89.44 449 ASP A O 1
ATOM 3600 N N . VAL A 1 450 ? 8.678 -5.933 -18.964 1.00 92.19 450 VAL A N 1
ATOM 3601 C CA . VAL A 1 450 ? 8.611 -7.300 -18.413 1.00 92.19 450 VAL A CA 1
ATOM 3602 C C . VAL A 1 450 ? 9.700 -8.197 -19.001 1.00 92.19 450 VAL A C 1
ATOM 3604 O O . VAL A 1 450 ? 10.403 -8.876 -18.254 1.00 92.19 450 VAL A O 1
ATOM 3607 N N . ILE A 1 451 ? 9.872 -8.188 -20.326 1.00 94.06 451 ILE A N 1
ATOM 3608 C CA . ILE A 1 451 ? 10.902 -8.976 -21.017 1.00 94.06 451 ILE A CA 1
ATOM 3609 C C . ILE A 1 451 ? 12.285 -8.579 -20.505 1.00 94.06 451 ILE A C 1
ATOM 3611 O O . ILE A 1 451 ? 13.063 -9.446 -20.108 1.00 94.06 451 ILE A O 1
ATOM 3615 N N . LEU A 1 452 ? 12.569 -7.273 -20.458 1.00 86.88 452 LEU A N 1
ATOM 3616 C CA . LEU A 1 452 ? 13.836 -6.761 -19.944 1.00 86.88 452 LEU A CA 1
ATOM 3617 C C . LEU A 1 452 ? 14.037 -7.157 -18.480 1.00 86.88 452 LEU A C 1
ATOM 3619 O O . LEU A 1 452 ? 15.102 -7.651 -18.133 1.00 86.88 452 LEU A O 1
ATOM 3623 N N . TYR A 1 453 ? 13.016 -7.012 -17.633 1.00 86.12 453 TYR A N 1
ATOM 3624 C CA . TYR A 1 453 ? 13.091 -7.388 -16.222 1.00 86.12 453 TYR A CA 1
ATOM 3625 C C . TYR A 1 453 ? 13.469 -8.860 -16.023 1.00 86.12 453 TYR A C 1
ATOM 3627 O O . TYR A 1 453 ? 14.443 -9.139 -15.331 1.00 86.12 453 TYR A O 1
ATOM 3635 N N . PHE A 1 454 ? 12.764 -9.803 -16.652 1.00 87.50 454 PHE A N 1
ATOM 3636 C CA . PHE A 1 454 ? 13.090 -11.225 -16.498 1.00 87.50 454 PHE A CA 1
ATOM 3637 C C . PHE A 1 454 ? 14.435 -11.592 -17.119 1.00 87.50 454 PHE A C 1
ATOM 3639 O O . PHE A 1 454 ? 15.159 -12.418 -16.566 1.00 87.50 454 PHE A O 1
ATOM 3646 N N . TYR A 1 455 ? 14.805 -10.940 -18.223 1.00 86.00 455 TYR A N 1
ATOM 3647 C CA . TYR A 1 455 ? 16.115 -11.129 -18.828 1.00 86.00 455 TYR A CA 1
ATOM 3648 C C . TYR A 1 455 ? 17.235 -10.714 -17.856 1.00 86.00 455 TYR A C 1
ATOM 3650 O O . TYR A 1 455 ? 18.195 -11.464 -17.681 1.00 86.00 455 TYR A O 1
ATOM 3658 N N . ARG A 1 456 ? 17.082 -9.578 -17.154 1.00 78.38 456 ARG A N 1
ATOM 3659 C CA . ARG A 1 456 ? 18.020 -9.127 -16.104 1.00 78.38 456 ARG A CA 1
ATOM 3660 C C . ARG A 1 456 ? 18.173 -10.111 -14.957 1.00 78.38 456 ARG A C 1
ATOM 3662 O O . ARG A 1 456 ? 19.263 -10.272 -14.419 1.00 78.38 456 ARG A O 1
ATOM 3669 N N . LEU A 1 457 ? 17.072 -10.752 -14.575 1.00 76.12 457 LEU A N 1
ATOM 3670 C CA . LEU A 1 457 ? 17.060 -11.763 -13.523 1.00 76.12 457 LEU A CA 1
ATOM 3671 C C . LEU A 1 457 ? 17.694 -13.094 -13.954 1.00 76.12 457 LEU A C 1
ATOM 3673 O O . LEU A 1 457 ? 17.712 -14.023 -13.153 1.00 76.12 457 LEU A O 1
ATOM 3677 N N . GLY A 1 458 ? 18.146 -13.219 -15.208 1.00 77.62 458 GLY A N 1
ATOM 3678 C CA . GLY A 1 458 ? 18.658 -14.473 -15.776 1.00 77.62 458 GLY A CA 1
ATOM 3679 C C . GLY A 1 458 ? 17.579 -15.486 -16.119 1.00 77.62 458 GLY A C 1
ATOM 3680 O O . GLY A 1 458 ? 17.890 -16.546 -16.660 1.00 77.62 458 GLY A O 1
ATOM 3681 N N . MET A 1 459 ? 16.312 -15.145 -15.884 1.00 84.25 459 MET A N 1
ATOM 3682 C CA . MET A 1 459 ? 15.139 -15.945 -16.231 1.00 84.25 459 MET A CA 1
ATOM 3683 C C . MET A 1 459 ? 14.849 -15.806 -17.733 1.00 84.25 459 MET A C 1
ATOM 3685 O O . MET A 1 459 ? 13.804 -15.304 -18.156 1.00 84.25 459 MET A O 1
ATOM 3689 N N . LYS A 1 460 ? 15.834 -16.175 -18.563 1.00 87.00 460 LYS A N 1
ATOM 3690 C CA . LYS A 1 460 ? 15.815 -15.967 -20.018 1.00 87.00 460 LYS A CA 1
ATOM 3691 C C . LYS A 1 460 ? 14.709 -16.766 -20.704 1.00 87.00 460 LYS A C 1
ATOM 3693 O O . LYS A 1 460 ? 14.166 -16.311 -21.701 1.00 87.00 460 LYS A O 1
ATOM 3698 N N . ASP A 1 461 ? 14.347 -17.918 -20.159 1.00 90.88 461 ASP A N 1
ATOM 3699 C CA . ASP A 1 461 ? 13.207 -18.729 -20.586 1.00 90.88 461 ASP A CA 1
ATOM 3700 C C . ASP A 1 461 ? 11.869 -17.997 -20.380 1.00 90.88 461 ASP A C 1
ATOM 3702 O O . ASP A 1 461 ? 11.020 -17.972 -21.274 1.00 90.88 461 ASP A O 1
ATOM 3706 N N . VAL A 1 462 ? 11.702 -17.326 -19.237 1.00 90.88 462 VAL A N 1
ATOM 3707 C CA . VAL A 1 462 ? 10.521 -16.504 -18.945 1.00 90.88 462 VAL A CA 1
ATOM 3708 C C . VAL A 1 462 ? 10.505 -15.243 -19.809 1.00 90.88 462 VAL A C 1
ATOM 3710 O O . VAL A 1 462 ? 9.458 -14.879 -20.351 1.00 90.88 462 VAL A O 1
ATOM 3713 N N . ALA A 1 463 ? 11.657 -14.599 -20.003 1.00 93.62 463 ALA A N 1
ATOM 3714 C CA . ALA A 1 463 ? 11.786 -13.469 -20.918 1.00 93.62 463 ALA A CA 1
ATOM 3715 C C . ALA A 1 463 ? 11.425 -13.863 -22.362 1.00 93.62 463 ALA A C 1
ATOM 3717 O O . ALA A 1 463 ? 10.645 -13.166 -23.009 1.00 93.62 463 ALA A O 1
ATOM 3718 N N . GLU A 1 464 ? 11.904 -15.017 -22.838 1.00 95.94 464 GLU A N 1
ATOM 3719 C CA . GLU A 1 464 ? 11.578 -15.584 -24.153 1.00 95.94 464 GLU A CA 1
ATOM 3720 C C . GLU A 1 464 ? 10.077 -15.880 -24.283 1.00 95.94 464 GLU A C 1
ATOM 3722 O O . GLU A 1 464 ? 9.472 -15.572 -25.314 1.00 95.94 464 GLU A O 1
ATOM 3727 N N . LYS A 1 465 ? 9.441 -16.421 -23.232 1.00 95.19 465 LYS A N 1
ATOM 3728 C CA . LYS A 1 465 ? 7.984 -16.632 -23.193 1.00 95.19 465 LYS A CA 1
ATOM 3729 C C . LYS A 1 465 ? 7.239 -15.321 -23.455 1.00 95.19 465 LYS A C 1
ATOM 3731 O O . LYS A 1 465 ? 6.376 -15.281 -24.333 1.00 95.19 465 LYS A O 1
ATOM 3736 N N . TYR A 1 466 ? 7.563 -14.255 -22.722 1.00 95.25 466 TYR A N 1
ATOM 3737 C CA . TYR A 1 466 ? 6.897 -12.960 -22.897 1.00 95.25 466 TYR A CA 1
ATOM 3738 C C . TYR A 1 466 ? 7.273 -12.266 -24.209 1.00 95.25 466 TYR A C 1
ATOM 3740 O O . TYR A 1 466 ? 6.429 -11.592 -24.797 1.00 95.25 466 TYR A O 1
ATOM 3748 N N . TYR A 1 467 ? 8.488 -12.479 -24.715 1.00 96.19 467 TYR A N 1
ATOM 3749 C CA . TYR A 1 467 ? 8.914 -11.994 -26.024 1.00 96.19 467 TYR A CA 1
ATOM 3750 C C . TYR A 1 467 ? 8.067 -12.591 -27.149 1.00 96.19 467 TYR A C 1
ATOM 3752 O O . TYR A 1 467 ? 7.497 -11.851 -27.950 1.00 96.19 467 TYR A O 1
ATOM 3760 N N . ARG A 1 468 ? 7.890 -13.917 -27.162 1.00 94.69 468 ARG A N 1
ATOM 3761 C CA . ARG A 1 468 ? 7.028 -14.606 -28.138 1.00 94.69 468 ARG A CA 1
ATOM 3762 C C . ARG A 1 468 ? 5.563 -14.221 -27.991 1.00 94.69 468 ARG A C 1
ATOM 3764 O O . ARG A 1 468 ? 4.873 -14.026 -28.994 1.00 94.69 468 ARG A O 1
ATOM 3771 N N . HIS A 1 469 ? 5.095 -14.096 -26.750 1.00 92.62 469 HIS A N 1
ATOM 3772 C CA . HIS A 1 469 ? 3.747 -13.624 -26.447 1.00 92.62 469 HIS A CA 1
ATOM 3773 C C . HIS A 1 469 ? 3.505 -12.239 -27.051 1.00 92.62 469 HIS A C 1
ATOM 3775 O O . HIS A 1 469 ? 2.551 -12.054 -27.800 1.00 92.62 469 HIS A O 1
ATOM 3781 N N . LEU A 1 470 ? 4.409 -11.285 -26.811 1.00 92.62 470 LEU A N 1
ATOM 3782 C CA . LEU A 1 470 ? 4.292 -9.942 -27.366 1.00 92.62 470 LEU A CA 1
ATOM 3783 C C . LEU A 1 470 ? 4.420 -9.942 -28.895 1.00 92.62 470 LEU A C 1
ATOM 3785 O O . LEU A 1 470 ? 3.644 -9.267 -29.569 1.00 92.62 470 LEU A O 1
ATOM 3789 N N . ALA A 1 471 ? 5.341 -10.727 -29.461 1.00 91.56 471 ALA A N 1
ATOM 3790 C CA . ALA A 1 471 ? 5.537 -10.835 -30.907 1.00 91.56 471 ALA A CA 1
ATOM 3791 C C . ALA A 1 471 ? 4.254 -11.258 -31.644 1.00 91.56 471 ALA A C 1
ATOM 3793 O O . ALA A 1 471 ? 3.969 -10.728 -32.719 1.00 91.56 471 ALA A O 1
ATOM 3794 N N . THR A 1 472 ? 3.478 -12.164 -31.042 1.00 89.81 472 THR A N 1
ATOM 3795 C CA . THR A 1 472 ? 2.273 -12.783 -31.626 1.00 89.81 472 THR A CA 1
ATOM 3796 C C . THR A 1 472 ? 0.952 -12.196 -31.120 1.00 89.81 472 THR A C 1
ATOM 3798 O O . THR A 1 472 ? -0.120 -12.636 -31.539 1.00 89.81 472 THR A O 1
ATOM 3801 N N . TRP A 1 473 ? 0.997 -11.196 -30.236 1.00 88.62 473 TRP A N 1
ATOM 3802 C CA . TRP A 1 473 ? -0.198 -10.605 -29.645 1.00 88.62 473 TRP A CA 1
ATOM 3803 C C . TRP A 1 473 ? -1.070 -9.891 -30.692 1.00 88.62 473 TRP A C 1
ATOM 3805 O O . TRP A 1 473 ? -0.641 -8.937 -31.340 1.00 88.62 473 TRP A O 1
ATOM 3815 N N . GLY A 1 474 ? -2.327 -10.325 -30.828 1.00 81.25 474 GLY A N 1
ATOM 3816 C CA . GLY A 1 474 ? -3.250 -9.826 -31.857 1.00 81.25 474 GLY A CA 1
ATOM 3817 C C . GLY A 1 474 ? -3.723 -8.376 -31.680 1.00 81.25 474 GLY A C 1
ATOM 3818 O O . GLY A 1 474 ? -4.222 -7.793 -32.634 1.00 81.25 474 GLY A O 1
ATOM 3819 N N . GLY A 1 475 ? -3.553 -7.781 -30.492 1.00 78.69 475 GLY A N 1
ATOM 3820 C CA . GLY A 1 475 ? -3.895 -6.377 -30.206 1.00 78.69 475 GLY A CA 1
ATOM 3821 C C . GLY A 1 475 ? -2.799 -5.364 -30.564 1.00 78.69 475 GLY A C 1
ATOM 3822 O O . GLY A 1 475 ? -2.820 -4.247 -30.051 1.00 78.69 475 GLY A O 1
ATOM 3823 N N . MET A 1 476 ? -1.823 -5.774 -31.382 1.00 77.25 476 MET A N 1
ATOM 3824 C CA . MET A 1 476 ? -0.613 -5.019 -31.716 1.00 77.25 476 MET A CA 1
ATOM 3825 C C . MET A 1 476 ? -0.864 -3.576 -32.169 1.00 77.25 476 MET A C 1
ATOM 3827 O O . MET A 1 476 ? -1.846 -3.265 -32.844 1.00 77.25 476 MET A O 1
ATOM 3831 N N . ASN A 1 477 ? 0.085 -2.698 -31.847 1.00 75.56 477 ASN A N 1
ATOM 3832 C CA . ASN A 1 477 ? 0.082 -1.322 -32.317 1.00 75.56 477 ASN A CA 1
ATOM 3833 C C . ASN A 1 477 ? 0.499 -1.279 -33.796 1.00 75.56 477 ASN A C 1
ATOM 3835 O O . ASN A 1 477 ? 1.671 -1.445 -34.135 1.00 75.56 477 ASN A O 1
ATOM 3839 N N . LEU A 1 478 ? -0.460 -1.037 -34.690 1.00 78.25 478 LEU A N 1
ATOM 3840 C CA . LEU A 1 478 ? -0.211 -0.978 -36.135 1.00 78.25 478 LEU A CA 1
ATOM 3841 C C . LEU A 1 478 ? 0.496 0.319 -36.566 1.00 78.25 478 LEU A C 1
ATOM 3843 O O . LEU A 1 478 ? 0.902 0.437 -37.719 1.00 78.25 478 LEU A O 1
ATOM 3847 N N . ASN A 1 479 ? 0.655 1.287 -35.657 1.00 81.50 479 ASN A N 1
ATOM 3848 C CA . ASN A 1 479 ? 1.340 2.556 -35.909 1.00 81.50 479 ASN A CA 1
ATOM 3849 C C . ASN A 1 479 ? 2.872 2.490 -35.713 1.00 81.50 479 ASN A C 1
ATOM 3851 O O . ASN A 1 479 ? 3.537 3.522 -35.765 1.00 81.50 479 ASN A O 1
ATOM 3855 N N . ASP A 1 480 ? 3.445 1.307 -35.466 1.00 82.00 480 ASP A N 1
ATOM 3856 C CA . ASP A 1 480 ? 4.896 1.103 -35.359 1.00 82.00 480 ASP A CA 1
ATOM 3857 C C . ASP A 1 480 ? 5.439 0.339 -36.587 1.00 82.00 480 ASP A C 1
ATOM 3859 O O . ASP A 1 480 ? 5.396 -0.896 -36.616 1.00 82.00 480 ASP A O 1
ATOM 3863 N N . PRO A 1 481 ? 5.962 1.037 -37.617 1.00 82.69 481 PRO A N 1
ATOM 3864 C CA . PRO A 1 481 ? 6.448 0.395 -38.841 1.00 82.69 481 PRO A CA 1
ATOM 3865 C C . PRO A 1 481 ? 7.694 -0.475 -38.615 1.00 82.69 481 PRO A C 1
ATOM 3867 O O . PRO A 1 481 ? 7.958 -1.378 -39.407 1.00 82.69 481 PRO A O 1
ATOM 3870 N N . ASP A 1 482 ? 8.444 -0.246 -37.532 1.00 84.25 482 ASP A N 1
ATOM 3871 C CA . ASP A 1 482 ? 9.626 -1.040 -37.185 1.00 84.25 482 ASP A CA 1
ATOM 3872 C C . ASP A 1 482 ? 9.271 -2.342 -36.459 1.00 84.25 482 ASP A C 1
ATOM 3874 O O . ASP A 1 482 ? 10.132 -3.210 -36.289 1.00 84.25 482 ASP A O 1
ATOM 3878 N N . ARG A 1 483 ? 8.015 -2.516 -36.032 1.00 87.00 483 ARG A N 1
ATOM 3879 C CA . ARG A 1 483 ? 7.585 -3.660 -35.224 1.00 87.00 483 ARG A CA 1
ATOM 3880 C C . ARG A 1 483 ? 7.945 -5.021 -35.839 1.00 87.00 483 ARG A C 1
ATOM 3882 O O . ARG A 1 483 ? 8.517 -5.835 -35.112 1.00 87.00 483 ARG A O 1
ATOM 3889 N N . PRO A 1 484 ? 7.707 -5.301 -37.139 1.00 86.69 484 PRO A N 1
ATOM 3890 C CA . PRO A 1 484 ? 8.094 -6.583 -37.730 1.00 86.69 484 PRO A CA 1
ATOM 3891 C C . PRO A 1 484 ? 9.597 -6.856 -37.612 1.00 86.69 484 PRO A C 1
ATOM 3893 O O . PRO A 1 484 ? 9.992 -7.977 -37.315 1.00 86.69 484 PRO A O 1
ATOM 3896 N N . ARG A 1 485 ? 10.431 -5.818 -37.766 1.00 87.12 485 ARG A N 1
ATOM 3897 C CA . ARG A 1 485 ? 11.890 -5.913 -37.627 1.00 87.12 485 ARG A CA 1
ATOM 3898 C C . ARG A 1 485 ? 12.319 -6.117 -36.172 1.00 87.12 485 ARG A C 1
ATOM 3900 O O . ARG A 1 485 ? 13.261 -6.858 -35.912 1.00 87.12 485 ARG A O 1
ATOM 3907 N N . LYS A 1 486 ? 11.632 -5.481 -35.213 1.00 87.31 486 LYS A N 1
ATOM 3908 C CA . LYS A 1 486 ? 11.891 -5.649 -33.769 1.00 87.31 486 LYS A CA 1
ATOM 3909 C C . LYS A 1 486 ? 11.667 -7.093 -33.313 1.00 87.31 486 LYS A C 1
ATOM 3911 O O . LYS A 1 486 ? 12.415 -7.588 -32.476 1.00 87.31 486 LYS A O 1
ATOM 3916 N N . PHE A 1 487 ? 10.663 -7.768 -33.871 1.00 90.81 487 PHE A N 1
ATOM 3917 C CA . PHE A 1 487 ? 10.298 -9.135 -33.487 1.00 90.81 487 PHE A CA 1
ATOM 3918 C C . PHE A 1 487 ? 10.820 -10.228 -34.440 1.00 90.81 487 PHE A C 1
ATOM 3920 O O . PHE A 1 487 ? 10.455 -11.391 -34.292 1.00 90.81 487 PHE A O 1
ATOM 3927 N N . SER A 1 488 ? 11.677 -9.881 -35.409 1.00 91.56 488 SER A N 1
ATOM 3928 C CA . SER A 1 488 ? 12.303 -10.840 -36.337 1.00 91.56 488 SER A CA 1
ATOM 3929 C C . SER A 1 488 ? 13.710 -11.281 -35.922 1.00 91.56 488 SER A C 1
ATOM 3931 O O . SER A 1 488 ? 14.387 -11.958 -36.694 1.00 91.56 488 SER A O 1
ATOM 3933 N N . VAL A 1 489 ? 14.187 -10.845 -34.758 1.00 93.75 489 VAL A N 1
ATOM 3934 C CA . VAL A 1 489 ? 15.539 -11.122 -34.252 1.00 93.75 489 VAL A CA 1
ATOM 3935 C C . VAL A 1 489 ? 15.473 -12.035 -33.021 1.00 93.75 489 VAL A C 1
ATOM 3937 O O . VAL A 1 489 ? 14.424 -12.120 -32.390 1.00 93.75 489 VAL A O 1
ATOM 3940 N N . PRO A 1 490 ? 16.552 -12.739 -32.650 1.00 95.25 490 PRO A N 1
ATOM 3941 C CA . PRO A 1 490 ? 16.623 -13.439 -31.367 1.00 95.25 490 PRO A CA 1
ATOM 3942 C C . PRO A 1 490 ? 16.357 -12.509 -30.171 1.00 95.25 490 PRO A C 1
ATOM 3944 O O . PRO A 1 490 ? 16.656 -11.315 -30.232 1.00 95.25 490 PRO A O 1
ATOM 3947 N N . LEU A 1 491 ? 15.865 -13.061 -29.052 1.00 93.12 491 LEU A N 1
ATOM 3948 C CA . LEU A 1 491 ? 15.620 -12.307 -27.812 1.00 93.12 491 LEU A CA 1
ATOM 3949 C C . LEU A 1 491 ? 16.832 -11.484 -27.372 1.00 93.12 491 LEU A C 1
ATOM 3951 O O . LEU A 1 491 ? 16.664 -10.342 -26.960 1.00 93.12 491 LEU A O 1
ATOM 3955 N N . GLU A 1 492 ? 18.036 -12.051 -27.465 1.00 88.56 492 GLU A N 1
ATOM 3956 C CA . GLU A 1 492 ? 19.276 -11.350 -27.121 1.00 88.56 492 GLU A CA 1
ATOM 3957 C C . GLU A 1 492 ? 19.406 -10.047 -27.914 1.00 88.56 492 GLU A C 1
ATOM 3959 O O . GLU A 1 492 ? 19.530 -8.977 -27.330 1.00 88.56 492 GLU A O 1
ATOM 3964 N N . ASP A 1 493 ? 19.276 -10.115 -29.238 1.00 89.25 493 ASP A N 1
ATOM 3965 C CA . ASP A 1 493 ? 19.396 -8.952 -30.116 1.00 89.25 493 ASP A CA 1
ATOM 3966 C C . ASP A 1 493 ? 18.269 -7.939 -29.876 1.00 89.25 493 ASP A C 1
ATOM 3968 O O . ASP A 1 493 ? 18.500 -6.728 -29.921 1.00 89.25 493 ASP A O 1
ATOM 3972 N N . PHE A 1 494 ? 17.056 -8.415 -29.570 1.00 91.44 494 PHE A N 1
ATOM 3973 C CA . PHE A 1 494 ? 15.955 -7.548 -29.155 1.00 91.44 494 PHE A CA 1
ATOM 3974 C C . PHE A 1 494 ? 16.303 -6.792 -27.868 1.00 91.44 494 PHE A C 1
ATOM 3976 O O . PHE A 1 494 ? 16.189 -5.567 -27.832 1.00 91.44 494 PHE A O 1
ATOM 3983 N N . VAL A 1 495 ? 16.759 -7.498 -26.830 1.00 87.44 495 VAL A N 1
ATOM 3984 C CA . VAL A 1 495 ? 17.146 -6.910 -25.542 1.00 87.44 495 VAL A CA 1
ATOM 3985 C C . VAL A 1 495 ? 18.286 -5.917 -25.733 1.00 87.44 495 VAL A C 1
ATOM 3987 O O . VAL A 1 495 ? 18.169 -4.782 -25.277 1.00 87.44 495 VAL A O 1
ATOM 3990 N N . GLN A 1 496 ? 19.336 -6.283 -26.470 1.00 80.88 496 GLN A N 1
ATOM 3991 C CA . GLN A 1 496 ? 20.453 -5.386 -26.761 1.00 80.88 496 GLN A CA 1
ATOM 3992 C C . GLN A 1 496 ? 19.993 -4.131 -27.511 1.00 80.88 496 GLN A C 1
ATOM 3994 O O . GLN A 1 496 ? 20.435 -3.035 -27.182 1.00 80.88 496 GLN A O 1
ATOM 3999 N N . ALA A 1 497 ? 19.066 -4.244 -28.467 1.00 84.56 497 ALA A N 1
ATOM 4000 C CA . ALA A 1 497 ? 18.515 -3.083 -29.164 1.00 84.56 497 ALA A CA 1
ATOM 4001 C C . ALA A 1 497 ? 17.706 -2.163 -28.230 1.00 84.56 497 ALA A C 1
ATOM 4003 O O . ALA A 1 497 ? 17.869 -0.942 -28.288 1.00 84.56 497 ALA A O 1
ATOM 4004 N N . GLN A 1 498 ? 16.872 -2.728 -27.347 1.00 84.62 498 GLN A N 1
ATOM 4005 C CA . GLN A 1 498 ? 16.110 -1.953 -26.359 1.00 84.62 498 GLN A CA 1
ATOM 4006 C C . GLN A 1 498 ? 17.027 -1.280 -25.332 1.00 84.62 498 GLN A C 1
ATOM 4008 O O . GLN A 1 498 ? 16.838 -0.110 -24.997 1.00 84.62 498 GLN A O 1
ATOM 4013 N N . LEU A 1 499 ? 18.040 -2.000 -24.844 1.00 74.12 499 LEU A N 1
ATOM 4014 C CA . LEU A 1 499 ? 19.030 -1.468 -23.916 1.00 74.12 499 LEU A CA 1
ATOM 4015 C C . LEU A 1 499 ? 19.891 -0.403 -24.583 1.00 74.12 499 LEU A C 1
ATOM 4017 O O . LEU A 1 499 ? 20.101 0.637 -23.980 1.00 74.12 499 LEU A O 1
ATOM 4021 N N . ALA A 1 500 ? 20.336 -0.595 -25.824 1.00 72.12 500 ALA A N 1
ATOM 4022 C CA . ALA A 1 500 ? 21.116 0.404 -26.545 1.00 72.12 500 ALA A CA 1
ATOM 4023 C C . ALA A 1 500 ? 20.338 1.713 -26.727 1.00 72.12 500 ALA A C 1
ATOM 4025 O O . ALA A 1 500 ? 20.917 2.782 -26.550 1.00 72.12 500 ALA A O 1
ATOM 4026 N N . ASP A 1 501 ? 19.039 1.650 -27.034 1.00 70.19 501 ASP A N 1
ATOM 4027 C CA . ASP A 1 501 ? 18.208 2.851 -27.146 1.00 70.19 501 ASP A CA 1
ATOM 4028 C C . ASP A 1 501 ? 18.021 3.551 -25.789 1.00 70.19 501 ASP A C 1
ATOM 4030 O O . ASP A 1 501 ? 18.238 4.758 -25.676 1.00 70.19 501 ASP A O 1
ATOM 4034 N N . ARG A 1 502 ? 17.729 2.783 -24.730 1.00 67.12 502 ARG A N 1
ATOM 4035 C CA . ARG A 1 502 ? 17.539 3.295 -23.361 1.00 67.12 502 ARG A CA 1
ATOM 4036 C C . ARG A 1 502 ? 18.826 3.846 -22.746 1.00 67.12 502 ARG A C 1
ATOM 4038 O O . ARG A 1 502 ? 18.820 4.910 -22.131 1.00 67.12 502 ARG A O 1
ATOM 4045 N N . GLN A 1 503 ? 19.936 3.142 -22.928 1.00 62.00 503 GLN A N 1
ATOM 4046 C CA . GLN A 1 503 ? 21.229 3.468 -22.338 1.00 62.00 503 GLN A CA 1
ATOM 4047 C C . GLN A 1 503 ? 21.933 4.614 -23.061 1.00 62.00 503 GLN A C 1
ATOM 4049 O O . GLN A 1 503 ? 22.874 5.141 -22.489 1.00 62.00 503 GLN A O 1
ATOM 4054 N N . ARG A 1 504 ? 21.489 5.081 -24.243 1.00 62.78 504 ARG A N 1
ATOM 4055 C CA . ARG A 1 504 ? 21.999 6.340 -24.842 1.00 62.78 504 ARG A CA 1
ATOM 4056 C C . ARG A 1 504 ? 21.997 7.509 -23.856 1.00 62.78 504 ARG A C 1
ATOM 4058 O O . ARG A 1 504 ? 22.796 8.428 -24.004 1.00 62.78 504 ARG A O 1
ATOM 4065 N N . SER A 1 505 ? 21.098 7.470 -22.872 1.00 64.00 505 SER A N 1
ATOM 4066 C CA . SER A 1 505 ? 21.151 8.316 -21.689 1.00 64.00 505 SER A CA 1
ATOM 4067 C C . SER A 1 505 ? 22.070 7.694 -20.627 1.00 64.00 505 SER A C 1
ATOM 4069 O O . SER A 1 505 ? 21.720 6.655 -20.055 1.00 64.00 505 SER A O 1
ATOM 4071 N N . PRO A 1 506 ? 23.191 8.345 -20.273 1.00 66.44 506 PRO A N 1
ATOM 4072 C CA . PRO A 1 506 ? 24.105 7.832 -19.255 1.00 66.44 506 PRO A CA 1
ATOM 4073 C C . PRO A 1 506 ? 23.436 7.618 -17.881 1.00 66.44 506 PRO A C 1
ATOM 4075 O O . PRO A 1 506 ? 23.764 6.676 -17.164 1.00 66.44 506 PRO A O 1
ATOM 4078 N N . ASN A 1 507 ? 22.422 8.424 -17.543 1.00 66.44 507 ASN A N 1
ATOM 4079 C CA . ASN A 1 507 ? 21.640 8.258 -16.312 1.00 66.44 507 ASN A CA 1
ATOM 4080 C C . ASN A 1 507 ? 20.859 6.935 -16.286 1.00 66.44 507 ASN A C 1
ATOM 4082 O O . ASN A 1 507 ? 20.736 6.316 -15.234 1.00 66.44 507 ASN A O 1
ATOM 4086 N N . VAL A 1 508 ? 20.358 6.479 -17.438 1.00 69.50 508 VAL A N 1
ATOM 4087 C CA . VAL A 1 508 ? 19.609 5.219 -17.533 1.00 69.50 508 VAL A CA 1
ATOM 4088 C C . VAL A 1 508 ? 20.541 4.026 -17.332 1.00 69.50 508 VAL A C 1
ATOM 4090 O O . VAL A 1 508 ? 20.175 3.087 -16.632 1.00 69.50 508 VAL A O 1
ATOM 4093 N N . ALA A 1 509 ? 21.765 4.082 -17.865 1.00 71.81 509 ALA A N 1
ATOM 4094 C CA . ALA A 1 509 ? 22.775 3.052 -17.625 1.00 71.81 509 ALA A CA 1
ATOM 4095 C C . ALA A 1 509 ? 23.162 2.952 -16.135 1.00 71.81 509 ALA A C 1
ATOM 4097 O O . ALA A 1 509 ? 23.268 1.848 -15.601 1.00 71.81 509 ALA A O 1
ATOM 4098 N N . VAL A 1 510 ? 23.301 4.089 -15.438 1.00 77.06 510 VAL A N 1
ATOM 4099 C CA . VAL A 1 510 ? 23.524 4.116 -13.979 1.00 77.06 510 VAL A CA 1
ATOM 4100 C C . VAL A 1 510 ? 22.367 3.495 -13.211 1.00 77.06 510 VAL A C 1
ATOM 4102 O O . VAL A 1 510 ? 22.593 2.650 -12.339 1.00 77.06 510 VAL A O 1
ATOM 4105 N N . SER A 1 511 ? 21.133 3.876 -13.543 1.00 76.44 511 SER A N 1
ATOM 4106 C CA . SER A 1 511 ? 19.944 3.301 -12.914 1.00 76.44 511 SER A CA 1
ATOM 4107 C C . SER A 1 511 ? 19.849 1.793 -13.134 1.00 76.44 511 SER A C 1
ATOM 4109 O O . SER A 1 511 ? 19.505 1.076 -12.204 1.00 76.44 511 SER A O 1
ATOM 4111 N N . GLU A 1 512 ? 20.205 1.303 -14.320 1.00 78.00 512 GLU A N 1
ATOM 4112 C CA . GLU A 1 512 ? 20.152 -0.117 -14.669 1.00 78.00 512 GLU A CA 1
ATOM 4113 C C . GLU A 1 512 ? 21.126 -0.966 -13.833 1.00 78.00 512 GLU A C 1
ATOM 4115 O O . GLU A 1 512 ? 20.733 -1.982 -13.249 1.00 78.00 512 GLU A O 1
ATOM 4120 N N . VAL A 1 513 ? 22.387 -0.530 -13.729 1.00 85.56 513 VAL A N 1
ATOM 4121 C CA . VAL A 1 513 ? 23.407 -1.212 -12.913 1.00 85.56 513 VAL A CA 1
ATOM 4122 C C . VAL A 1 513 ? 23.020 -1.165 -11.436 1.00 85.56 513 VAL A C 1
ATOM 4124 O O . VAL A 1 513 ? 23.026 -2.193 -10.762 1.00 85.56 513 VAL A O 1
ATOM 4127 N N . THR A 1 514 ? 22.627 0.010 -10.941 1.00 85.75 514 THR A N 1
ATOM 4128 C CA . THR A 1 514 ? 22.257 0.201 -9.530 1.00 85.75 514 THR A CA 1
ATOM 4129 C C . THR A 1 514 ? 21.028 -0.625 -9.153 1.00 85.75 514 THR A C 1
ATOM 4131 O O . THR A 1 514 ? 21.032 -1.281 -8.115 1.00 85.75 514 THR A O 1
ATOM 4134 N N . ALA A 1 515 ? 19.990 -0.646 -9.996 1.00 80.88 515 ALA A N 1
ATOM 4135 C CA . ALA A 1 515 ? 18.781 -1.429 -9.750 1.00 80.88 515 ALA A CA 1
ATOM 4136 C C . ALA A 1 515 ? 19.073 -2.935 -9.717 1.00 80.88 515 ALA A C 1
ATOM 4138 O O . ALA A 1 515 ? 18.551 -3.632 -8.850 1.00 80.88 515 ALA A O 1
ATOM 4139 N N . SER A 1 516 ? 19.942 -3.419 -10.610 1.00 87.75 516 SER A N 1
ATOM 4140 C CA . SER A 1 516 ? 20.356 -4.828 -10.638 1.00 87.75 516 SER A CA 1
ATOM 4141 C C . SER A 1 516 ? 21.171 -5.203 -9.394 1.00 87.75 516 SER A C 1
ATOM 4143 O O . SER A 1 516 ? 20.952 -6.252 -8.802 1.00 87.75 516 SER A O 1
ATOM 4145 N N . LEU A 1 517 ? 22.056 -4.320 -8.917 1.00 92.38 517 LEU A N 1
ATOM 4146 C CA . LEU A 1 517 ? 22.779 -4.535 -7.657 1.00 92.38 517 LEU A CA 1
ATOM 4147 C C . LEU A 1 517 ? 21.831 -4.564 -6.447 1.00 92.38 517 LEU A C 1
ATOM 4149 O O . LEU A 1 517 ? 21.898 -5.484 -5.638 1.00 92.38 517 LEU A O 1
ATOM 4153 N N . ILE A 1 518 ? 20.906 -3.602 -6.338 1.00 88.31 518 ILE A N 1
ATOM 4154 C CA . ILE A 1 518 ? 19.908 -3.575 -5.252 1.00 88.31 518 ILE A CA 1
ATOM 4155 C C . ILE A 1 518 ? 19.033 -4.832 -5.287 1.00 88.31 518 ILE A C 1
ATOM 4157 O O . ILE A 1 518 ? 18.761 -5.422 -4.239 1.00 88.31 518 ILE A O 1
ATOM 4161 N N . GLY A 1 519 ? 18.604 -5.265 -6.474 1.00 84.44 519 GLY A N 1
ATOM 4162 C CA . GLY A 1 519 ? 17.826 -6.487 -6.627 1.00 84.44 519 GLY A CA 1
ATOM 4163 C C . GLY A 1 519 ? 18.623 -7.739 -6.250 1.00 84.44 519 GLY A C 1
ATOM 4164 O O . GLY A 1 519 ? 18.067 -8.611 -5.584 1.00 84.44 519 GLY A O 1
ATOM 4165 N N . ALA A 1 520 ? 19.921 -7.804 -6.569 1.00 90.12 520 ALA A N 1
ATOM 4166 C CA . ALA A 1 520 ? 20.803 -8.873 -6.101 1.00 90.12 520 ALA A CA 1
ATOM 4167 C C . ALA A 1 520 ? 20.871 -8.907 -4.566 1.00 90.12 520 ALA A C 1
ATOM 4169 O O . ALA A 1 520 ? 20.673 -9.952 -3.953 1.00 90.12 520 ALA A O 1
ATOM 4170 N N . PHE A 1 521 ? 21.091 -7.763 -3.917 1.00 91.38 521 PHE A N 1
ATOM 4171 C CA . PHE A 1 521 ? 21.202 -7.705 -2.455 1.00 91.38 521 PHE A CA 1
ATOM 4172 C C . PHE A 1 521 ? 19.872 -7.984 -1.751 1.00 91.38 521 PHE A C 1
ATOM 4174 O O . PHE A 1 521 ? 19.850 -8.591 -0.684 1.00 91.38 521 PHE A O 1
ATOM 4181 N N . THR A 1 522 ? 18.754 -7.613 -2.376 1.00 85.50 522 THR A N 1
ATOM 4182 C CA . THR A 1 522 ? 17.414 -7.982 -1.903 1.00 85.50 522 THR A CA 1
ATOM 4183 C C . THR A 1 522 ? 17.186 -9.493 -2.011 1.00 85.50 522 THR A C 1
ATOM 4185 O O . THR A 1 522 ? 16.563 -10.074 -1.128 1.00 85.50 522 THR A O 1
ATOM 4188 N N . ALA A 1 523 ? 17.738 -10.163 -3.028 1.00 84.62 523 ALA A N 1
ATOM 4189 C CA . ALA A 1 523 ? 17.666 -11.621 -3.144 1.00 84.62 523 ALA A CA 1
ATOM 4190 C C . ALA A 1 523 ? 18.370 -12.341 -1.975 1.00 84.62 523 ALA A C 1
ATOM 4192 O O . ALA A 1 523 ? 17.896 -13.386 -1.533 1.00 84.62 523 ALA A O 1
ATOM 4193 N N . LEU A 1 524 ? 19.423 -11.748 -1.392 1.00 88.94 524 LEU A N 1
ATOM 4194 C CA . LEU A 1 524 ? 20.064 -12.280 -0.179 1.00 88.94 524 LEU A CA 1
ATOM 4195 C C . LEU A 1 524 ? 19.114 -12.292 1.030 1.00 88.94 524 LEU A C 1
ATOM 4197 O O . LEU A 1 524 ? 19.172 -13.224 1.828 1.00 88.94 524 LEU A O 1
ATOM 4201 N N . LEU A 1 525 ? 18.206 -11.311 1.152 1.00 82.31 525 LEU A N 1
ATOM 4202 C CA . LEU A 1 525 ? 17.163 -11.320 2.194 1.00 82.31 525 LEU A CA 1
ATOM 4203 C C . LEU A 1 525 ? 16.185 -12.483 2.010 1.00 82.31 525 LEU A C 1
ATOM 4205 O O . LEU A 1 525 ? 15.722 -13.058 2.991 1.00 82.31 525 LEU A O 1
ATOM 4209 N N . ALA A 1 526 ? 15.871 -12.821 0.759 1.00 76.62 526 ALA A N 1
ATOM 4210 C CA . ALA A 1 526 ? 14.958 -13.907 0.414 1.00 76.62 526 ALA A CA 1
ATOM 4211 C C . ALA A 1 526 ? 15.628 -15.297 0.419 1.00 76.62 526 ALA A C 1
ATOM 4213 O O . ALA A 1 526 ? 14.954 -16.297 0.172 1.00 76.62 526 ALA A O 1
ATOM 4214 N N . GLY A 1 527 ? 16.943 -15.376 0.673 1.00 81.81 527 GLY A N 1
ATOM 4215 C CA . GLY A 1 527 ? 17.716 -16.616 0.553 1.00 81.81 527 GLY A CA 1
ATOM 4216 C C . GLY A 1 527 ? 17.811 -17.139 -0.886 1.00 81.81 527 GLY A C 1
ATOM 4217 O O . GLY A 1 527 ? 17.925 -18.345 -1.097 1.00 81.81 527 GLY A O 1
ATOM 4218 N N . ASP A 1 528 ? 17.718 -16.246 -1.875 1.00 83.69 528 ASP A N 1
ATOM 4219 C CA . ASP A 1 528 ? 17.701 -16.578 -3.297 1.00 83.69 528 ASP A CA 1
ATOM 4220 C C . ASP A 1 528 ? 19.084 -16.365 -3.948 1.00 83.69 528 ASP A C 1
ATOM 4222 O O . ASP A 1 528 ? 19.362 -15.379 -4.638 1.00 83.69 528 ASP A O 1
ATOM 4226 N N . ASP A 1 529 ? 19.966 -17.338 -3.720 1.00 86.94 529 ASP A N 1
ATOM 4227 C CA . ASP A 1 529 ? 21.341 -17.371 -4.231 1.00 86.94 529 ASP A CA 1
ATOM 4228 C C . ASP A 1 529 ? 21.443 -17.309 -5.764 1.00 86.94 529 ASP A C 1
ATOM 4230 O O . ASP A 1 529 ? 22.404 -16.768 -6.316 1.00 86.94 529 ASP A O 1
ATOM 4234 N N . GLU A 1 530 ? 20.496 -17.926 -6.470 1.00 85.56 530 GLU A N 1
ATOM 4235 C CA . GLU A 1 530 ? 20.502 -17.971 -7.932 1.00 85.56 530 GLU A CA 1
ATOM 4236 C C . GLU A 1 530 ? 20.186 -16.588 -8.504 1.00 85.56 530 GLU A C 1
ATOM 4238 O O . GLU A 1 530 ? 20.910 -16.097 -9.375 1.00 85.56 530 GLU A O 1
ATOM 4243 N N . GLN A 1 531 ? 19.157 -15.927 -7.965 1.00 83.94 531 GLN A N 1
ATOM 4244 C CA . GLN A 1 531 ? 18.801 -14.573 -8.368 1.00 83.94 531 GLN A CA 1
ATOM 4245 C C . GLN A 1 531 ? 19.901 -13.574 -7.995 1.00 83.94 531 GLN A C 1
ATOM 4247 O O . GLN A 1 531 ? 20.200 -12.685 -8.796 1.00 83.94 531 GLN A O 1
ATOM 4252 N N . PHE A 1 532 ? 20.538 -13.737 -6.828 1.00 90.56 532 PHE A N 1
ATOM 4253 C CA . PHE A 1 532 ? 21.707 -12.945 -6.448 1.00 90.56 532 PHE A CA 1
ATOM 4254 C C . PHE A 1 532 ? 22.809 -13.038 -7.513 1.00 90.56 532 PHE A C 1
ATOM 4256 O O . PHE A 1 532 ? 23.231 -12.010 -8.046 1.00 90.56 532 PHE A O 1
ATOM 4263 N N . ARG A 1 533 ? 23.238 -14.258 -7.876 1.00 90.94 533 ARG A N 1
ATOM 4264 C CA . ARG A 1 533 ? 24.306 -14.462 -8.874 1.00 90.94 533 ARG A CA 1
ATOM 4265 C C . ARG A 1 533 ? 23.926 -13.878 -10.228 1.00 90.94 533 ARG A C 1
ATOM 4267 O O . ARG A 1 533 ? 24.702 -13.116 -10.796 1.00 90.94 533 ARG A O 1
ATOM 4274 N N . SER A 1 534 ? 22.715 -14.156 -10.708 1.00 86.62 534 SER A N 1
ATOM 4275 C CA . SER A 1 534 ? 22.299 -13.664 -12.018 1.00 86.62 534 SER A CA 1
ATOM 4276 C C . SER A 1 534 ? 22.242 -12.139 -12.096 1.00 86.62 534 SER A C 1
ATOM 4278 O O . SER A 1 534 ? 22.619 -11.563 -13.116 1.00 86.62 534 SER A O 1
ATOM 4280 N N . GLN A 1 535 ? 21.751 -11.472 -11.052 1.00 89.19 535 GLN A N 1
ATOM 4281 C CA . GLN A 1 535 ? 21.676 -10.014 -11.054 1.00 89.19 535 GLN A CA 1
ATOM 4282 C C . GLN A 1 535 ? 23.053 -9.365 -10.894 1.00 89.19 535 GLN A C 1
ATOM 4284 O O . GLN A 1 535 ? 23.308 -8.337 -11.523 1.00 89.19 535 GLN A O 1
ATOM 4289 N N . MET A 1 536 ? 23.959 -9.978 -10.124 1.00 93.19 536 MET A N 1
ATOM 4290 C CA . MET A 1 536 ? 25.364 -9.564 -10.072 1.00 93.19 536 MET A CA 1
ATOM 4291 C C . MET A 1 536 ? 26.032 -9.685 -11.448 1.00 93.19 536 MET A C 1
ATOM 4293 O O . MET A 1 536 ? 26.684 -8.739 -11.893 1.00 93.19 536 MET A O 1
ATOM 4297 N N . ASP A 1 537 ? 25.816 -10.799 -12.153 1.00 90.38 537 ASP A N 1
ATOM 4298 C CA . ASP A 1 537 ? 26.361 -11.030 -13.494 1.00 90.38 537 ASP A CA 1
ATOM 4299 C C . ASP A 1 537 ? 25.803 -10.031 -14.514 1.00 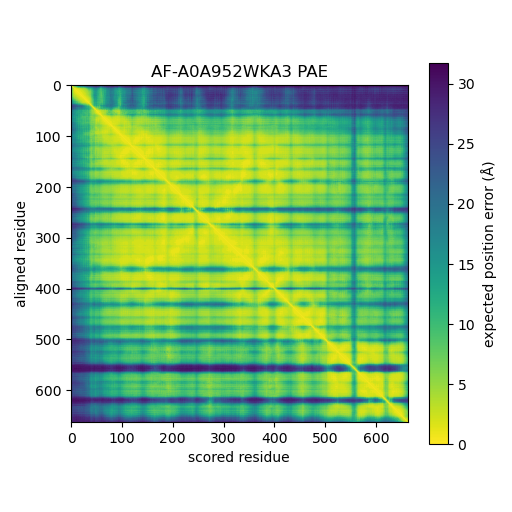90.38 537 ASP A C 1
ATOM 4301 O O . ASP A 1 537 ? 26.558 -9.461 -15.307 1.00 90.38 537 ASP A O 1
ATOM 4305 N N . TYR A 1 538 ? 24.494 -9.770 -14.485 1.00 86.50 538 TYR A N 1
ATOM 4306 C CA . TYR A 1 538 ? 23.874 -8.780 -15.364 1.00 86.50 538 TYR A CA 1
ATOM 4307 C C . TYR A 1 538 ? 24.373 -7.358 -15.071 1.00 86.50 538 TYR A C 1
ATOM 4309 O O . TYR A 1 538 ? 24.671 -6.600 -16.001 1.00 86.50 538 TYR A O 1
ATOM 4317 N N . ALA A 1 539 ? 24.506 -6.990 -13.792 1.00 89.81 539 ALA A N 1
ATOM 4318 C CA . ALA A 1 539 ? 25.053 -5.698 -13.389 1.00 89.81 539 ALA A CA 1
ATOM 4319 C C . ALA A 1 539 ? 26.491 -5.524 -13.898 1.00 89.81 539 ALA A C 1
ATOM 4321 O O . ALA A 1 539 ? 26.816 -4.473 -14.451 1.00 89.81 539 ALA A O 1
ATOM 4322 N N . ALA A 1 540 ? 27.323 -6.565 -13.783 1.00 91.12 540 ALA A N 1
ATOM 4323 C CA . ALA A 1 540 ? 28.694 -6.563 -14.283 1.00 91.12 540 ALA A CA 1
ATOM 4324 C C . ALA A 1 540 ? 28.751 -6.412 -15.812 1.00 91.12 540 ALA A C 1
ATOM 4326 O O . ALA A 1 540 ? 29.534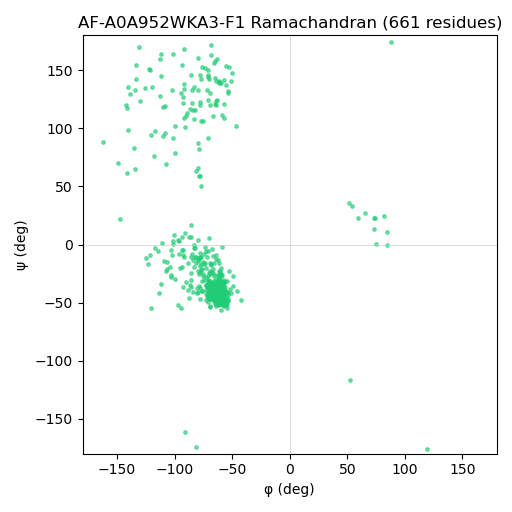 -5.614 -16.329 1.00 91.12 540 ALA A O 1
ATOM 4327 N N . GLN A 1 541 ? 27.896 -7.131 -16.546 1.00 84.75 541 GLN A N 1
ATOM 4328 C CA . GLN A 1 541 ? 27.813 -7.041 -18.008 1.00 84.75 541 GLN A CA 1
ATOM 4329 C C . GLN A 1 541 ? 27.351 -5.655 -18.472 1.00 84.75 541 GLN A C 1
ATOM 4331 O O . GLN A 1 541 ? 27.959 -5.068 -19.368 1.00 84.75 541 GLN A O 1
ATOM 4336 N N . SER A 1 542 ? 26.313 -5.106 -17.836 1.00 81.81 542 SER A N 1
ATOM 4337 C CA . SER A 1 542 ? 25.780 -3.773 -18.145 1.00 81.81 542 SER A CA 1
ATOM 4338 C C . SER A 1 542 ? 26.794 -2.672 -17.842 1.00 81.81 542 SER A C 1
ATOM 4340 O O . SER A 1 542 ? 26.984 -1.755 -18.643 1.00 81.81 542 SER A O 1
ATOM 4342 N N . HIS A 1 543 ? 27.496 -2.791 -16.713 1.00 87.62 543 HIS A N 1
ATOM 4343 C CA . HIS A 1 543 ? 28.595 -1.905 -16.340 1.00 87.62 543 HIS A CA 1
ATOM 4344 C C . HIS A 1 543 ? 29.726 -1.954 -17.373 1.00 87.62 543 HIS A C 1
ATOM 4346 O O . HIS A 1 543 ? 30.122 -0.917 -17.906 1.00 87.62 543 HIS A O 1
ATOM 4352 N N . ALA A 1 544 ? 30.179 -3.153 -17.749 1.00 86.06 544 ALA A N 1
ATOM 4353 C CA . ALA A 1 544 ? 31.220 -3.331 -18.757 1.00 86.06 544 ALA A CA 1
ATOM 4354 C C . ALA A 1 544 ? 30.808 -2.768 -20.128 1.00 86.06 544 ALA A C 1
ATOM 4356 O O . ALA A 1 544 ? 31.618 -2.134 -20.808 1.00 86.06 544 ALA A O 1
ATOM 4357 N N . TYR A 1 545 ? 29.545 -2.951 -20.528 1.00 78.94 545 TYR A N 1
ATOM 4358 C CA . TYR A 1 545 ? 28.998 -2.379 -21.758 1.00 78.94 545 TYR A CA 1
ATOM 4359 C C . TYR A 1 545 ? 29.027 -0.845 -21.732 1.00 78.94 545 TYR A C 1
ATOM 4361 O O . TYR A 1 545 ? 29.487 -0.225 -22.695 1.00 78.94 545 TYR A O 1
ATOM 4369 N N . PHE A 1 546 ? 28.592 -0.225 -20.630 1.00 78.88 546 PHE A N 1
ATOM 4370 C CA . PHE A 1 546 ? 28.652 1.227 -20.454 1.00 78.88 546 PHE A CA 1
ATOM 4371 C C . PHE A 1 546 ? 30.096 1.741 -20.541 1.00 78.88 546 PHE A C 1
ATOM 4373 O O . PHE A 1 546 ? 30.385 2.662 -21.311 1.00 78.88 546 PHE A O 1
ATOM 4380 N N . MET A 1 547 ? 31.023 1.089 -19.833 1.00 82.56 547 MET A N 1
ATOM 4381 C CA . MET A 1 547 ? 32.445 1.445 -19.847 1.00 82.56 547 MET A CA 1
ATOM 4382 C C . MET A 1 547 ? 33.071 1.310 -21.238 1.00 82.56 547 MET A C 1
ATOM 4384 O O . MET A 1 547 ? 33.920 2.118 -21.603 1.00 82.56 547 MET A O 1
ATOM 4388 N N . LYS A 1 548 ? 32.646 0.325 -22.036 1.00 79.06 548 LYS A N 1
ATOM 4389 C CA . LYS A 1 548 ? 33.155 0.113 -23.397 1.00 79.06 548 LYS A CA 1
ATOM 4390 C C . LYS A 1 548 ? 32.596 1.113 -24.412 1.00 79.06 548 LYS A C 1
ATOM 4392 O O . LYS A 1 548 ? 33.328 1.537 -25.300 1.00 79.06 548 LYS A O 1
ATOM 4397 N N . ASN A 1 549 ? 31.308 1.442 -24.323 1.00 71.00 549 ASN A N 1
ATOM 4398 C CA . ASN A 1 549 ? 30.596 2.126 -25.409 1.00 71.00 549 ASN A CA 1
ATOM 4399 C C . ASN A 1 549 ? 30.288 3.603 -25.132 1.00 71.00 549 ASN A C 1
ATOM 4401 O O . ASN A 1 549 ? 30.032 4.350 -26.076 1.00 71.00 549 ASN A O 1
ATOM 4405 N N . GLN A 1 550 ? 30.277 4.028 -23.866 1.00 67.56 550 GLN A N 1
ATOM 4406 C CA . GLN A 1 550 ? 29.847 5.378 -23.474 1.00 67.56 550 GLN A CA 1
ATOM 4407 C C . GLN A 1 550 ? 30.892 6.168 -22.698 1.00 67.56 550 GLN A C 1
ATOM 4409 O O . GLN A 1 550 ? 30.819 7.398 -22.666 1.00 67.56 550 GLN A O 1
ATOM 4414 N N . ARG A 1 551 ? 31.913 5.507 -22.147 1.00 63.19 551 ARG A N 1
ATOM 4415 C CA . ARG A 1 551 ? 33.079 6.176 -21.561 1.00 63.19 551 ARG A CA 1
ATOM 4416 C C . ARG A 1 551 ? 34.052 6.642 -22.654 1.00 63.19 551 ARG A C 1
ATOM 4418 O O . ARG A 1 551 ? 35.210 6.242 -22.689 1.00 63.19 551 ARG A O 1
ATOM 4425 N N . ASN A 1 552 ? 33.578 7.491 -23.563 1.00 55.41 552 ASN A N 1
ATOM 4426 C CA . ASN A 1 552 ? 34.422 8.114 -24.582 1.00 55.41 552 ASN A CA 1
ATOM 4427 C C . ASN A 1 552 ? 34.958 9.461 -24.074 1.00 55.41 552 ASN A C 1
ATOM 4429 O O . ASN A 1 552 ? 34.207 10.284 -23.539 1.00 55.41 552 ASN A O 1
ATOM 4433 N N . ALA A 1 553 ? 36.260 9.692 -24.263 1.00 49.50 553 ALA A N 1
ATOM 4434 C CA . ALA A 1 553 ? 36.881 10.998 -24.056 1.00 49.50 553 ALA A CA 1
ATOM 4435 C C . ALA A 1 553 ? 36.266 12.031 -25.015 1.00 49.50 553 ALA A C 1
ATOM 4437 O O . ALA A 1 553 ? 35.988 11.731 -26.180 1.00 49.50 553 ALA A O 1
ATOM 4438 N N . SER A 1 554 ? 36.024 13.248 -24.531 1.00 45.44 554 SER A N 1
ATOM 4439 C CA . SER A 1 554 ? 35.603 14.351 -25.393 1.00 45.44 554 SER A CA 1
ATOM 4440 C C . SER A 1 554 ? 36.770 14.771 -26.290 1.00 45.44 554 SER A C 1
ATOM 4442 O O . SER A 1 554 ? 37.903 14.853 -25.830 1.00 45.44 554 SER A O 1
ATOM 4444 N N . ALA A 1 555 ? 36.504 15.134 -27.549 1.00 50.78 555 ALA A N 1
ATOM 4445 C CA . ALA A 1 555 ? 37.521 15.722 -28.432 1.00 50.78 555 ALA A CA 1
ATOM 4446 C C . ALA A 1 555 ? 38.043 17.098 -27.944 1.00 50.78 555 ALA A C 1
ATOM 4448 O O . ALA A 1 555 ? 38.997 17.622 -28.507 1.00 50.78 555 ALA A O 1
ATOM 4449 N N . VAL A 1 556 ? 37.406 17.686 -26.921 1.00 54.31 556 VAL A N 1
ATOM 4450 C CA . VAL A 1 556 ? 37.739 19.004 -26.342 1.00 54.31 556 VAL A CA 1
ATOM 4451 C C . VAL A 1 556 ? 38.409 18.885 -24.964 1.00 54.31 556 VAL A C 1
ATOM 4453 O O . VAL A 1 556 ? 39.127 19.789 -24.560 1.00 54.31 556 VAL A O 1
ATOM 4456 N N . ASP A 1 557 ? 38.200 17.773 -24.256 1.00 47.16 557 ASP A N 1
ATOM 4457 C CA . ASP A 1 557 ? 38.809 17.489 -22.952 1.00 47.16 557 ASP A CA 1
ATOM 4458 C C . ASP A 1 557 ? 39.193 16.004 -22.936 1.00 47.16 557 ASP A C 1
ATOM 4460 O O . ASP A 1 557 ? 38.347 15.120 -22.781 1.00 47.16 557 ASP A O 1
ATOM 4464 N N . THR A 1 558 ? 40.470 15.734 -23.211 1.00 48.88 558 THR A N 1
ATOM 4465 C CA . THR A 1 558 ? 41.040 14.382 -23.266 1.00 48.88 558 THR A CA 1
ATOM 4466 C C . THR A 1 558 ? 41.304 13.796 -21.879 1.00 48.88 558 THR A C 1
ATOM 4468 O O . THR A 1 558 ? 41.564 12.597 -21.788 1.00 48.88 558 THR A O 1
ATOM 4471 N N . ALA A 1 559 ? 41.230 14.612 -20.819 1.00 48.75 559 ALA A N 1
ATOM 4472 C CA . ALA A 1 559 ? 41.372 14.179 -19.432 1.00 48.75 559 ALA A CA 1
ATOM 4473 C C . ALA A 1 559 ? 40.017 13.760 -18.838 1.00 48.75 559 ALA A C 1
ATOM 4475 O O . ALA A 1 559 ? 39.936 12.728 -18.176 1.00 48.75 559 ALA A O 1
ATOM 4476 N N . ASN A 1 560 ? 38.937 14.482 -19.158 1.00 48.94 560 ASN A N 1
ATOM 4477 C CA . ASN A 1 560 ? 37.588 14.149 -18.702 1.00 48.94 560 ASN A CA 1
ATOM 4478 C C . ASN A 1 560 ? 36.784 13.412 -19.782 1.00 48.94 560 ASN A C 1
ATOM 4480 O O . ASN A 1 560 ? 36.200 14.012 -20.694 1.00 48.94 560 ASN A O 1
ATOM 4484 N N . ALA A 1 561 ? 36.661 12.087 -19.637 1.00 50.50 561 ALA A N 1
ATOM 4485 C CA . ALA A 1 561 ? 35.540 11.374 -20.248 1.00 50.50 561 ALA A CA 1
ATOM 4486 C C . ALA A 1 561 ? 34.247 12.064 -19.796 1.00 50.50 561 ALA A C 1
ATOM 4488 O O . ALA A 1 561 ? 34.087 12.370 -18.619 1.00 50.50 561 ALA A O 1
ATOM 4489 N N . ARG A 1 562 ? 33.341 12.360 -20.732 1.00 41.62 562 ARG A N 1
ATOM 4490 C CA . ARG A 1 562 ? 32.264 13.355 -20.562 1.00 41.62 562 ARG A CA 1
ATOM 4491 C C . ARG A 1 562 ? 31.280 13.108 -19.401 1.00 41.62 562 ARG A C 1
ATOM 4493 O O . ARG A 1 562 ? 30.390 13.928 -19.230 1.00 41.62 562 ARG A O 1
ATOM 4500 N N . MET A 1 563 ? 31.404 12.022 -18.638 1.00 50.06 563 MET A N 1
ATOM 4501 C CA . MET A 1 563 ? 30.528 11.620 -17.537 1.00 50.06 563 MET A CA 1
ATOM 4502 C C . MET A 1 563 ? 31.239 10.569 -16.645 1.00 50.06 563 MET A C 1
ATOM 4504 O O . MET A 1 563 ? 31.043 9.373 -16.862 1.00 50.06 563 MET A O 1
ATOM 4508 N N . ASP A 1 564 ? 32.020 10.953 -15.625 1.00 60.78 564 ASP A N 1
ATOM 4509 C CA . ASP A 1 564 ? 32.479 10.018 -14.561 1.00 60.78 564 ASP A CA 1
ATOM 4510 C C . ASP A 1 564 ? 31.335 9.740 -13.556 1.00 60.78 564 ASP A C 1
ATOM 4512 O O . ASP A 1 564 ? 31.436 9.928 -12.348 1.00 60.78 564 ASP A O 1
ATOM 4516 N N . ILE A 1 565 ? 30.165 9.384 -14.092 1.00 67.56 565 ILE A N 1
ATOM 4517 C CA . ILE A 1 565 ? 28.899 9.208 -13.358 1.00 67.56 565 ILE A CA 1
ATOM 4518 C C . ILE A 1 565 ? 28.750 7.814 -12.742 1.00 67.56 565 ILE A C 1
ATOM 4520 O O . ILE A 1 565 ? 27.784 7.548 -12.030 1.00 67.56 565 ILE A O 1
ATOM 4524 N N . MET A 1 566 ? 29.663 6.904 -13.076 1.00 80.00 566 MET A N 1
ATOM 4525 C CA . MET A 1 566 ? 29.662 5.513 -12.647 1.00 80.00 566 MET A CA 1
ATOM 4526 C C . MET A 1 566 ? 31.093 5.102 -12.351 1.00 80.00 566 MET A C 1
ATOM 4528 O O . MET A 1 566 ? 31.994 5.389 -13.135 1.00 80.00 566 MET A O 1
ATOM 4532 N N . GLU A 1 567 ? 31.292 4.404 -11.241 1.00 86.81 567 GLU A N 1
ATOM 4533 C CA . GLU A 1 567 ? 32.615 3.991 -10.801 1.00 86.81 567 GLU A CA 1
ATOM 4534 C C . GLU A 1 567 ? 33.263 3.008 -11.798 1.00 86.81 567 GLU A C 1
ATOM 4536 O O . GLU A 1 567 ? 32.672 1.959 -12.054 1.00 86.81 567 GLU A O 1
ATOM 4541 N N . PRO A 1 568 ? 34.464 3.285 -12.350 1.00 85.50 568 PRO A N 1
ATOM 4542 C CA . PRO A 1 568 ? 35.114 2.409 -13.330 1.00 85.50 568 PRO A CA 1
ATOM 4543 C C . PRO A 1 568 ? 35.459 0.994 -12.856 1.00 85.50 568 PRO A C 1
ATOM 4545 O O . PRO A 1 568 ? 35.476 0.079 -13.679 1.00 85.50 568 PRO A O 1
ATOM 4548 N N . ASP A 1 569 ? 35.756 0.789 -11.569 1.00 89.12 569 ASP A N 1
ATOM 4549 C CA . ASP A 1 569 ? 35.944 -0.561 -11.020 1.00 89.12 569 ASP A CA 1
ATOM 4550 C C . ASP A 1 569 ? 34.598 -1.101 -10.519 1.00 89.12 569 ASP A C 1
ATOM 4552 O O . ASP A 1 569 ? 34.068 -0.649 -9.502 1.00 89.12 569 ASP A O 1
ATOM 4556 N N . PHE A 1 570 ? 34.053 -2.106 -11.212 1.00 92.69 570 PHE A N 1
ATOM 4557 C CA . PHE A 1 570 ? 32.774 -2.715 -10.842 1.00 92.69 570 PHE A CA 1
ATOM 4558 C C . PHE A 1 570 ? 32.759 -3.238 -9.399 1.00 92.69 570 PHE A C 1
ATOM 4560 O O . PHE A 1 570 ? 31.724 -3.167 -8.743 1.00 92.69 570 PHE A O 1
ATOM 4567 N N . ARG A 1 571 ? 33.893 -3.702 -8.855 1.00 93.81 571 ARG A N 1
ATOM 4568 C CA . ARG A 1 571 ? 33.959 -4.161 -7.458 1.00 93.81 571 ARG A CA 1
ATOM 4569 C C . ARG A 1 571 ? 33.741 -3.006 -6.488 1.00 93.81 571 ARG A C 1
ATOM 4571 O O . ARG A 1 571 ? 33.059 -3.181 -5.485 1.00 93.81 571 ARG A O 1
ATOM 4578 N N . ILE A 1 572 ? 34.285 -1.827 -6.796 1.00 93.25 572 ILE A N 1
ATOM 4579 C CA . ILE A 1 572 ? 34.067 -0.612 -6.002 1.00 93.25 572 ILE A CA 1
ATOM 4580 C C . ILE A 1 572 ? 32.619 -0.131 -6.173 1.00 93.25 572 ILE A C 1
ATOM 4582 O O . ILE A 1 572 ? 31.987 0.206 -5.176 1.00 93.25 572 ILE A O 1
ATOM 4586 N N . GLN A 1 573 ? 32.058 -0.172 -7.391 1.00 93.50 573 GLN A N 1
ATOM 4587 C CA . GLN A 1 573 ? 30.646 0.159 -7.642 1.00 93.50 573 GLN A CA 1
ATOM 4588 C C . GLN A 1 573 ? 29.699 -0.746 -6.839 1.00 93.50 573 GLN A C 1
ATOM 4590 O O . GLN A 1 573 ? 28.814 -0.256 -6.132 1.00 93.50 573 GLN A O 1
ATOM 4595 N N . ALA A 1 574 ? 29.887 -2.064 -6.935 1.00 96.19 574 ALA A N 1
ATOM 4596 C CA . ALA A 1 574 ? 29.086 -3.062 -6.240 1.00 96.19 574 ALA A CA 1
ATOM 4597 C C . ALA A 1 574 ? 29.237 -2.930 -4.722 1.00 96.19 574 ALA A C 1
ATOM 4599 O O . ALA A 1 574 ? 28.234 -2.859 -4.017 1.00 96.19 574 ALA A O 1
ATOM 4600 N N . GLY A 1 575 ? 30.471 -2.800 -4.228 1.00 96.12 575 GLY A N 1
ATOM 4601 C CA . GLY A 1 575 ? 30.763 -2.608 -2.811 1.00 96.12 575 GLY A CA 1
ATOM 4602 C C . GLY A 1 575 ? 30.152 -1.331 -2.232 1.00 96.12 575 GLY A C 1
ATOM 4603 O O . GLY A 1 575 ? 29.504 -1.380 -1.190 1.00 96.12 575 GLY A O 1
ATOM 4604 N N . ALA A 1 576 ? 30.280 -0.192 -2.920 1.00 93.25 576 ALA A N 1
ATOM 4605 C CA . ALA A 1 576 ? 29.676 1.071 -2.490 1.00 93.25 576 ALA A CA 1
ATOM 4606 C C . ALA A 1 576 ? 28.140 0.998 -2.470 1.00 93.25 576 ALA A C 1
ATOM 4608 O O . ALA A 1 576 ? 27.509 1.450 -1.514 1.00 93.25 576 ALA A O 1
ATOM 4609 N N . THR A 1 577 ? 27.541 0.373 -3.489 1.00 94.31 577 THR A N 1
ATOM 4610 C CA . THR A 1 577 ? 26.086 0.156 -3.547 1.00 94.31 577 THR A CA 1
ATOM 4611 C C . THR A 1 577 ? 25.630 -0.788 -2.430 1.00 94.31 577 THR A C 1
ATOM 4613 O O . THR A 1 577 ? 24.591 -0.557 -1.818 1.00 94.31 577 THR A O 1
ATOM 4616 N N . PHE A 1 578 ? 26.421 -1.817 -2.107 1.00 96.31 578 PHE A N 1
ATOM 4617 C CA . PHE A 1 578 ? 26.139 -2.739 -1.007 1.00 96.31 578 PHE A CA 1
ATOM 4618 C C . PHE A 1 578 ? 26.200 -2.041 0.353 1.00 96.31 578 PHE A C 1
ATOM 4620 O O . PHE A 1 578 ? 25.304 -2.221 1.167 1.00 96.31 578 PHE A O 1
ATOM 4627 N N . VAL A 1 579 ? 27.189 -1.173 0.588 1.00 95.06 579 VAL A N 1
ATOM 4628 C CA . VAL A 1 579 ? 27.270 -0.337 1.801 1.00 95.06 579 VAL A CA 1
ATOM 4629 C C . VAL A 1 579 ? 26.049 0.575 1.920 1.00 95.06 579 VAL A C 1
ATOM 4631 O O . VAL A 1 579 ? 25.466 0.680 2.998 1.00 95.06 579 VAL A O 1
ATOM 4634 N N . GLN A 1 580 ? 25.620 1.200 0.819 1.00 91.56 580 GLN A N 1
ATOM 4635 C CA . GLN A 1 580 ? 24.404 2.015 0.797 1.00 91.56 580 GLN A CA 1
ATOM 4636 C C . GLN A 1 580 ? 23.146 1.183 1.075 1.00 91.56 580 GLN A C 1
ATOM 4638 O O . GLN A 1 580 ? 22.262 1.634 1.795 1.00 91.56 580 GLN A O 1
ATOM 4643 N N . PHE A 1 581 ? 23.057 -0.032 0.535 1.00 90.75 581 PHE A N 1
ATOM 4644 C CA . PHE A 1 581 ? 21.964 -0.951 0.836 1.00 90.75 581 PHE A CA 1
ATOM 4645 C C . PHE A 1 581 ? 21.953 -1.331 2.321 1.00 90.75 581 PHE A C 1
ATOM 4647 O O . PHE A 1 581 ? 20.951 -1.131 3.003 1.00 90.75 581 PHE A O 1
ATOM 4654 N N . MET A 1 582 ? 23.098 -1.771 2.846 1.00 90.81 582 MET A N 1
ATOM 4655 C CA . MET A 1 582 ? 23.292 -2.155 4.244 1.00 90.81 582 MET A CA 1
ATOM 4656 C C . MET A 1 582 ? 23.005 -1.013 5.222 1.00 90.81 582 MET A C 1
ATOM 4658 O O . MET A 1 582 ? 22.508 -1.274 6.314 1.00 90.81 582 MET A O 1
ATOM 4662 N N . SER A 1 583 ? 23.279 0.247 4.863 1.00 88.06 583 SER A N 1
ATOM 4663 C CA . SER A 1 583 ? 23.006 1.407 5.727 1.00 88.06 583 SER A CA 1
ATOM 4664 C C . SER A 1 583 ? 21.511 1.688 5.908 1.00 88.06 583 SER A C 1
ATOM 4666 O O . SER A 1 583 ? 21.124 2.281 6.915 1.00 88.06 583 SER A O 1
ATOM 4668 N N . MET A 1 584 ? 20.672 1.221 4.978 1.00 82.44 584 MET A N 1
ATOM 4669 C CA . MET A 1 584 ? 19.215 1.325 5.071 1.00 82.44 584 MET A CA 1
ATOM 4670 C C . MET A 1 584 ? 18.591 0.216 5.923 1.00 82.44 584 MET A C 1
ATOM 4672 O O . MET A 1 584 ? 17.461 0.385 6.370 1.00 82.44 584 MET A O 1
ATOM 4676 N N . LEU A 1 585 ? 19.304 -0.893 6.154 1.00 80.81 585 LEU A N 1
ATOM 4677 C CA . LEU A 1 585 ? 18.776 -2.058 6.864 1.00 80.81 585 LEU A CA 1
ATOM 4678 C C . LEU A 1 585 ? 18.738 -1.856 8.384 1.00 80.81 585 LEU A C 1
ATOM 4680 O O . LEU A 1 585 ? 19.630 -1.218 8.970 1.00 80.81 585 LEU A O 1
ATOM 4684 N N . GLY A 1 586 ? 17.715 -2.452 9.003 1.00 75.19 586 GLY A N 1
ATOM 4685 C CA . GLY A 1 586 ? 17.662 -2.734 10.434 1.00 75.19 586 GLY A CA 1
ATOM 4686 C C . GLY A 1 586 ? 18.672 -3.814 10.829 1.00 75.19 586 GLY A C 1
ATOM 4687 O O . GLY A 1 586 ? 19.332 -4.416 9.984 1.00 75.19 586 GLY A O 1
ATOM 4688 N N . LEU A 1 587 ? 18.837 -4.032 12.133 1.00 76.62 587 LEU A N 1
ATOM 4689 C CA . LEU A 1 587 ? 19.833 -4.962 12.672 1.00 76.62 587 LEU A CA 1
ATOM 4690 C C . LEU A 1 587 ? 19.601 -6.409 12.213 1.00 76.62 587 LEU A C 1
ATOM 4692 O O . LEU A 1 587 ? 20.550 -7.079 11.807 1.00 76.62 587 LEU A O 1
ATOM 4696 N N . ASP A 1 588 ? 18.346 -6.858 12.263 1.00 75.31 588 ASP A N 1
ATOM 4697 C CA . ASP A 1 588 ? 17.917 -8.203 11.868 1.00 75.31 588 ASP A CA 1
ATOM 4698 C C . ASP A 1 588 ? 18.261 -8.485 10.400 1.00 75.31 588 ASP A C 1
ATOM 4700 O O . ASP A 1 588 ? 18.929 -9.466 10.064 1.00 75.31 588 ASP A O 1
ATOM 4704 N N . GLU A 1 589 ? 17.871 -7.566 9.523 1.00 79.69 589 GLU A N 1
ATOM 4705 C CA . GLU A 1 589 ? 18.061 -7.679 8.081 1.00 79.69 589 GLU A CA 1
ATOM 4706 C C . GLU A 1 589 ? 19.528 -7.525 7.704 1.00 79.69 589 GLU A C 1
ATOM 4708 O O . GLU A 1 589 ? 20.029 -8.268 6.862 1.00 79.69 589 GLU A O 1
ATOM 4713 N N . ALA A 1 590 ? 20.239 -6.592 8.345 1.00 86.69 590 ALA A N 1
ATOM 4714 C CA . ALA A 1 590 ? 21.669 -6.424 8.142 1.00 86.69 590 ALA A CA 1
ATOM 4715 C C . ALA A 1 590 ? 22.427 -7.697 8.526 1.00 86.69 590 ALA A C 1
ATOM 4717 O O . ALA A 1 590 ? 23.304 -8.119 7.778 1.00 86.69 590 ALA A O 1
ATOM 4718 N N . ALA A 1 591 ? 22.082 -8.342 9.643 1.00 85.31 591 ALA A N 1
ATOM 4719 C CA . ALA A 1 591 ? 22.701 -9.602 10.039 1.00 85.31 591 ALA A CA 1
ATOM 4720 C C . ALA A 1 591 ? 22.405 -10.720 9.025 1.00 85.31 591 ALA A C 1
ATOM 4722 O O . ALA A 1 591 ? 23.324 -11.430 8.610 1.00 85.31 591 ALA A O 1
ATOM 4723 N N . ALA A 1 592 ? 21.152 -10.845 8.570 1.00 85.19 592 ALA A N 1
ATOM 4724 C CA . ALA A 1 592 ? 20.761 -11.836 7.568 1.00 85.19 592 ALA A CA 1
ATOM 4725 C C . ALA A 1 592 ? 21.509 -11.642 6.236 1.00 85.19 592 ALA A C 1
ATOM 4727 O O . ALA A 1 592 ? 22.127 -12.581 5.729 1.00 85.19 592 ALA A O 1
ATOM 4728 N N . VAL A 1 593 ? 21.527 -10.415 5.707 1.00 91.12 593 VAL A N 1
ATOM 4729 C CA . VAL A 1 593 ? 22.208 -10.075 4.447 1.00 91.12 593 VAL A CA 1
ATOM 4730 C C . VAL A 1 593 ? 23.714 -10.228 4.576 1.00 91.12 593 VAL A C 1
ATOM 4732 O O . VAL A 1 593 ? 24.338 -10.814 3.698 1.00 91.12 593 VAL A O 1
ATOM 4735 N N . PHE A 1 594 ? 24.314 -9.740 5.663 1.00 93.38 594 PHE A N 1
ATOM 4736 C CA . PHE A 1 594 ? 25.757 -9.838 5.872 1.00 93.38 594 PHE A CA 1
ATOM 4737 C C . PHE A 1 594 ? 26.220 -11.293 5.962 1.00 93.38 594 PHE A C 1
ATOM 4739 O O . PHE A 1 594 ? 27.277 -11.630 5.435 1.00 93.38 594 PHE A O 1
ATOM 4746 N N . LYS A 1 595 ? 25.423 -12.160 6.595 1.00 91.31 595 LYS A N 1
ATOM 4747 C CA . LYS A 1 595 ? 25.700 -13.596 6.689 1.00 91.31 595 LYS A CA 1
ATOM 4748 C C . LYS A 1 595 ? 25.568 -14.312 5.343 1.00 91.31 595 LYS A C 1
ATOM 4750 O O . LYS A 1 595 ? 26.348 -15.222 5.078 1.00 91.31 595 LYS A O 1
ATOM 4755 N N . ALA A 1 596 ? 24.589 -13.930 4.523 1.00 92.75 596 ALA A N 1
ATOM 4756 C CA . ALA A 1 596 ? 24.361 -14.516 3.202 1.00 92.75 596 ALA A CA 1
ATOM 4757 C C . ALA A 1 596 ? 25.313 -13.967 2.120 1.00 92.75 596 ALA A C 1
ATOM 4759 O O . ALA A 1 596 ? 25.539 -14.618 1.102 1.00 92.75 596 ALA A O 1
ATOM 4760 N N . ALA A 1 597 ? 25.874 -12.772 2.320 1.00 96.19 597 ALA A N 1
ATOM 4761 C CA . ALA A 1 597 ? 26.729 -12.114 1.343 1.00 96.19 597 ALA A CA 1
ATOM 4762 C C . ALA A 1 597 ? 28.108 -12.794 1.197 1.00 96.19 597 ALA A C 1
ATOM 4764 O O . ALA A 1 597 ? 28.691 -13.251 2.183 1.00 96.19 597 ALA A O 1
ATOM 4765 N N . PRO A 1 598 ? 28.691 -12.802 -0.015 1.00 95.94 598 PRO A N 1
ATOM 4766 C CA . PRO A 1 598 ? 30.066 -13.242 -0.223 1.00 95.94 598 PRO A CA 1
ATOM 4767 C C . PRO A 1 598 ? 31.087 -12.312 0.458 1.00 95.94 598 PRO A C 1
ATOM 4769 O O . PRO A 1 598 ? 30.829 -11.133 0.720 1.00 95.94 598 PRO A O 1
ATOM 4772 N N . ASP A 1 599 ? 32.277 -12.846 0.751 1.00 96.25 599 ASP A N 1
ATOM 4773 C CA . ASP A 1 599 ? 33.299 -12.155 1.551 1.00 96.25 599 ASP A CA 1
ATOM 4774 C C . ASP A 1 599 ? 33.817 -10.853 0.921 1.00 96.25 599 ASP A C 1
ATOM 4776 O O . ASP A 1 599 ? 34.250 -9.942 1.624 1.00 96.25 599 ASP A O 1
ATOM 4780 N N . ASP A 1 600 ? 33.797 -10.729 -0.404 1.00 94.00 600 ASP A N 1
ATOM 4781 C CA . ASP A 1 600 ? 34.106 -9.478 -1.096 1.00 94.00 600 ASP A CA 1
ATOM 4782 C C . ASP A 1 600 ? 33.133 -8.356 -0.723 1.00 94.00 600 ASP A C 1
ATOM 4784 O O . ASP A 1 600 ? 33.600 -7.292 -0.325 1.00 94.00 600 ASP A O 1
ATOM 4788 N N . LEU A 1 601 ? 31.822 -8.601 -0.741 1.00 97.06 601 LEU A N 1
ATOM 4789 C CA . LEU A 1 601 ? 30.811 -7.629 -0.310 1.00 97.06 601 LEU A CA 1
ATOM 4790 C C . LEU A 1 601 ? 30.841 -7.396 1.204 1.00 97.06 601 LEU A C 1
ATOM 4792 O O . LEU A 1 601 ? 30.780 -6.248 1.655 1.00 97.06 601 LEU A O 1
ATOM 4796 N N . ARG A 1 602 ? 31.011 -8.461 2.000 1.00 97.31 602 ARG A N 1
ATOM 4797 C CA . ARG A 1 602 ? 31.139 -8.348 3.463 1.00 97.31 602 ARG A CA 1
ATOM 4798 C C . ARG A 1 602 ? 32.284 -7.424 3.860 1.00 97.31 602 ARG A C 1
ATOM 4800 O O . ARG A 1 602 ? 32.118 -6.632 4.781 1.00 97.31 602 ARG A O 1
ATOM 4807 N N . ARG A 1 603 ? 33.421 -7.469 3.156 1.00 97.50 603 ARG A N 1
ATOM 4808 C CA . ARG A 1 603 ? 34.569 -6.589 3.436 1.00 97.50 603 ARG A CA 1
ATOM 4809 C C . ARG A 1 603 ? 34.246 -5.105 3.273 1.00 97.50 603 ARG A C 1
ATOM 4811 O O . ARG A 1 603 ? 34.666 -4.312 4.109 1.00 97.50 603 ARG A O 1
ATOM 4818 N N . PHE A 1 604 ? 33.448 -4.737 2.268 1.00 96.81 604 PHE A N 1
ATOM 4819 C CA . PHE A 1 604 ? 33.000 -3.350 2.104 1.00 96.81 604 PHE A CA 1
ATOM 4820 C C . PHE A 1 604 ? 32.072 -2.899 3.237 1.00 96.81 604 PHE A C 1
ATOM 4822 O O . PHE A 1 604 ? 32.152 -1.754 3.677 1.00 96.81 604 PHE A O 1
ATOM 4829 N N . ALA A 1 605 ? 31.188 -3.782 3.707 1.00 96.44 605 ALA A N 1
ATOM 4830 C CA . ALA A 1 605 ? 30.179 -3.444 4.710 1.00 96.44 605 ALA A CA 1
ATOM 4831 C C . ALA A 1 605 ? 30.643 -3.615 6.166 1.00 96.44 605 ALA A C 1
ATOM 4833 O O . ALA A 1 605 ? 29.980 -3.091 7.058 1.00 96.44 605 ALA A O 1
ATOM 4834 N N . TYR A 1 606 ? 31.742 -4.332 6.430 1.00 95.88 606 TYR A N 1
ATOM 4835 C CA . TYR A 1 606 ? 32.129 -4.710 7.794 1.00 95.88 606 TYR A CA 1
ATOM 4836 C C . TYR A 1 606 ? 32.359 -3.499 8.709 1.00 95.88 606 TYR A C 1
ATOM 4838 O O . TYR A 1 606 ? 31.794 -3.427 9.798 1.00 95.88 606 TYR A O 1
ATOM 4846 N N . ASP A 1 607 ? 33.127 -2.510 8.250 1.00 93.31 607 ASP A N 1
ATOM 4847 C CA . ASP A 1 607 ? 33.411 -1.320 9.062 1.00 93.31 607 ASP A CA 1
ATOM 4848 C C . ASP A 1 607 ? 32.132 -0.494 9.324 1.00 93.31 607 ASP A C 1
ATOM 4850 O O . ASP A 1 607 ? 31.953 0.018 10.428 1.00 93.31 607 ASP A O 1
ATOM 4854 N N . LEU A 1 608 ? 31.191 -0.457 8.367 1.00 91.81 608 LEU A N 1
ATOM 4855 C CA . LEU A 1 608 ? 29.873 0.168 8.546 1.00 91.81 608 LEU A CA 1
ATOM 4856 C C . LEU A 1 608 ? 29.046 -0.551 9.622 1.00 91.81 608 LEU A C 1
ATOM 4858 O O . LEU A 1 608 ? 28.448 0.104 10.472 1.00 91.81 608 LEU A O 1
ATOM 4862 N N . VAL A 1 609 ? 28.952 -1.885 9.583 1.00 89.62 609 VAL A N 1
ATOM 4863 C CA . VAL A 1 609 ? 28.138 -2.624 10.569 1.00 89.62 609 VAL A CA 1
ATOM 4864 C C . VAL A 1 609 ? 28.752 -2.559 11.966 1.00 89.62 609 VAL A C 1
ATOM 4866 O O . VAL A 1 609 ? 28.010 -2.474 12.942 1.00 89.62 609 VAL A O 1
ATOM 4869 N N . VAL A 1 610 ? 30.086 -2.514 12.067 1.00 88.50 610 VAL A N 1
ATOM 4870 C CA . VAL A 1 610 ? 30.792 -2.231 13.323 1.00 88.50 610 VAL A CA 1
ATOM 4871 C C . VAL A 1 610 ? 30.404 -0.854 13.851 1.00 88.50 610 VAL A C 1
ATOM 4873 O O . VAL A 1 610 ? 29.988 -0.752 14.998 1.00 88.50 610 VAL A O 1
ATOM 4876 N N . GLU A 1 611 ? 30.480 0.191 13.029 1.00 87.06 611 GLU A N 1
ATOM 4877 C CA . GLU A 1 611 ? 30.100 1.549 13.436 1.00 87.06 611 GLU A CA 1
ATOM 4878 C C . GLU A 1 611 ? 28.628 1.643 13.866 1.00 87.06 611 GLU A C 1
ATOM 4880 O O . GLU A 1 611 ? 28.312 2.283 14.867 1.00 87.06 611 GLU A O 1
ATOM 4885 N N . ARG A 1 612 ? 27.721 0.999 13.122 1.00 82.19 612 ARG A N 1
ATOM 4886 C CA . ARG A 1 612 ? 26.274 1.113 13.349 1.00 82.19 612 ARG A CA 1
ATOM 4887 C C . ARG A 1 612 ? 25.761 0.290 14.522 1.00 82.19 612 ARG A C 1
ATOM 4889 O O . ARG A 1 612 ? 24.821 0.722 15.184 1.00 82.19 612 ARG A O 1
ATOM 4896 N N . PHE A 1 613 ? 26.298 -0.910 14.728 1.00 78.88 613 PHE A N 1
ATOM 4897 C CA . PHE A 1 613 ? 25.679 -1.899 15.615 1.00 78.88 613 PHE A CA 1
ATOM 4898 C C . PHE A 1 613 ? 26.576 -2.353 16.770 1.00 78.88 613 PHE A C 1
ATOM 4900 O O . PHE A 1 613 ? 26.090 -3.043 17.667 1.00 78.88 613 PHE A O 1
ATOM 4907 N N . ARG A 1 614 ? 27.863 -1.984 16.791 1.00 76.94 614 ARG A N 1
ATOM 4908 C CA . ARG A 1 614 ? 28.748 -2.302 17.917 1.00 76.94 614 ARG A CA 1
ATOM 4909 C C . ARG A 1 614 ? 28.688 -1.193 18.963 1.00 76.94 614 ARG A C 1
ATOM 4911 O O . ARG A 1 614 ? 29.174 -0.091 18.728 1.00 76.94 614 ARG A O 1
ATOM 4918 N N . ASP A 1 615 ? 28.154 -1.495 20.142 1.00 67.19 615 ASP A N 1
ATOM 4919 C CA . ASP A 1 615 ? 28.193 -0.560 21.270 1.00 67.19 615 ASP A CA 1
ATOM 4920 C C . ASP A 1 615 ? 29.632 -0.445 21.825 1.00 67.19 615 ASP A C 1
ATOM 4922 O O . ASP A 1 615 ? 30.247 -1.461 22.175 1.00 67.19 615 ASP A O 1
ATOM 4926 N N . PRO A 1 616 ? 30.204 0.774 21.905 1.00 57.88 616 PRO A N 1
ATOM 4927 C CA . PRO A 1 616 ? 31.536 0.997 22.467 1.00 57.88 616 PRO A CA 1
ATOM 4928 C C . PRO A 1 616 ? 31.648 0.692 23.972 1.00 57.88 616 PRO A C 1
ATOM 4930 O O . PRO A 1 616 ? 32.747 0.424 24.462 1.00 57.88 616 PRO A O 1
ATOM 4933 N N . GLN A 1 617 ? 30.542 0.778 24.713 1.00 52.25 617 GLN A N 1
ATOM 4934 C CA . GLN A 1 617 ? 30.464 0.643 26.171 1.00 52.25 617 GLN A CA 1
ATOM 4935 C C . GLN A 1 617 ? 29.923 -0.725 26.607 1.00 52.25 617 GLN A C 1
ATOM 4937 O O . GLN A 1 617 ? 30.304 -1.208 27.675 1.00 52.25 617 GLN A O 1
ATOM 4942 N N . ASP A 1 618 ? 29.122 -1.385 25.767 1.00 54.59 618 ASP A N 1
ATOM 4943 C CA . ASP A 1 618 ? 28.556 -2.708 26.038 1.00 54.59 618 ASP A CA 1
ATOM 4944 C C . ASP A 1 618 ? 28.958 -3.766 24.987 1.00 54.59 618 ASP A C 1
ATOM 4946 O O . ASP A 1 618 ? 28.307 -3.987 23.967 1.00 54.59 618 ASP A O 1
ATOM 4950 N N . LYS A 1 619 ? 30.028 -4.520 25.284 1.00 48.03 619 LYS A N 1
ATOM 4951 C CA . LYS A 1 619 ? 30.491 -5.668 24.470 1.00 48.03 619 LYS A CA 1
ATOM 4952 C C . LYS A 1 619 ? 29.557 -6.893 24.528 1.00 48.03 619 LYS A C 1
ATOM 4954 O O . LYS A 1 619 ? 29.939 -7.974 24.052 1.00 48.03 619 LYS A O 1
ATOM 4959 N N . SER A 1 620 ? 28.399 -6.777 25.181 1.00 44.16 620 SER A N 1
ATOM 4960 C CA . SER A 1 620 ? 27.459 -7.868 25.428 1.00 44.16 620 SER A CA 1
ATOM 4961 C C . SER A 1 620 ? 26.146 -7.761 24.663 1.00 44.16 620 SER A C 1
ATOM 4963 O O . SER A 1 620 ? 25.348 -8.682 24.818 1.00 44.16 620 SER A O 1
ATOM 4965 N N . LEU A 1 621 ? 25.940 -6.729 23.822 1.00 48.81 621 LEU A N 1
ATOM 4966 C CA . LEU A 1 621 ? 24.723 -6.576 23.012 1.00 48.81 621 LEU A CA 1
ATOM 4967 C C . LEU A 1 621 ? 24.369 -7.896 22.320 1.00 48.81 621 LEU A C 1
ATOM 4969 O O . LEU A 1 621 ? 25.010 -8.336 21.361 1.00 48.81 621 LEU A O 1
ATOM 4973 N N . ALA A 1 622 ? 23.374 -8.546 22.916 1.00 49.66 622 ALA A N 1
ATOM 4974 C CA . ALA A 1 622 ? 22.937 -9.882 22.598 1.00 49.66 622 ALA A CA 1
ATOM 4975 C C . ALA A 1 622 ? 21.687 -9.744 21.744 1.00 49.66 622 ALA A C 1
ATOM 4977 O O . ALA A 1 622 ? 20.563 -9.648 22.237 1.00 49.66 622 ALA A O 1
ATOM 4978 N N . VAL A 1 623 ? 21.915 -9.718 20.449 1.00 49.22 623 VAL A N 1
ATOM 4979 C CA . VAL A 1 623 ? 20.911 -9.675 19.401 1.00 49.22 623 VAL A CA 1
ATOM 4980 C C . VAL A 1 623 ? 20.367 -11.106 19.317 1.00 49.22 623 VAL A C 1
ATOM 4982 O O . VAL A 1 623 ? 21.100 -12.025 18.971 1.00 49.22 623 VAL A O 1
ATOM 4985 N N . ASN A 1 624 ? 19.143 -11.357 19.801 1.00 46.09 624 ASN A N 1
ATOM 4986 C CA . ASN A 1 624 ? 18.612 -12.721 20.034 1.00 46.09 624 ASN A CA 1
ATOM 4987 C C . ASN A 1 624 ? 19.408 -13.615 21.016 1.00 46.09 624 ASN A C 1
ATOM 4989 O O . ASN A 1 624 ? 19.276 -14.836 20.999 1.00 46.09 624 ASN A O 1
ATOM 4993 N N . GLY A 1 625 ? 20.207 -13.048 21.927 1.00 53.78 625 GLY A N 1
ATOM 4994 C CA . GLY A 1 625 ? 21.117 -13.864 22.751 1.00 53.78 625 GLY A CA 1
ATOM 4995 C C . GLY A 1 625 ? 22.457 -14.175 22.069 1.00 53.78 625 GLY A C 1
ATOM 4996 O O . GLY A 1 625 ? 23.310 -14.808 22.688 1.00 53.78 625 GLY A O 1
ATOM 4997 N N . GLU A 1 626 ? 22.657 -13.704 20.835 1.00 59.84 626 GLU A N 1
ATOM 4998 C CA . GLU A 1 626 ? 23.889 -13.835 20.061 1.00 59.84 626 GLU A CA 1
ATOM 4999 C C . GLU A 1 626 ? 24.683 -12.524 20.092 1.00 59.84 626 GLU A C 1
ATOM 5001 O O . GLU A 1 626 ? 24.136 -11.434 19.934 1.00 59.84 626 GLU A O 1
ATOM 5006 N N . ARG A 1 627 ? 25.990 -12.612 20.350 1.00 71.88 627 ARG A N 1
ATOM 5007 C CA . ARG A 1 627 ? 26.859 -11.429 20.455 1.00 71.88 627 ARG A CA 1
ATOM 5008 C C . ARG A 1 627 ? 27.105 -10.836 19.069 1.00 71.88 627 ARG A C 1
ATOM 5010 O O . ARG A 1 627 ? 27.165 -11.589 18.101 1.00 71.88 627 ARG A O 1
ATOM 5017 N N . PHE A 1 628 ? 27.349 -9.523 18.989 1.00 78.94 628 PHE A N 1
ATOM 5018 C CA . PHE A 1 628 ? 27.749 -8.836 17.747 1.00 78.94 628 PHE A CA 1
ATOM 5019 C C . PHE A 1 628 ? 28.784 -9.633 16.935 1.00 78.94 628 PHE A C 1
ATOM 5021 O O . PHE A 1 628 ? 28.586 -9.859 15.746 1.00 78.94 628 PHE A O 1
ATOM 5028 N N . ASP A 1 629 ? 29.840 -10.121 17.595 1.00 81.81 629 ASP A N 1
ATOM 5029 C CA . ASP A 1 629 ? 30.942 -10.834 16.937 1.00 81.81 629 ASP A CA 1
ATOM 5030 C C . ASP A 1 629 ? 30.512 -12.191 16.319 1.00 81.81 629 ASP A C 1
ATOM 5032 O O . ASP A 1 629 ? 31.226 -12.729 15.477 1.00 81.81 629 ASP A O 1
ATOM 5036 N N . ASN A 1 630 ? 29.348 -12.739 16.697 1.00 80.62 630 ASN A N 1
ATOM 5037 C CA . ASN A 1 630 ? 28.765 -13.936 16.077 1.00 80.62 630 ASN A CA 1
ATOM 5038 C C . ASN A 1 630 ? 27.909 -13.594 14.848 1.00 80.62 630 ASN A C 1
ATOM 5040 O O . ASN A 1 630 ? 27.872 -14.366 13.892 1.00 80.62 630 ASN A O 1
ATOM 5044 N N . LEU A 1 631 ? 27.218 -12.450 14.871 1.00 80.88 631 LEU A N 1
ATOM 5045 C CA . LEU A 1 631 ? 26.367 -12.003 13.764 1.00 80.88 631 LEU A CA 1
ATOM 5046 C C . LEU A 1 631 ? 27.174 -11.375 12.631 1.00 80.88 631 LEU A C 1
ATOM 5048 O O . LEU A 1 631 ? 26.920 -11.632 11.456 1.00 80.88 631 LEU A O 1
ATOM 5052 N N . PHE A 1 632 ? 28.170 -10.573 12.992 1.00 89.38 632 PHE A N 1
ATOM 5053 C CA . PHE A 1 632 ? 29.040 -9.864 12.069 1.00 89.38 632 PHE A CA 1
ATOM 5054 C C . PHE A 1 632 ? 30.471 -10.350 12.269 1.00 89.38 632 PHE A C 1
ATOM 5056 O O . PHE A 1 632 ? 31.302 -9.683 12.879 1.00 89.38 632 PHE A O 1
ATOM 5063 N N . VAL A 1 633 ? 30.759 -11.548 11.760 1.00 91.25 633 VAL A N 1
ATOM 5064 C CA . VAL A 1 633 ? 32.121 -12.097 11.774 1.00 91.25 633 VAL A CA 1
ATOM 5065 C C . VAL A 1 633 ? 32.994 -11.296 10.804 1.00 91.25 633 VAL A C 1
ATOM 5067 O O . VAL A 1 633 ? 32.602 -11.117 9.645 1.00 91.25 633 VAL A O 1
ATOM 5070 N N . GLU A 1 634 ? 34.172 -10.846 11.250 1.00 93.75 634 GLU A N 1
ATOM 5071 C CA . GLU A 1 634 ? 35.136 -10.150 10.386 1.00 93.75 634 GLU A CA 1
ATOM 5072 C C . GLU A 1 634 ? 35.508 -11.041 9.191 1.00 93.75 634 GLU A C 1
ATOM 5074 O O . GLU A 1 634 ? 35.979 -12.166 9.390 1.00 93.75 634 GLU A O 1
ATOM 5079 N N . PRO A 1 635 ? 35.275 -10.592 7.945 1.00 95.56 635 PRO A N 1
ATOM 5080 C CA . PRO A 1 635 ? 35.579 -11.403 6.777 1.00 95.56 635 PRO A CA 1
ATOM 5081 C C . PRO A 1 635 ? 37.101 -11.525 6.578 1.00 95.56 635 PRO A C 1
ATOM 5083 O O . PRO A 1 635 ? 37.859 -10.607 6.909 1.00 95.56 635 PRO A O 1
ATOM 5086 N N . PRO A 1 636 ? 37.588 -12.638 6.007 1.00 95.88 636 PRO A N 1
ATOM 5087 C CA . PRO A 1 636 ? 39.012 -12.820 5.756 1.00 95.88 636 PRO A CA 1
ATOM 5088 C C . PRO A 1 636 ? 39.561 -11.758 4.787 1.00 95.88 636 PRO A C 1
ATOM 5090 O O . PRO A 1 636 ? 38.948 -11.413 3.773 1.00 95.88 636 PRO A O 1
ATOM 5093 N N . GLY A 1 637 ? 40.763 -11.258 5.077 1.00 95.25 637 GLY A N 1
ATOM 5094 C CA . GLY A 1 637 ? 41.469 -10.294 4.227 1.00 95.25 637 GLY A CA 1
ATOM 5095 C C . GLY A 1 637 ? 41.047 -8.825 4.400 1.00 95.25 637 GLY A C 1
ATOM 5096 O O . GLY A 1 637 ? 41.158 -8.029 3.465 1.00 95.25 637 GLY A O 1
ATOM 5097 N N . MET A 1 638 ? 40.503 -8.449 5.566 1.00 96.25 638 MET A N 1
ATOM 5098 C CA . MET A 1 638 ? 40.103 -7.061 5.852 1.00 96.25 638 MET A CA 1
ATOM 5099 C C . MET A 1 638 ? 41.273 -6.071 5.835 1.00 96.25 638 MET A C 1
ATOM 5101 O O . MET A 1 638 ? 41.095 -4.930 5.412 1.00 96.25 638 MET A O 1
ATOM 5105 N N . ALA A 1 639 ? 42.466 -6.476 6.278 1.00 94.31 639 ALA A N 1
ATOM 5106 C CA . ALA A 1 639 ? 43.636 -5.597 6.291 1.00 94.31 639 ALA A CA 1
ATOM 5107 C C . ALA A 1 639 ? 44.052 -5.200 4.864 1.00 94.31 639 ALA A C 1
ATOM 5109 O O . ALA A 1 639 ? 44.240 -4.017 4.577 1.00 94.31 639 ALA A O 1
ATOM 5110 N N . GLU A 1 640 ? 44.110 -6.173 3.952 1.00 95.06 640 GLU A N 1
ATOM 5111 C CA . GLU A 1 640 ? 44.396 -5.948 2.536 1.00 95.06 640 GLU A CA 1
ATOM 5112 C C . GLU A 1 640 ? 43.295 -5.116 1.870 1.00 95.06 640 GLU A C 1
ATOM 5114 O O . GLU A 1 640 ? 43.589 -4.218 1.081 1.00 95.06 640 GLU A O 1
ATOM 5119 N N . HIS A 1 641 ? 42.028 -5.365 2.214 1.00 94.62 641 HIS A N 1
ATOM 5120 C CA . HIS A 1 641 ? 40.906 -4.591 1.688 1.00 94.62 641 HIS A CA 1
ATOM 5121 C C . HIS A 1 641 ? 40.958 -3.118 2.112 1.00 94.62 641 HIS A C 1
ATOM 5123 O O . HIS A 1 641 ? 40.833 -2.236 1.262 1.00 94.62 641 HIS A O 1
ATOM 5129 N N . ARG A 1 642 ? 41.203 -2.832 3.399 1.00 94.81 642 ARG A N 1
ATOM 5130 C CA . ARG A 1 642 ? 41.348 -1.455 3.900 1.00 94.81 642 ARG A CA 1
ATOM 5131 C C . ARG A 1 642 ? 42.492 -0.728 3.185 1.00 94.81 642 ARG A C 1
ATOM 5133 O O . ARG A 1 642 ? 42.298 0.399 2.731 1.00 94.81 642 ARG A O 1
ATOM 5140 N N . ALA A 1 643 ? 43.635 -1.393 2.995 1.00 93.94 643 ALA A N 1
ATOM 5141 C CA . ALA A 1 643 ? 44.762 -0.841 2.242 1.00 93.94 643 ALA A CA 1
ATOM 5142 C C . ALA A 1 643 ? 44.413 -0.571 0.764 1.00 93.94 643 ALA A C 1
ATOM 5144 O O . ALA A 1 643 ? 44.755 0.486 0.233 1.00 93.94 643 ALA A O 1
ATOM 5145 N N . MET A 1 644 ? 43.686 -1.485 0.109 1.00 93.25 644 MET A N 1
ATOM 5146 C CA . MET A 1 644 ? 43.212 -1.317 -1.270 1.00 93.25 644 MET A CA 1
ATOM 5147 C C . MET A 1 644 ? 42.271 -0.109 -1.407 1.00 93.25 644 MET A C 1
ATOM 5149 O O . MET A 1 644 ? 42.434 0.686 -2.334 1.00 93.25 644 MET A O 1
ATOM 5153 N N . ILE A 1 645 ? 41.306 0.056 -0.495 1.00 91.81 645 ILE A N 1
ATOM 5154 C CA . ILE A 1 645 ? 40.378 1.199 -0.499 1.00 91.81 645 ILE A CA 1
ATOM 5155 C C . ILE A 1 645 ? 41.119 2.514 -0.240 1.00 91.81 645 ILE A C 1
ATOM 5157 O O . ILE A 1 645 ? 40.820 3.525 -0.878 1.00 91.81 645 ILE A O 1
ATOM 5161 N N . GLU A 1 646 ? 42.094 2.521 0.668 1.00 91.25 646 GLU A N 1
ATOM 5162 C CA . GLU A 1 646 ? 42.900 3.708 0.953 1.00 91.25 646 GLU A CA 1
ATOM 5163 C C . GLU A 1 646 ? 43.753 4.126 -0.255 1.00 91.25 646 GLU A C 1
ATOM 5165 O O . GLU A 1 646 ? 43.757 5.302 -0.628 1.00 91.25 646 GLU A O 1
ATOM 5170 N N . ASP A 1 647 ? 44.434 3.177 -0.903 1.00 90.81 647 ASP A N 1
ATOM 5171 C CA . ASP A 1 647 ? 45.191 3.432 -2.132 1.00 90.81 647 ASP A CA 1
ATOM 5172 C C . ASP A 1 647 ? 44.285 3.939 -3.263 1.00 90.81 647 ASP A C 1
ATOM 5174 O O . ASP A 1 647 ? 44.597 4.933 -3.923 1.00 90.81 647 ASP A O 1
ATOM 5178 N N . TYR A 1 648 ? 43.120 3.312 -3.440 1.00 87.69 648 TYR A N 1
ATOM 5179 C CA . TYR A 1 648 ? 42.119 3.741 -4.410 1.00 87.69 648 TYR A CA 1
ATOM 5180 C C . TYR A 1 648 ? 41.679 5.199 -4.166 1.00 87.69 648 TYR A C 1
ATOM 5182 O O . TYR A 1 648 ? 41.722 6.023 -5.084 1.00 87.69 648 TYR A O 1
ATOM 5190 N N . ARG A 1 649 ? 41.346 5.561 -2.916 1.00 85.25 649 ARG A N 1
ATOM 5191 C CA . ARG A 1 649 ? 40.982 6.941 -2.534 1.00 85.25 649 ARG A CA 1
ATOM 5192 C C . ARG A 1 649 ? 42.116 7.932 -2.809 1.00 85.25 649 ARG A C 1
ATOM 5194 O O . ARG A 1 649 ? 41.848 9.022 -3.309 1.00 85.25 649 ARG A O 1
ATOM 5201 N N . LYS A 1 650 ? 43.371 7.558 -2.523 1.00 87.25 650 LYS A N 1
ATOM 5202 C CA . LYS A 1 650 ? 44.562 8.386 -2.801 1.00 87.25 650 LYS A CA 1
ATOM 5203 C C . LYS A 1 650 ? 44.794 8.592 -4.298 1.00 87.25 650 LYS A C 1
ATOM 5205 O O . LYS A 1 650 ? 45.200 9.678 -4.702 1.00 87.25 650 LYS A O 1
ATOM 5210 N N . ARG A 1 651 ? 44.558 7.575 -5.131 1.00 83.31 651 ARG A N 1
ATOM 5211 C CA . ARG A 1 651 ? 44.661 7.707 -6.593 1.00 83.31 651 ARG A CA 1
ATOM 5212 C C . ARG A 1 651 ? 43.582 8.632 -7.148 1.00 83.31 651 ARG A C 1
ATOM 5214 O O . ARG A 1 651 ? 43.922 9.552 -7.887 1.00 83.31 651 ARG A O 1
ATOM 5221 N N . LYS A 1 652 ? 42.329 8.454 -6.719 1.00 78.06 652 LYS A N 1
ATOM 5222 C CA . LYS A 1 652 ? 41.203 9.300 -7.143 1.00 78.06 652 LYS A CA 1
ATOM 5223 C C . LYS A 1 652 ? 41.384 10.758 -6.710 1.00 78.06 652 LYS A C 1
ATOM 5225 O O . LYS A 1 652 ? 41.169 11.667 -7.500 1.00 78.06 652 LYS A O 1
ATOM 5230 N N . SER A 1 653 ? 41.860 11.003 -5.485 1.00 76.81 653 SER A N 1
ATOM 5231 C CA . SER A 1 653 ? 42.126 12.371 -5.021 1.00 76.81 653 SER A CA 1
ATOM 5232 C C . SER A 1 653 ? 43.260 13.050 -5.793 1.00 76.81 653 SER A C 1
ATOM 5234 O O . SER A 1 653 ? 43.140 14.225 -6.124 1.00 76.81 653 SER A O 1
ATOM 5236 N N . ARG A 1 654 ? 44.335 12.324 -6.136 1.00 76.06 654 ARG A N 1
ATOM 5237 C CA . ARG A 1 654 ? 45.420 12.850 -6.982 1.00 76.06 654 ARG A CA 1
ATOM 5238 C C . ARG A 1 654 ? 44.948 13.185 -8.396 1.00 76.06 654 ARG A C 1
ATOM 5240 O O . ARG A 1 654 ? 45.363 14.215 -8.913 1.00 76.06 654 ARG A O 1
ATOM 5247 N N . GLN A 1 655 ? 44.086 12.357 -8.989 1.00 68.38 655 GLN A N 1
ATOM 5248 C CA . GLN A 1 655 ? 43.474 12.638 -10.293 1.00 68.38 655 GLN A CA 1
ATOM 5249 C C . GLN A 1 655 ? 42.624 13.911 -10.239 1.00 68.38 655 GLN A C 1
ATOM 5251 O O . GLN A 1 655 ? 42.875 14.831 -11.008 1.00 68.38 655 GLN A O 1
ATOM 5256 N N . ASN A 1 656 ? 41.743 14.038 -9.242 1.00 64.12 656 ASN A N 1
ATOM 5257 C CA . ASN A 1 656 ? 40.917 15.236 -9.069 1.00 64.12 656 ASN A CA 1
ATOM 5258 C C . ASN A 1 656 ? 41.751 16.518 -8.853 1.00 64.12 656 ASN A C 1
ATOM 5260 O O . ASN A 1 656 ? 41.369 17.585 -9.322 1.00 64.12 656 ASN A O 1
ATOM 5264 N N . VAL A 1 657 ? 42.881 16.439 -8.134 1.00 62.25 657 VAL A N 1
ATOM 5265 C CA . VAL A 1 657 ? 43.790 17.586 -7.932 1.00 62.25 657 VAL A CA 1
ATOM 5266 C C . VAL A 1 657 ? 44.513 17.954 -9.229 1.00 62.25 657 VAL A C 1
ATOM 5268 O O . VAL A 1 657 ? 44.547 19.127 -9.582 1.00 62.25 657 VAL A O 1
ATOM 5271 N N . GLN A 1 658 ? 45.022 16.973 -9.978 1.00 57.22 658 GLN A N 1
ATOM 5272 C CA . GLN A 1 658 ? 45.646 17.215 -11.285 1.00 57.22 658 GLN A CA 1
ATOM 5273 C C . GLN A 1 658 ? 44.655 17.793 -12.309 1.00 57.22 658 GLN A C 1
ATOM 5275 O O . GLN A 1 658 ? 45.033 18.637 -13.113 1.00 57.22 658 GLN A O 1
ATOM 5280 N N . GLU A 1 659 ? 43.384 17.390 -12.256 1.00 56.00 659 GLU A N 1
ATOM 5281 C CA . GLU A 1 659 ? 42.308 17.941 -13.091 1.00 56.00 659 GLU A CA 1
ATOM 5282 C C . GLU A 1 659 ? 41.927 19.382 -12.715 1.00 56.00 659 GLU A C 1
ATOM 5284 O O . GLU A 1 659 ? 41.517 20.152 -13.583 1.00 56.00 659 GLU A O 1
ATOM 5289 N N . LEU A 1 660 ? 42.055 19.759 -11.437 1.00 55.38 660 LEU A N 1
ATOM 5290 C CA . LEU A 1 660 ? 41.852 21.134 -10.968 1.00 55.38 660 LEU A CA 1
ATOM 5291 C C . LEU A 1 660 ? 43.035 22.047 -11.312 1.00 55.38 660 LEU A C 1
ATOM 5293 O O . LEU A 1 660 ? 42.823 23.230 -11.536 1.00 55.38 660 LEU A O 1
ATOM 5297 N N . GLU A 1 661 ? 44.258 21.515 -11.366 1.00 54.47 661 GLU A N 1
ATOM 5298 C CA . GLU A 1 661 ? 45.464 22.260 -11.764 1.00 54.47 661 GLU A CA 1
ATOM 5299 C C . GLU A 1 661 ? 45.575 22.466 -13.288 1.00 54.47 661 GLU A C 1
ATOM 5301 O O . GLU A 1 661 ? 46.341 23.317 -13.740 1.00 54.47 661 GLU A O 1
ATOM 5306 N N . GLN A 1 662 ? 44.824 21.697 -14.086 1.00 49.06 662 GLN A N 1
ATOM 5307 C CA . GLN A 1 662 ? 44.781 21.792 -15.553 1.00 49.06 662 GLN A CA 1
ATOM 5308 C C . GLN A 1 662 ? 43.613 22.640 -16.102 1.00 49.06 662 GLN A C 1
ATOM 5310 O O . GLN A 1 662 ? 43.586 22.902 -17.306 1.00 49.06 662 GLN A O 1
ATOM 5315 N N . LYS A 1 663 ? 42.666 23.062 -15.252 1.00 45.25 663 LYS A N 1
ATOM 5316 C CA . LYS A 1 663 ? 41.562 23.988 -15.577 1.00 45.25 663 LYS A CA 1
ATOM 5317 C C . LYS A 1 663 ? 41.909 25.411 -15.167 1.00 45.25 663 LYS A C 1
ATOM 5319 O O . LYS A 1 663 ? 41.479 26.331 -15.901 1.00 45.25 663 LYS A O 1
#

Solvent-accessible surface area (backbone atoms only — not comparable to full-atom values): 35458 Å² total; per-residue (Å²): 134,82,79,77,50,69,69,56,56,52,50,50,50,51,51,51,48,50,52,51,50,49,51,54,51,48,52,52,49,51,50,52,31,45,76,69,62,74,49,96,63,81,72,80,64,92,91,62,56,70,64,39,52,50,41,49,73,46,54,88,49,24,65,62,52,50,52,51,53,49,53,53,41,50,50,27,56,75,71,65,40,48,71,64,30,49,57,53,38,53,30,46,32,65,74,39,54,80,44,66,68,49,38,52,54,46,20,47,42,29,43,58,52,45,16,71,72,45,94,44,66,66,59,21,43,51,28,33,50,50,16,50,48,41,31,52,66,45,34,32,68,58,35,76,59,48,35,64,53,23,33,54,51,12,43,44,28,36,53,58,35,57,28,81,86,46,94,50,14,70,58,42,42,51,53,41,31,50,52,34,32,34,52,75,38,82,73,83,82,75,48,71,64,52,76,39,50,66,52,31,25,52,53,49,38,64,68,46,45,57,32,50,69,31,58,95,45,68,66,63,46,28,73,77,39,60,56,31,52,56,49,38,53,44,36,38,71,61,43,68,45,52,67,65,80,65,92,51,68,66,62,30,50,54,30,41,51,51,49,35,42,51,52,45,49,47,52,40,35,76,71,39,39,62,18,69,62,54,58,70,72,46,52,72,46,55,51,37,46,44,52,56,70,66,33,75,88,40,44,67,19,48,70,57,44,50,29,26,52,34,35,50,43,31,47,77,73,57,67,41,55,53,63,55,53,44,52,45,24,73,69,52,28,57,69,40,74,40,32,38,27,42,51,10,27,52,33,12,48,50,18,48,59,48,34,59,80,66,51,40,100,85,48,40,87,80,51,70,53,56,68,30,48,48,43,32,52,50,16,43,51,43,26,25,58,38,26,34,72,51,67,44,62,55,33,51,76,72,73,47,74,81,38,73,45,74,33,62,28,72,52,25,56,58,32,56,61,68,48,41,63,65,52,43,74,64,29,90,82,44,46,91,88,49,52,67,34,70,62,28,53,50,49,55,54,50,50,51,54,48,24,52,50,30,42,44,47,58,39,47,70,61,15,47,50,49,46,53,49,62,65,68,42,88,69,61,49,67,75,46,89,59,49,69,65,59,63,71,52,58,68,67,59,38,50,51,52,54,46,55,65,55,38,73,42,67,66,47,44,48,49,52,30,51,50,27,44,52,52,15,56,51,22,36,69,41,70,28,64,66,46,21,51,29,10,46,51,42,22,52,51,50,46,51,49,44,57,73,74,64,63,48,59,36,99,88,36,80,84,49,40,83,67,86,79,61,64,89,51,60,68,58,41,51,26,54,52,48,34,57,52,49,70,61,44,54,72,64,56,34,35,49,31,52,63,62,43,55,57,75,51,32,51,54,31,47,65,55,50,44,69,75,69,52,54,92,87,47,91,64,57,44,49,72,77,40,39,56,70,73,54,60,58,85,43,88,63,48,70,61,49,54,51,51,53,51,51,49,52,53,53,53,52,51,50,56,49,55,54,60,75,74,106

pLDDT: mean 85.31, std 12.41, range [41.62, 98.69]

Secondary structure (DSSP, 8-state):
-----HHHHHHHHHHHHHHHHHHHHHHHHHHHHHHTT--S---PPTT--HHHHHHHHTGGGHHHHHHHHHHHHHHHHHTT-HHHHHHHHHHHHHH-TT-HHHHHHHHHIIIIIIHHHSSSHHHHHHHHHHHHHIIIIIIHHHSTT-HHHHHHHHHIIIIIIISSSSTTHHHHHHHHHHHHHHHH-SPPPP-GGGGSHHHHHHHHHHHHHHHHHS-SSHHHHHHH-THHHHHHHHIIIII----S--S-HHHHHHHHHHHHHHHHHHHHHHHSTTHHHHHHT--HHHHHHHHHHH-GGGHHHHHHHHHHHHHHHIIIII---HHHHHHHHHHH----TTSHHHHHHHHHHHHHHHHHTT--TTTGGGS-HHHHHHHHHHHHHHHHHHSEEEE-HHHHHHT----EEEE--THHHHHHHHHHHHHHTT-SSS-TTSS--HHHHHHHHHHHHHHHHHHHTT-HHHHHHHHHHHHH-TT--TT-TTHHHHTSS-HHHHHHHHHHHHHTSHHHHHHHHHHHHHHHHHHHHTT-HHHHHHHHHHHHHHHHHHHHHT-PBPSS-SSSBS---S-SSHHHHHHHHHHHHHHHS-HHHHHHHHHHS-HHHHHHHHHHHHHHH--SS-TT-EETTEEHHHHSPPPTTHHHHHHHHHHHHHHHHHHHHHHHH--

Radius of gyration: 30.97 Å; Cα contacts (8 Å, |Δi|>4): 784; chains: 1; bounding box: 105×78×73 Å

Sequence (663 aa):
MTRFTPAKIVALLCVLLAAAGSVVFSVQMASVASRNKLAYTDRVEEGQPPEVALGIALGAFRGVFVNFLWIRANDLKQEGKFFELNQLAEAITRLQPRFPRVWVFHAWNMAYNISVSTQTRAERWYWVQKGIQLLRNKGIVANPNDMLLHKELAWIFLHKIGGITDDANRYYKMKLAEEWTTVLGQPPARDFKDRSREHAIEQTVAFLQPIADAPRDLSAVIEKTPSVQTLLDRIVADVGDHGAIGSDSQANAENVMTLLRRYELIQAVLRSSSGKIAEASMSARMKAMLALVRDPALKSAWDAYLPFARRYILETSYNMEPGQMIRFVRKYGPIDWRVPASHALYWSAQGVERGLLRATARSEKDFDFTNTDRIVIQAVQDLYRYGQIYFDYLGFNVGAAEMYLEIPDPSFAQTYADIMQELVGRSKWDTADRAYTMYAAGYENFFTDVILYFYRLGMKDVAEKYYRHLATWGGMNLNDPDRPRKFSVPLEDFVQAQLADRQRSPNVAVSEVTASLIGAFTALLAGDDEQFRSQMDYAAQSHAYFMKNQRNASAVDTANARMDIMEPDFRIQAGATFVQFMSMLGLDEAAAVFKAAPDDLRRFAYDLVVERFRDPQDKSLAVNGERFDNLFVEPPGMAEHRAMIEDYRKRKSRQNVQELEQK

Nearest PDB structures (foldseek):
  6af0-assembly1_A  TM=1.449E-01  e=1.543E-01  Thermothelomyces thermophilus ATCC 42464
  5nwk-assembly1_H  TM=2.487E-01  e=6.151E+00  Nicotiana tabacum
  4g1t-assembly1_A  TM=1.894E-01  e=1.419E+00  Homo sapiens
  6f09-assembly3_P  TM=2.675E-01  e=5.924E+00  Homo sapiens
  4y32-assembly1_B-2  TM=1.691E-01  e=6.151E+00  Homo sapiens

Mean predicted aligned error: 10.03 Å